Protein AF-A0A1I6L0V8-F1 (afdb_monomer_lite)

Secondary structure (DSSP, 8-state):
--PPPTTS-GGGT-S--EEEEEEEEBTTS-EEEEEEES--S-HHHHHHHHHHHHHHHHH-TTSB-TTTTHHHHHHHHHHHHHTT-SS-EEEEE-S-SS--HHHHHHHHHHHHHHHHTT-EEEEE-GGG-EEETTEEEBTTTTB--SEEEE-STTSS-S--SSEEES-HHHHHHHTSHHHHHHHHHHHH-STT-S-B---EEEESSHHHHHHHHHHHHHTT--EEEEESS--SSTT-EEE-TT---HHHHHHHHHHHHHHHHTT--EEEEE---B-EEE-TTS-EEEEEEEEEEETTEEEEEEEEE-SSPPBTTB--GGGT---GGGT-EEEEEEEE-TTS-SEEEEE-----S-----S-EEEEEEEEEHHHHHHHHHHHHHHHHHHHHHHHHH-GGGTTTTS----

Radius of gyration: 21.81 Å; chains: 1; bounding box: 60×55×57 Å

Sequence (407 aa):
MFYPKENDNPIKRSSFRYASVDFLIEKDGTPVFMEVNDNTLAPYYVELKSKLAGAIERKKPKLENVNSEHLFKFLNIFRSVSQELPKKSIAILCKRKDQPLAIEKEIRYLIKLFQKQGYYSEMYIPSDCEIRNNRLYIPKEAYYPDIIFRRNFSFPSEKIEQVVINDLDVRLITGNKYNTHRVINKYLNMSGQSFRQPETYLAANSKELLHIIQMFHSRGQDCITKPNTSYGGEGFGVFLQNKDNSFEYKQQMQIIEKHFKNHEEYLVQEKVDAALFDSNDGKQYCFDLRIMVYNGVFAGIEGRRSSNPLSKGRQAANSLVTNINSGGMDLLVMQGTEEIVPYSSQTLLTQDEKSSISFDIDSNILILNTKLFNKLKYSAEAIVKAVDEAIYFEDYTAKSERNGCKV

Structure (mmCIF, N/CA/C/O backbone):
data_AF-A0A1I6L0V8-F1
#
_entry.id   AF-A0A1I6L0V8-F1
#
loop_
_atom_site.group_PDB
_atom_site.id
_atom_site.type_symbol
_atom_site.label_atom_id
_atom_site.label_alt_id
_atom_site.label_comp_id
_atom_site.label_asym_id
_atom_site.label_entity_id
_atom_site.label_seq_id
_atom_site.pdbx_PDB_ins_code
_atom_site.Cartn_x
_atom_site.Cartn_y
_atom_site.Cartn_z
_atom_site.occupancy
_atom_site.B_iso_or_equiv
_atom_site.auth_seq_id
_atom_site.auth_comp_id
_atom_site.auth_asym_id
_atom_site.auth_atom_id
_atom_site.pdbx_PDB_model_num
ATOM 1 N N . MET A 1 1 ? -11.925 -26.257 -19.080 1.00 36.12 1 MET A N 1
ATOM 2 C CA . MET A 1 1 ? -11.254 -26.261 -17.764 1.00 36.12 1 MET A CA 1
ATOM 3 C C . MET A 1 1 ? -9.803 -26.646 -18.025 1.00 36.12 1 MET A C 1
ATOM 5 O O . MET A 1 1 ? -9.531 -27.813 -18.265 1.00 36.12 1 MET A O 1
ATOM 9 N N . PHE A 1 2 ? -8.906 -25.668 -18.166 1.00 34.81 2 PHE A N 1
ATOM 10 C CA . PHE A 1 2 ? -7.483 -25.935 -18.396 1.00 34.81 2 PHE A CA 1
ATOM 11 C C . PHE A 1 2 ? -6.813 -26.073 -17.031 1.00 34.81 2 PHE A C 1
ATOM 13 O O . PHE A 1 2 ? -6.612 -25.077 -16.343 1.00 34.81 2 PHE A O 1
ATOM 20 N N . TYR A 1 3 ? -6.526 -27.304 -16.617 1.00 30.17 3 TYR A N 1
ATOM 21 C CA . TYR A 1 3 ? -5.664 -27.538 -15.463 1.00 30.17 3 TYR A CA 1
ATOM 22 C C . TYR A 1 3 ? -4.215 -27.248 -15.883 1.00 30.17 3 TYR A C 1
ATOM 24 O O . TYR A 1 3 ? -3.755 -27.819 -16.878 1.00 30.17 3 TYR A O 1
ATOM 32 N N . PRO A 1 4 ? -3.485 -26.358 -15.189 1.00 36.34 4 PRO A N 1
ATOM 33 C CA . PRO A 1 4 ? -2.068 -26.158 -15.453 1.00 36.34 4 PRO A CA 1
ATOM 34 C C . PRO A 1 4 ? -1.299 -27.437 -15.102 1.00 36.34 4 PRO A C 1
ATOM 36 O O . PRO A 1 4 ? -1.612 -28.095 -14.112 1.00 36.34 4 PRO A O 1
ATOM 39 N N . LYS A 1 5 ? -0.274 -27.774 -15.893 1.00 35.09 5 LYS A N 1
ATOM 40 C CA . LYS A 1 5 ? 0.624 -28.907 -15.619 1.00 35.09 5 LYS A CA 1
ATOM 41 C C . LYS A 1 5 ? 1.298 -28.735 -14.246 1.00 35.09 5 LYS A C 1
ATOM 43 O O . LYS A 1 5 ? 1.793 -27.653 -13.936 1.00 35.09 5 LYS A O 1
ATOM 48 N N . GLU A 1 6 ? 1.340 -29.809 -13.457 1.00 38.91 6 GLU A N 1
ATOM 49 C CA . GLU A 1 6 ? 1.785 -29.864 -12.048 1.00 38.91 6 GLU A CA 1
ATOM 50 C C . GLU A 1 6 ? 3.292 -29.618 -11.800 1.00 38.91 6 GLU A C 1
ATOM 52 O O . GLU A 1 6 ? 3.725 -29.641 -10.654 1.00 38.91 6 GLU A O 1
ATOM 57 N N . ASN A 1 7 ? 4.100 -29.330 -12.827 1.00 37.47 7 ASN A N 1
ATOM 58 C CA . ASN A 1 7 ? 5.565 -29.232 -12.699 1.00 37.47 7 ASN A CA 1
ATOM 59 C C . ASN A 1 7 ? 6.144 -27.807 -12.762 1.00 37.47 7 ASN A C 1
ATOM 61 O O . ASN A 1 7 ? 7.362 -27.646 -12.854 1.00 37.47 7 ASN A O 1
ATOM 65 N N . ASP A 1 8 ? 5.318 -26.764 -12.689 1.00 43.06 8 ASP A N 1
ATOM 66 C CA . ASP A 1 8 ? 5.826 -25.390 -12.677 1.00 43.06 8 ASP A CA 1
ATOM 67 C C . ASP A 1 8 ? 6.158 -24.934 -11.255 1.00 43.06 8 ASP A C 1
ATOM 69 O O . ASP A 1 8 ? 5.289 -24.815 -10.392 1.00 43.06 8 ASP A O 1
ATOM 73 N N . ASN A 1 9 ? 7.438 -24.641 -11.031 1.00 42.22 9 ASN A N 1
ATOM 74 C CA . ASN A 1 9 ? 7.966 -24.111 -9.780 1.00 42.22 9 ASN A CA 1
ATOM 75 C C . ASN A 1 9 ? 7.169 -22.846 -9.364 1.00 42.22 9 ASN A C 1
ATOM 77 O O . ASN A 1 9 ? 7.214 -21.849 -10.090 1.00 42.22 9 ASN A O 1
ATOM 81 N N . PRO A 1 10 ? 6.444 -22.835 -8.227 1.00 42.00 10 PRO A N 1
ATOM 82 C CA . PRO A 1 10 ? 5.526 -21.747 -7.860 1.00 42.00 10 PRO A CA 1
ATOM 83 C C . PRO A 1 10 ? 6.222 -20.380 -7.728 1.00 42.00 10 PRO A C 1
ATOM 85 O O . PRO A 1 10 ? 5.607 -19.342 -7.962 1.00 42.00 10 PRO A O 1
ATOM 88 N N . ILE A 1 11 ? 7.534 -20.370 -7.467 1.00 44.72 11 ILE A N 1
ATOM 89 C CA . ILE A 1 11 ? 8.379 -19.164 -7.420 1.00 44.72 11 ILE A CA 1
ATOM 90 C C . ILE A 1 11 ? 8.491 -18.473 -8.798 1.00 44.72 11 ILE A C 1
ATOM 92 O O . ILE A 1 11 ? 8.699 -17.256 -8.865 1.00 44.72 11 ILE A O 1
ATOM 96 N N . LYS A 1 12 ? 8.312 -19.211 -9.905 1.00 50.22 12 LYS A N 1
ATOM 97 C CA . LYS A 1 12 ? 8.298 -18.660 -11.274 1.00 50.22 12 LYS A CA 1
ATOM 98 C C . LYS A 1 12 ? 6.959 -18.021 -11.671 1.00 50.22 12 LYS A C 1
ATOM 100 O O . LYS A 1 12 ? 6.930 -17.354 -12.697 1.00 50.22 12 LYS A O 1
ATOM 105 N N . ARG A 1 13 ? 5.884 -18.159 -10.878 1.00 58.44 13 ARG A N 1
ATOM 106 C CA . ARG A 1 13 ? 4.536 -17.664 -11.240 1.00 58.44 13 ARG A CA 1
ATOM 107 C C . ARG A 1 13 ? 4.074 -16.372 -10.557 1.00 58.44 13 ARG A C 1
ATOM 109 O O . ARG A 1 13 ? 3.088 -15.814 -11.014 1.00 58.44 13 ARG A O 1
ATOM 116 N N . SER A 1 14 ? 4.730 -15.892 -9.497 1.00 68.31 14 SER A N 1
ATOM 117 C CA . SER A 1 14 ? 4.296 -14.636 -8.857 1.00 68.31 14 SER A CA 1
ATOM 118 C C . SER A 1 14 ? 4.899 -13.426 -9.570 1.00 68.31 14 SER A C 1
ATOM 120 O O . SER A 1 14 ? 6.119 -13.212 -9.529 1.00 68.31 14 SER A O 1
ATOM 122 N N . SER A 1 15 ? 4.038 -12.650 -10.229 1.00 81.62 15 SER A N 1
ATOM 123 C CA . SER A 1 15 ? 4.386 -11.348 -10.809 1.00 81.62 15 SER A CA 1
ATOM 124 C C . SER A 1 15 ? 4.357 -10.261 -9.732 1.00 81.62 15 SER A C 1
ATOM 126 O O . SER A 1 15 ? 5.188 -9.349 -9.730 1.00 81.62 15 SER A O 1
ATOM 128 N N . PHE A 1 16 ? 3.471 -10.404 -8.744 1.00 87.94 16 PHE A N 1
ATOM 129 C CA . PHE A 1 16 ? 3.282 -9.491 -7.630 1.00 87.94 16 PHE A CA 1
ATOM 130 C C . PHE A 1 16 ? 4.146 -9.861 -6.413 1.00 87.94 16 PHE A C 1
ATOM 132 O O . PHE A 1 16 ? 3.681 -10.241 -5.336 1.00 87.94 16 PHE A O 1
ATOM 139 N N . ARG A 1 17 ? 5.460 -9.717 -6.584 1.00 91.38 17 ARG A N 1
ATOM 140 C CA . ARG A 1 17 ? 6.475 -10.154 -5.610 1.00 91.38 17 ARG A CA 1
ATOM 141 C C . ARG A 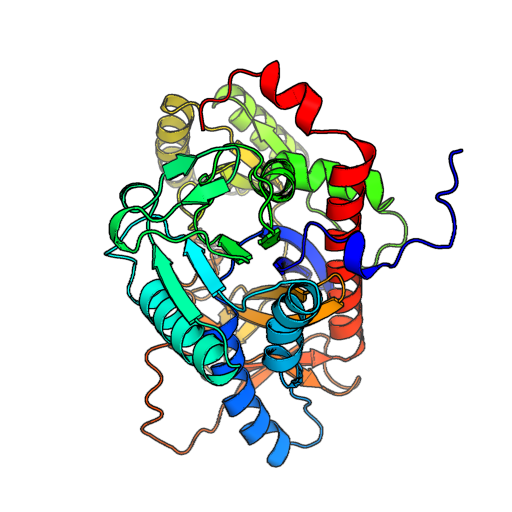1 17 ? 6.572 -9.277 -4.365 1.00 91.38 17 ARG A C 1
ATOM 143 O O . ARG A 1 17 ? 7.044 -9.754 -3.334 1.00 91.38 17 ARG A O 1
ATOM 150 N N . TYR A 1 18 ? 6.173 -8.012 -4.455 1.00 92.88 18 TYR A N 1
ATOM 151 C CA . TYR A 1 18 ? 6.297 -7.026 -3.382 1.00 92.88 18 TYR A CA 1
ATOM 152 C C . TYR A 1 18 ? 4.996 -6.232 -3.216 1.00 92.88 18 TYR A C 1
ATOM 154 O O . TYR A 1 18 ? 4.806 -5.199 -3.850 1.00 92.88 18 TYR A O 1
ATOM 162 N N . ALA A 1 19 ? 4.080 -6.712 -2.383 1.00 94.94 19 ALA A N 1
ATOM 163 C CA . ALA A 1 19 ? 2.764 -6.108 -2.219 1.00 94.94 19 ALA A CA 1
ATOM 164 C C . ALA A 1 19 ? 2.563 -5.525 -0.822 1.00 94.94 19 ALA A C 1
ATOM 166 O O . ALA A 1 19 ? 3.126 -6.007 0.167 1.00 94.94 19 ALA A O 1
ATOM 167 N N . SER A 1 20 ? 1.677 -4.537 -0.731 1.00 96.06 20 SER A N 1
ATOM 168 C CA . SER A 1 20 ? 1.031 -4.194 0.532 1.00 96.06 20 SER A CA 1
ATOM 169 C C . SER A 1 20 ? -0.469 -4.003 0.363 1.00 96.06 20 SER A C 1
ATOM 171 O O . SER A 1 20 ? -0.891 -3.357 -0.592 1.00 96.06 20 SER A O 1
ATOM 173 N N . VAL A 1 21 ? -1.251 -4.532 1.297 1.00 97.44 21 VAL A N 1
ATOM 174 C CA . VAL A 1 21 ? -2.717 -4.503 1.295 1.00 97.44 21 VAL A CA 1
ATOM 175 C C . VAL A 1 21 ? -3.201 -3.682 2.484 1.00 97.44 21 VAL A C 1
ATOM 177 O O . VAL A 1 21 ? -2.842 -3.986 3.619 1.00 97.44 21 VAL A O 1
ATOM 180 N N . ASP A 1 22 ? -4.028 -2.674 2.233 1.00 96.88 22 ASP A N 1
ATOM 181 C CA . ASP A 1 22 ? -4.556 -1.788 3.267 1.00 96.88 22 ASP A CA 1
ATOM 182 C C . ASP A 1 22 ? -5.963 -2.231 3.679 1.00 96.88 22 ASP A C 1
ATOM 184 O O . ASP A 1 22 ? -6.841 -2.460 2.839 1.00 96.88 22 ASP A O 1
ATOM 188 N N . PHE A 1 23 ? -6.175 -2.312 4.989 1.00 97.56 23 PHE A N 1
ATOM 189 C CA . PHE A 1 23 ? -7.434 -2.679 5.618 1.00 97.56 23 PHE A CA 1
ATOM 190 C C . PHE A 1 23 ? -7.886 -1.623 6.620 1.00 97.56 23 PHE A C 1
ATOM 192 O O . PHE A 1 23 ? -7.091 -1.112 7.411 1.00 97.56 23 PHE A O 1
ATOM 199 N N . LEU A 1 24 ? -9.195 -1.390 6.651 1.00 96.06 24 LEU A N 1
ATOM 200 C CA . LEU A 1 24 ? -9.883 -0.928 7.853 1.00 96.06 24 LEU A CA 1
ATOM 201 C C . LEU A 1 24 ? -10.421 -2.141 8.613 1.00 96.06 24 LEU A C 1
ATOM 203 O O . LEU A 1 24 ? -10.598 -3.217 8.044 1.00 96.06 24 LEU A O 1
ATOM 207 N N . ILE A 1 25 ? -10.698 -1.962 9.899 1.00 94.81 25 ILE A N 1
ATOM 208 C CA . ILE A 1 25 ? -11.371 -2.964 10.729 1.00 94.81 25 ILE A CA 1
ATOM 209 C C . ILE A 1 25 ? -12.731 -2.397 11.107 1.00 94.81 25 ILE A C 1
ATOM 211 O O . ILE A 1 25 ? -12.792 -1.256 11.541 1.00 94.81 25 ILE A O 1
ATOM 215 N N . GLU A 1 26 ? -13.816 -3.145 10.946 1.00 93.06 26 GLU A N 1
ATOM 216 C CA . GLU A 1 26 ? -15.132 -2.758 11.464 1.00 93.06 26 GLU A CA 1
ATOM 217 C C . GLU A 1 26 ? -15.233 -2.972 12.976 1.00 93.06 26 GLU A C 1
ATOM 219 O O . GLU A 1 26 ? -14.429 -3.677 13.587 1.00 93.06 26 GLU A O 1
ATOM 224 N N . LYS A 1 27 ? -16.250 -2.377 13.607 1.00 89.19 27 LYS A N 1
ATOM 225 C CA . LYS A 1 27 ? -16.477 -2.506 15.060 1.00 89.19 27 LYS A CA 1
ATOM 226 C C . LYS A 1 27 ? -16.668 -3.953 15.530 1.00 89.19 27 LYS A C 1
ATOM 228 O O . LYS A 1 27 ? -16.384 -4.256 16.684 1.00 89.19 27 LYS A O 1
ATOM 233 N N . ASP A 1 28 ? -17.143 -4.834 14.657 1.00 88.88 28 ASP A N 1
ATOM 234 C CA . ASP A 1 28 ? -17.308 -6.269 14.917 1.00 88.88 28 ASP A CA 1
ATOM 235 C C . ASP A 1 28 ? -16.012 -7.084 14.692 1.00 88.88 28 ASP A C 1
ATOM 237 O O . ASP A 1 28 ? -15.984 -8.299 14.905 1.00 88.88 28 ASP A O 1
ATOM 241 N N . GLY A 1 29 ? -14.924 -6.427 14.276 1.00 89.25 29 GLY A N 1
ATOM 242 C CA . GLY A 1 29 ? -13.649 -7.056 13.954 1.00 89.25 29 GLY A CA 1
ATOM 243 C C . GLY A 1 29 ? -13.572 -7.637 12.540 1.00 89.25 29 GLY A C 1
ATOM 244 O O . GLY A 1 29 ? -12.669 -8.435 12.274 1.00 89.25 29 GLY A O 1
ATOM 245 N N . THR A 1 30 ? -14.493 -7.289 11.639 1.00 93.06 30 THR A N 1
ATOM 246 C CA . THR A 1 30 ? -14.431 -7.676 10.224 1.00 93.06 30 THR A CA 1
ATOM 247 C C . THR A 1 30 ? -13.408 -6.808 9.473 1.00 93.06 30 THR A C 1
ATOM 249 O O . THR A 1 30 ? -13.526 -5.583 9.469 1.00 93.06 30 THR A O 1
ATOM 252 N N . PRO A 1 31 ? -12.381 -7.399 8.830 1.00 96.06 31 PRO A N 1
ATOM 253 C CA . PRO A 1 31 ? -11.490 -6.668 7.935 1.00 96.06 31 PRO A CA 1
ATOM 254 C C . PRO A 1 31 ? -12.220 -6.174 6.682 1.00 96.06 31 PRO A C 1
ATOM 256 O O . PRO A 1 31 ? -12.944 -6.931 6.028 1.00 96.06 31 PRO A O 1
ATOM 259 N N . VAL A 1 32 ? -11.963 -4.926 6.301 1.00 96.56 32 VAL A N 1
ATOM 260 C CA . VAL A 1 32 ? -12.490 -4.301 5.086 1.00 96.56 32 VAL A CA 1
ATOM 261 C C . VAL A 1 32 ? -11.334 -3.885 4.192 1.00 96.56 32 VAL A C 1
ATOM 263 O O . VAL A 1 32 ? -10.513 -3.055 4.575 1.00 96.56 32 VAL A O 1
ATOM 266 N N . PHE A 1 33 ? -11.261 -4.483 3.006 1.00 96.62 33 PHE A N 1
ATOM 267 C CA . PHE A 1 33 ? -10.222 -4.198 2.018 1.00 96.62 33 PHE A CA 1
ATOM 268 C C . PHE A 1 33 ? -10.393 -2.797 1.416 1.00 96.62 33 PHE A C 1
ATOM 270 O O . PHE A 1 33 ? -11.465 -2.475 0.897 1.00 96.62 33 PHE A O 1
ATOM 277 N N . MET A 1 34 ? -9.323 -1.995 1.428 1.00 94.88 34 MET A N 1
ATOM 278 C CA . MET A 1 34 ? -9.343 -0.607 0.947 1.00 94.88 34 MET A CA 1
ATOM 279 C C . MET A 1 34 ? -8.544 -0.384 -0.334 1.00 94.88 34 MET A C 1
ATOM 281 O O . MET A 1 34 ? -9.010 0.326 -1.232 1.00 94.88 34 MET A O 1
ATOM 285 N N . GLU A 1 35 ? -7.328 -0.925 -0.392 1.00 94.31 35 GLU A N 1
ATOM 286 C CA . GLU A 1 35 ? -6.431 -0.824 -1.543 1.00 94.31 35 GLU A CA 1
ATOM 287 C C . GLU A 1 35 ? -5.310 -1.867 -1.480 1.00 94.31 35 GLU A C 1
ATOM 289 O O . GLU A 1 35 ? -4.977 -2.391 -0.417 1.00 94.31 35 GLU A O 1
ATOM 294 N N . VAL A 1 36 ? -4.708 -2.154 -2.633 1.00 94.81 36 VAL A N 1
ATOM 295 C CA . VAL A 1 36 ? -3.449 -2.894 -2.734 1.00 94.81 36 VAL A CA 1
ATOM 296 C C . VAL A 1 36 ? -2.447 -2.040 -3.501 1.00 94.81 36 VAL A C 1
ATOM 298 O O . VAL A 1 36 ? -2.804 -1.381 -4.476 1.00 94.81 36 VAL A O 1
ATOM 301 N N . ASN A 1 37 ? -1.198 -2.037 -3.053 1.00 92.81 37 ASN A N 1
ATOM 302 C CA . ASN A 1 37 ? -0.140 -1.198 -3.594 1.00 92.81 37 ASN A CA 1
ATOM 303 C C . ASN A 1 37 ? 1.039 -2.054 -4.066 1.00 92.81 37 ASN A C 1
ATOM 305 O O . ASN A 1 37 ? 1.488 -2.955 -3.353 1.00 92.81 37 ASN A O 1
ATOM 309 N N . ASP A 1 38 ? 1.570 -1.724 -5.247 1.00 90.56 38 ASP A N 1
ATOM 310 C CA . ASP A 1 38 ? 2.751 -2.348 -5.857 1.00 90.56 38 ASP A CA 1
ATOM 311 C C . ASP A 1 38 ? 4.080 -1.696 -5.456 1.00 90.56 38 ASP A C 1
ATOM 313 O O . ASP A 1 38 ? 5.155 -2.082 -5.913 1.00 90.56 38 ASP A O 1
ATOM 317 N N . ASN A 1 39 ? 4.011 -0.697 -4.581 1.00 85.81 39 ASN A N 1
ATOM 318 C CA . ASN A 1 39 ? 5.151 0.023 -4.050 1.00 85.81 39 ASN A CA 1
ATOM 319 C C . ASN A 1 39 ? 4.783 0.570 -2.670 1.00 85.81 39 ASN A C 1
ATOM 321 O O . ASN A 1 39 ? 3.765 1.239 -2.504 1.00 85.81 39 ASN A O 1
ATOM 325 N N . THR A 1 40 ? 5.627 0.313 -1.681 1.00 86.06 40 THR A N 1
ATOM 326 C CA . THR A 1 40 ? 5.446 0.788 -0.310 1.00 86.06 40 THR A CA 1
ATOM 327 C C . THR A 1 40 ? 6.800 1.109 0.316 1.00 86.06 40 THR A C 1
ATOM 329 O O . THR A 1 40 ? 7.837 0.603 -0.121 1.00 86.06 40 THR A O 1
ATOM 332 N N . LEU A 1 41 ? 6.797 1.972 1.330 1.00 83.44 41 LEU A N 1
ATOM 333 C CA . LEU A 1 41 ? 7.960 2.338 2.140 1.00 83.44 41 LEU A CA 1
ATOM 334 C C . LEU A 1 41 ? 8.071 1.393 3.348 1.00 83.44 41 LEU A C 1
ATOM 336 O O . LEU A 1 41 ? 8.016 1.838 4.486 1.00 83.44 41 LEU A O 1
ATOM 340 N N . ALA A 1 42 ? 8.167 0.084 3.110 1.00 83.50 42 ALA A N 1
ATOM 341 C CA . ALA A 1 42 ? 8.128 -0.910 4.184 1.00 83.50 42 ALA A CA 1
ATOM 342 C C . ALA A 1 42 ? 9.515 -1.349 4.701 1.00 83.50 42 ALA A C 1
ATOM 344 O O . ALA A 1 42 ? 9.705 -1.310 5.915 1.00 83.50 42 ALA A O 1
ATOM 345 N N . PRO A 1 43 ? 10.494 -1.755 3.861 1.00 89.50 43 PRO A N 1
ATOM 346 C CA . PRO A 1 43 ? 11.789 -2.298 4.285 1.00 89.50 43 PRO A CA 1
ATOM 347 C C . PRO A 1 43 ? 12.447 -1.589 5.467 1.00 89.50 43 PRO A C 1
ATOM 349 O O . PRO A 1 43 ? 12.661 -2.221 6.501 1.00 89.50 43 PRO A O 1
ATOM 352 N N . TYR A 1 44 ? 12.729 -0.293 5.345 1.00 90.12 44 TYR A N 1
ATOM 353 C CA . TYR A 1 44 ? 13.425 0.463 6.381 1.00 90.12 44 TYR A CA 1
ATOM 354 C C . TYR A 1 44 ? 12.563 0.662 7.634 1.00 90.12 44 TYR A C 1
ATOM 356 O O . TYR A 1 44 ? 12.991 0.365 8.751 1.00 90.12 44 TYR A O 1
ATOM 364 N N . TYR A 1 45 ? 11.336 1.152 7.456 1.00 86.81 45 TYR A N 1
ATOM 365 C CA . TYR A 1 45 ? 10.466 1.561 8.560 1.00 86.81 45 TYR A CA 1
ATOM 366 C C . TYR A 1 45 ? 9.958 0.372 9.373 1.00 86.81 45 TYR A C 1
ATOM 368 O O . TYR A 1 45 ? 9.936 0.414 10.604 1.00 86.81 45 TYR A O 1
ATOM 376 N N . VAL A 1 46 ? 9.611 -0.726 8.706 1.00 91.38 46 VAL A N 1
ATOM 377 C CA . VAL A 1 46 ? 9.134 -1.945 9.364 1.00 91.38 46 VAL A CA 1
ATOM 378 C C . VAL A 1 46 ? 10.273 -2.647 10.093 1.00 91.38 46 VAL A C 1
ATOM 380 O O . VAL A 1 46 ? 10.052 -3.166 11.183 1.00 91.38 46 VAL A O 1
ATOM 383 N N . GLU A 1 47 ? 11.509 -2.616 9.578 1.00 90.38 47 GLU A N 1
ATOM 384 C CA . GLU A 1 47 ? 12.658 -3.141 10.329 1.00 90.38 47 GLU A CA 1
ATOM 385 C C . GLU A 1 47 ? 12.905 -2.336 11.615 1.00 90.38 47 GLU A C 1
ATOM 387 O O . GLU A 1 47 ? 13.155 -2.916 12.675 1.00 90.38 47 GLU A O 1
ATOM 392 N N . LEU A 1 48 ? 12.806 -1.005 11.555 1.00 87.25 48 LEU A N 1
ATOM 393 C CA . LEU A 1 48 ? 12.944 -0.160 12.743 1.00 87.25 48 LEU A CA 1
ATOM 394 C C . LEU A 1 48 ? 11.836 -0.439 13.767 1.00 87.25 48 LEU A C 1
ATOM 396 O O . LEU A 1 48 ? 12.139 -0.649 14.944 1.00 87.25 48 LEU A O 1
ATOM 400 N N . LYS A 1 49 ? 10.579 -0.552 13.321 1.00 89.12 49 LYS A N 1
ATOM 401 C CA . LYS A 1 49 ? 9.452 -0.951 14.179 1.00 89.12 49 LYS A CA 1
ATOM 402 C C . LYS A 1 49 ? 9.633 -2.357 14.760 1.00 89.12 49 LYS A C 1
ATOM 404 O O . LYS A 1 49 ? 9.374 -2.558 15.942 1.00 89.12 49 LYS A O 1
ATOM 409 N N . SER A 1 50 ? 10.155 -3.306 13.983 1.00 92.62 50 SER A N 1
ATOM 410 C CA . SER A 1 50 ? 10.447 -4.674 14.436 1.00 92.62 50 SER A CA 1
ATOM 411 C C . SER A 1 50 ? 11.501 -4.705 15.549 1.00 92.62 50 SER A C 1
ATOM 413 O O . SER A 1 50 ? 11.337 -5.417 16.539 1.00 92.62 50 SER A O 1
ATOM 415 N N . LYS A 1 51 ? 12.554 -3.879 15.468 1.00 89.94 51 LYS A N 1
ATOM 416 C CA . LYS A 1 51 ? 13.562 -3.769 16.543 1.00 89.94 51 LYS A CA 1
ATOM 417 C C . LYS A 1 51 ? 12.954 -3.276 17.857 1.00 89.94 51 LYS A C 1
ATOM 419 O O . LYS A 1 51 ? 13.278 -3.815 18.917 1.00 89.94 51 LYS A O 1
ATOM 424 N N . LEU A 1 52 ? 12.067 -2.282 17.784 1.00 87.62 52 LEU A N 1
ATOM 425 C CA . LEU A 1 52 ? 11.349 -1.754 18.948 1.00 87.62 52 LEU A CA 1
ATOM 426 C C . LEU A 1 52 ? 10.368 -2.785 19.520 1.00 87.62 52 LEU A C 1
ATOM 428 O O . LEU A 1 52 ? 10.381 -3.037 20.724 1.00 87.62 52 LEU A O 1
ATOM 432 N N . ALA A 1 53 ? 9.589 -3.443 18.659 1.00 89.19 53 ALA A N 1
ATOM 433 C CA . ALA A 1 53 ? 8.678 -4.519 19.045 1.00 89.19 53 ALA A CA 1
ATOM 434 C C . ALA A 1 53 ? 9.417 -5.673 19.740 1.00 89.19 53 ALA A C 1
ATOM 436 O O . ALA A 1 53 ? 8.979 -6.126 20.794 1.00 89.19 53 ALA A O 1
ATOM 437 N N . GLY A 1 54 ? 10.590 -6.078 19.244 1.00 90.19 54 GLY A N 1
ATOM 438 C CA . GLY A 1 54 ? 11.416 -7.104 19.890 1.00 90.19 54 GLY A CA 1
ATOM 439 C C . GLY A 1 54 ? 11.921 -6.705 21.285 1.00 90.19 54 GLY A C 1
ATOM 440 O O . GLY A 1 54 ? 12.108 -7.559 22.150 1.00 90.19 54 GLY A O 1
ATOM 441 N N . ALA A 1 55 ? 12.133 -5.411 21.551 1.00 87.62 55 ALA A N 1
ATOM 442 C CA . ALA A 1 55 ? 12.460 -4.939 22.899 1.00 87.62 55 ALA A CA 1
ATOM 443 C C . ALA A 1 55 ? 11.263 -5.024 23.859 1.00 87.62 55 ALA A C 1
ATOM 445 O O . ALA A 1 55 ? 11.455 -5.289 25.048 1.00 87.62 55 ALA A O 1
ATOM 446 N N . ILE A 1 56 ? 10.047 -4.829 23.347 1.00 86.06 56 ILE A N 1
ATOM 447 C CA . ILE A 1 56 ? 8.799 -4.954 24.109 1.00 86.06 56 ILE A CA 1
ATOM 448 C C . ILE A 1 56 ? 8.475 -6.422 24.380 1.00 86.06 56 ILE A C 1
ATOM 450 O O . ILE A 1 56 ? 8.210 -6.769 25.526 1.00 86.06 56 ILE A O 1
ATOM 454 N N . GLU A 1 57 ? 8.556 -7.279 23.365 1.00 88.94 57 GLU A N 1
ATOM 455 C CA . GLU A 1 57 ? 8.333 -8.730 23.445 1.00 88.94 57 GLU A CA 1
ATOM 456 C C . GLU A 1 57 ? 9.184 -9.374 24.551 1.00 88.94 57 GLU A C 1
ATOM 458 O O . GLU A 1 57 ? 8.657 -10.089 25.401 1.00 88.94 57 GLU A O 1
ATOM 463 N N . ARG A 1 58 ? 10.474 -9.013 24.655 1.00 88.50 58 ARG A N 1
ATOM 464 C CA . ARG A 1 58 ? 11.353 -9.475 25.752 1.00 88.50 58 ARG A CA 1
ATOM 465 C C . ARG A 1 58 ? 10.844 -9.112 27.151 1.00 88.50 58 ARG A C 1
ATOM 467 O O . ARG A 1 58 ? 11.100 -9.848 28.098 1.00 88.50 58 ARG A O 1
ATOM 474 N N . LYS A 1 59 ? 10.159 -7.973 27.298 1.00 86.94 59 LYS A N 1
ATOM 475 C CA . LYS A 1 59 ? 9.577 -7.510 28.572 1.00 86.94 59 LYS A CA 1
ATOM 476 C C . LYS A 1 59 ? 8.156 -8.041 28.793 1.00 86.94 59 LYS A C 1
ATOM 478 O O . LYS A 1 59 ? 7.698 -8.097 29.931 1.00 86.94 59 LYS A O 1
ATOM 483 N N . LYS A 1 60 ? 7.446 -8.388 27.719 1.00 86.38 60 LYS A N 1
ATOM 484 C CA . LYS A 1 60 ? 6.041 -8.809 27.704 1.00 86.38 60 LYS A CA 1
ATOM 485 C C . LYS A 1 60 ? 5.889 -10.049 26.807 1.00 86.38 60 LYS A C 1
ATOM 487 O O . LYS A 1 60 ? 5.360 -9.924 25.708 1.00 86.38 60 LYS A O 1
ATOM 492 N N . PRO A 1 61 ? 6.268 -11.253 27.273 1.00 83.75 61 PRO A N 1
ATOM 493 C CA . PRO A 1 61 ? 6.334 -12.460 26.436 1.00 83.75 61 PRO A CA 1
ATOM 494 C C . PRO A 1 61 ? 4.973 -12.975 25.936 1.00 83.75 61 PRO A C 1
ATOM 496 O O . PRO A 1 61 ? 4.924 -13.882 25.117 1.00 83.75 61 PRO A O 1
ATOM 499 N N . LYS A 1 62 ? 3.858 -12.413 26.422 1.00 88.31 62 LYS A N 1
ATOM 500 C CA . LYS A 1 62 ? 2.513 -12.667 25.876 1.00 88.31 62 LYS A CA 1
ATOM 501 C C . LYS A 1 62 ? 2.223 -11.878 24.590 1.00 88.31 62 LYS A C 1
ATOM 503 O O . LYS A 1 62 ? 1.141 -12.034 24.030 1.00 88.31 62 LYS A O 1
ATOM 508 N N . LEU A 1 63 ? 3.132 -10.989 24.187 1.00 90.69 63 LEU A N 1
ATOM 509 C CA . LEU A 1 63 ? 3.043 -10.201 22.966 1.00 90.69 63 LEU A CA 1
ATOM 510 C C . LEU A 1 63 ? 4.123 -10.658 21.992 1.00 90.69 63 LEU A C 1
ATOM 512 O O . LEU A 1 63 ? 5.296 -10.671 22.349 1.00 90.69 63 LEU A O 1
ATOM 516 N N . GLU A 1 64 ? 3.721 -10.965 20.767 1.00 94.56 64 GLU A N 1
ATOM 517 C CA . GLU A 1 64 ? 4.597 -11.439 19.703 1.00 94.56 64 GLU A CA 1
ATOM 518 C C . GLU A 1 64 ? 4.919 -10.316 18.709 1.00 94.56 64 GLU A C 1
ATOM 520 O O . GLU A 1 64 ? 4.044 -9.545 18.281 1.00 94.56 64 GLU A O 1
ATOM 525 N N . ASN A 1 65 ? 6.190 -10.233 18.313 1.00 95.31 65 ASN A N 1
ATOM 526 C CA . ASN A 1 65 ? 6.634 -9.372 17.226 1.00 95.31 65 ASN A CA 1
ATOM 527 C C . ASN A 1 65 ? 6.337 -10.006 15.856 1.00 95.31 65 ASN A C 1
ATOM 529 O O . ASN A 1 65 ? 7.165 -10.692 15.252 1.00 95.31 65 ASN A O 1
ATOM 533 N N . VAL A 1 66 ? 5.178 -9.648 15.311 1.00 96.50 66 VAL A N 1
ATOM 534 C CA . VAL A 1 66 ? 4.685 -10.047 13.980 1.00 96.50 66 VAL A CA 1
ATOM 535 C C . VAL A 1 66 ? 5.562 -9.602 12.798 1.00 96.50 66 VAL A C 1
ATOM 537 O O . VAL A 1 66 ? 5.362 -10.061 11.675 1.00 96.50 66 VAL A O 1
ATOM 540 N N . ASN A 1 67 ? 6.538 -8.716 13.024 1.00 97.06 67 ASN A N 1
ATOM 541 C CA . ASN A 1 67 ? 7.465 -8.204 12.009 1.00 97.06 67 ASN A CA 1
ATOM 542 C C . ASN A 1 67 ? 8.881 -8.798 12.124 1.00 97.06 67 ASN A C 1
ATOM 544 O O . ASN A 1 67 ? 9.815 -8.303 11.482 1.00 97.06 67 ASN A O 1
ATOM 548 N N . SER A 1 68 ? 9.084 -9.823 12.953 1.00 96.56 68 SER A N 1
ATOM 549 C CA . SER A 1 68 ? 10.398 -10.432 13.213 1.00 96.56 68 SER A CA 1
ATOM 550 C C . SER A 1 68 ? 11.066 -11.006 11.952 1.00 96.56 68 SER A C 1
ATOM 552 O O . SER A 1 68 ? 12.271 -10.849 11.762 1.00 96.56 68 SER A O 1
ATOM 554 N N . GLU A 1 69 ? 10.286 -11.586 11.036 1.00 96.75 69 GLU A N 1
ATOM 555 C CA . GLU A 1 69 ? 10.784 -12.200 9.793 1.00 96.75 69 GLU A CA 1
ATOM 556 C C . GLU A 1 69 ? 10.778 -11.267 8.569 1.00 96.75 69 GLU A C 1
ATOM 558 O O . GLU A 1 69 ? 11.159 -11.681 7.468 1.00 96.75 69 GLU A O 1
ATOM 563 N N . HIS A 1 70 ? 10.349 -10.011 8.726 1.00 97.06 70 HIS A N 1
ATOM 564 C CA . HIS A 1 70 ? 10.086 -9.108 7.601 1.00 97.06 70 HIS A CA 1
ATOM 565 C C . HIS A 1 70 ? 11.289 -8.945 6.662 1.00 97.06 70 HIS A C 1
ATOM 567 O O . HIS A 1 70 ? 11.177 -9.131 5.448 1.00 97.06 70 HIS A O 1
ATOM 573 N N . LEU A 1 71 ? 12.465 -8.647 7.225 1.00 96.25 71 LEU A N 1
ATOM 574 C CA . LEU A 1 71 ? 13.685 -8.425 6.447 1.00 96.25 71 LEU A CA 1
ATOM 575 C C . LEU A 1 71 ? 14.138 -9.691 5.710 1.00 96.25 71 LEU A C 1
ATOM 577 O O . LEU A 1 71 ? 14.577 -9.622 4.562 1.00 96.25 71 LEU A O 1
ATOM 581 N N . PHE A 1 72 ? 14.019 -10.851 6.361 1.00 96.88 72 PHE A N 1
ATOM 582 C CA . PHE A 1 72 ? 14.371 -12.131 5.756 1.00 96.88 72 PHE A CA 1
ATOM 583 C C . PHE A 1 72 ? 13.500 -12.410 4.527 1.00 96.88 72 PHE A C 1
ATOM 585 O O . PHE A 1 72 ? 14.030 -12.705 3.453 1.00 96.88 72 PHE A O 1
ATOM 592 N N . LYS A 1 73 ? 12.179 -12.238 4.659 1.00 96.81 73 LYS A N 1
ATOM 593 C CA . LYS A 1 73 ? 11.220 -12.430 3.563 1.00 96.81 73 LYS A CA 1
ATOM 594 C C . LYS A 1 73 ? 11.431 -11.428 2.430 1.00 96.81 73 LYS A C 1
ATOM 596 O O . LYS A 1 73 ? 11.422 -11.827 1.269 1.00 96.81 73 LYS A O 1
ATOM 601 N N . PHE A 1 74 ? 11.712 -10.163 2.753 1.00 96.19 74 PHE A N 1
ATOM 602 C CA . PHE A 1 74 ? 12.037 -9.138 1.758 1.00 96.19 74 PHE A CA 1
ATOM 603 C C . PHE A 1 74 ? 13.269 -9.518 0.925 1.00 96.19 74 PHE A C 1
ATOM 605 O O . PHE A 1 74 ? 13.221 -9.532 -0.304 1.00 96.19 74 PHE A O 1
ATOM 612 N N . LEU A 1 75 ? 14.372 -9.896 1.579 1.00 95.94 75 LEU A N 1
ATOM 613 C CA . LEU A 1 75 ? 15.593 -10.317 0.886 1.00 95.94 75 LEU A CA 1
ATOM 614 C C . LEU A 1 75 ? 15.395 -11.594 0.062 1.00 95.94 75 LEU A C 1
ATOM 616 O O . LEU A 1 75 ? 16.067 -11.780 -0.956 1.00 95.94 75 LEU A O 1
ATOM 620 N N . ASN A 1 76 ? 14.477 -12.470 0.479 1.00 95.12 76 ASN A N 1
ATOM 621 C CA . ASN A 1 76 ? 14.182 -13.701 -0.242 1.00 95.12 76 ASN A CA 1
ATOM 622 C C . ASN A 1 76 ? 13.593 -13.448 -1.639 1.00 95.12 76 ASN A C 1
ATOM 624 O O . ASN A 1 76 ? 13.847 -14.243 -2.541 1.00 95.12 76 ASN A O 1
ATOM 628 N N . ILE A 1 77 ? 12.901 -12.320 -1.859 1.00 93.44 77 ILE A N 1
ATOM 629 C CA . ILE A 1 77 ? 12.456 -11.897 -3.200 1.00 93.44 77 ILE A CA 1
ATOM 630 C C . ILE A 1 77 ? 13.655 -11.875 -4.158 1.00 93.44 77 ILE A C 1
ATOM 632 O O . ILE A 1 77 ? 13.663 -12.569 -5.173 1.00 93.44 77 ILE A O 1
ATOM 636 N N . PHE A 1 78 ? 14.709 -11.151 -3.785 1.00 94.19 78 PHE A N 1
ATOM 637 C CA . PHE A 1 78 ? 15.900 -10.945 -4.612 1.00 94.19 78 PHE A CA 1
ATOM 638 C C . PHE A 1 78 ? 16.767 -12.200 -4.718 1.00 94.19 78 PHE A C 1
ATOM 640 O O . PHE A 1 78 ? 17.312 -12.490 -5.780 1.00 94.19 78 PHE A O 1
ATOM 647 N N . ARG A 1 79 ? 16.874 -12.984 -3.637 1.00 92.94 79 ARG A N 1
ATOM 648 C CA . ARG A 1 79 ? 17.581 -14.276 -3.666 1.00 92.94 79 ARG A CA 1
ATOM 649 C C . ARG A 1 79 ? 16.913 -15.259 -4.621 1.00 92.94 79 ARG A C 1
ATOM 651 O O . ARG A 1 79 ? 17.615 -15.928 -5.366 1.00 92.94 79 ARG A O 1
ATOM 658 N N . SER A 1 80 ? 15.582 -15.318 -4.622 1.00 90.38 80 SER A N 1
ATOM 659 C CA . SER A 1 80 ? 14.833 -16.261 -5.457 1.00 90.38 80 SER A CA 1
ATOM 660 C C . SER A 1 80 ? 15.014 -16.016 -6.956 1.00 90.38 80 SER A C 1
ATOM 662 O O . SER A 1 80 ? 14.994 -16.966 -7.728 1.00 90.38 80 SER A O 1
ATOM 664 N N . VAL A 1 81 ? 15.239 -14.762 -7.363 1.00 89.19 81 VAL A N 1
ATOM 665 C CA . VAL A 1 81 ? 15.451 -14.406 -8.773 1.00 89.19 81 VAL A CA 1
ATOM 666 C C . VAL A 1 81 ? 16.926 -14.370 -9.173 1.00 89.19 81 VAL A C 1
ATOM 668 O O . VAL A 1 81 ? 17.235 -14.535 -10.344 1.00 89.19 81 VAL A O 1
ATOM 671 N N . SER A 1 82 ? 17.853 -14.179 -8.227 1.00 89.12 82 SER A N 1
ATOM 672 C CA . SER A 1 82 ? 19.289 -14.060 -8.527 1.00 89.12 82 SER A CA 1
ATOM 673 C C . SER A 1 82 ? 20.036 -15.384 -8.643 1.00 89.12 82 SER A C 1
ATOM 675 O O . SER A 1 82 ? 21.154 -15.388 -9.149 1.00 89.12 82 SER A O 1
ATOM 677 N N . GLN A 1 83 ? 19.449 -16.502 -8.203 1.00 82.69 83 GLN A N 1
ATOM 678 C CA . GLN A 1 83 ? 20.075 -17.830 -8.300 1.00 82.69 83 GLN A CA 1
ATOM 679 C C . GLN A 1 83 ? 20.422 -18.229 -9.740 1.00 82.69 83 GLN A C 1
ATOM 681 O O . GLN A 1 83 ? 21.397 -18.943 -9.952 1.00 82.69 83 GLN A O 1
ATOM 686 N N . GLU A 1 84 ? 19.646 -17.752 -10.714 1.00 77.31 84 GLU A N 1
ATOM 687 C CA . GLU A 1 84 ? 19.818 -18.063 -12.137 1.00 77.31 84 GLU A CA 1
ATOM 688 C C . GLU A 1 84 ? 20.612 -16.972 -12.890 1.00 77.31 84 GLU A C 1
ATOM 690 O O . GLU A 1 84 ? 20.817 -17.086 -14.097 1.00 77.31 84 GLU A O 1
ATOM 695 N N . LEU A 1 85 ? 21.064 -15.908 -12.207 1.00 84.62 85 LEU A N 1
ATOM 696 C CA . LEU A 1 85 ? 21.662 -14.736 -12.853 1.00 84.62 85 LEU A CA 1
ATOM 697 C C . LEU A 1 85 ? 23.202 -14.760 -12.835 1.00 84.62 85 LEU A C 1
ATOM 699 O O . LEU A 1 85 ? 23.812 -15.101 -11.819 1.00 84.62 85 LEU A O 1
ATOM 703 N N . PRO A 1 86 ? 23.856 -14.353 -13.942 1.00 77.81 86 PRO A N 1
ATOM 704 C CA . PRO A 1 86 ? 25.313 -14.408 -14.081 1.00 77.81 86 PRO A CA 1
ATOM 705 C C . PRO A 1 86 ? 26.032 -13.368 -13.213 1.00 77.81 86 PRO A C 1
ATOM 707 O O . PRO A 1 86 ? 27.181 -13.564 -12.815 1.00 77.81 86 PRO A O 1
ATOM 710 N N . LYS A 1 87 ? 25.365 -12.248 -12.928 1.00 81.25 87 LYS A N 1
ATOM 711 C CA . LYS A 1 87 ? 25.836 -11.178 -12.054 1.00 81.25 87 LYS A CA 1
ATOM 712 C C . LYS A 1 87 ? 24.744 -10.859 -11.029 1.00 81.25 87 LYS A C 1
ATOM 714 O O . LYS A 1 87 ? 23.573 -11.197 -11.190 1.00 81.25 87 LYS A O 1
ATOM 719 N N . LYS A 1 88 ? 25.156 -10.246 -9.920 1.00 90.69 88 LYS A N 1
ATOM 720 C CA . LYS A 1 88 ? 24.267 -9.804 -8.841 1.00 90.69 88 LYS A CA 1
ATOM 721 C C . LYS A 1 88 ? 24.161 -8.285 -8.869 1.00 90.69 88 LYS A C 1
ATOM 723 O O . LYS A 1 88 ? 24.620 -7.634 -7.940 1.00 90.69 88 LYS A O 1
ATOM 728 N N . SER A 1 89 ? 23.621 -7.711 -9.942 1.00 95.94 89 SER A N 1
ATOM 729 C CA . SER A 1 89 ? 23.426 -6.260 -10.047 1.00 95.94 89 SER A CA 1
ATOM 730 C C . SER A 1 89 ? 21.948 -5.861 -9.987 1.00 95.94 89 SER A C 1
ATOM 732 O O . SER A 1 89 ? 21.097 -6.499 -10.607 1.00 95.94 89 SER A O 1
ATOM 734 N N . ILE A 1 90 ? 21.638 -4.818 -9.212 1.00 97.19 90 ILE A N 1
ATOM 735 C CA . ILE A 1 90 ? 20.283 -4.304 -8.989 1.00 97.19 90 ILE A CA 1
ATOM 736 C C . ILE A 1 90 ? 20.239 -2.810 -9.320 1.00 97.19 90 ILE A C 1
ATOM 738 O O . ILE A 1 90 ? 20.865 -2.004 -8.633 1.00 97.19 90 ILE A O 1
ATOM 742 N N . ALA A 1 91 ? 19.422 -2.424 -10.297 1.00 96.88 91 ALA A N 1
ATOM 743 C CA . ALA A 1 91 ? 19.064 -1.026 -10.519 1.00 96.88 91 ALA A CA 1
ATOM 744 C C . ALA A 1 91 ? 17.780 -0.678 -9.752 1.00 96.88 91 ALA A C 1
ATOM 746 O O . ALA A 1 91 ? 16.720 -1.249 -10.015 1.00 96.88 91 ALA A O 1
ATOM 747 N N . ILE A 1 92 ? 17.855 0.265 -8.809 1.00 96.25 92 ILE A N 1
ATOM 748 C CA . ILE A 1 92 ? 16.685 0.777 -8.081 1.00 96.25 92 ILE A CA 1
ATOM 749 C C . ILE A 1 92 ? 16.146 2.003 -8.825 1.00 96.25 92 ILE A C 1
ATOM 751 O O . ILE A 1 92 ? 16.709 3.095 -8.732 1.00 96.25 92 ILE A O 1
ATOM 755 N N . LEU A 1 93 ? 15.046 1.841 -9.560 1.00 94.81 93 LEU A N 1
ATOM 756 C CA . LEU A 1 93 ? 14.500 2.903 -10.411 1.00 94.81 93 LEU A CA 1
ATOM 757 C C . LEU A 1 93 ? 13.561 3.818 -9.635 1.00 94.81 93 LEU A C 1
ATOM 759 O O . LEU A 1 93 ? 12.505 3.387 -9.179 1.00 94.81 93 LEU A O 1
ATOM 763 N N . CYS A 1 94 ? 13.907 5.095 -9.540 1.00 93.12 94 CYS A N 1
ATOM 764 C CA . CYS A 1 94 ? 13.148 6.123 -8.837 1.00 93.12 94 CYS A CA 1
ATOM 765 C C . CYS A 1 94 ? 12.589 7.168 -9.810 1.00 93.12 94 CYS A C 1
ATOM 767 O O . CYS A 1 94 ? 13.027 7.279 -10.950 1.00 93.12 94 CYS A O 1
ATOM 769 N N . LYS A 1 95 ? 11.603 7.963 -9.375 1.00 89.94 95 LYS A N 1
ATOM 770 C CA . LYS A 1 95 ? 10.975 8.984 -10.241 1.00 89.94 95 LYS A CA 1
ATOM 771 C C . LYS A 1 95 ? 11.907 10.162 -10.568 1.00 89.94 95 LYS A C 1
ATOM 773 O O . LYS A 1 95 ? 11.861 10.702 -11.665 1.00 89.94 95 LYS A O 1
ATOM 778 N N . ARG A 1 96 ? 12.710 10.586 -9.591 1.00 91.56 96 ARG A N 1
ATOM 779 C CA . ARG A 1 96 ? 13.609 11.755 -9.626 1.00 91.56 96 ARG A CA 1
ATOM 780 C C . ARG A 1 96 ? 14.745 11.609 -8.605 1.00 91.56 96 ARG A C 1
ATOM 782 O O . ARG A 1 96 ? 14.635 10.758 -7.722 1.00 91.56 96 ARG A O 1
ATOM 789 N N . LYS A 1 97 ? 15.806 12.416 -8.725 1.00 88.00 97 LYS A N 1
ATOM 790 C CA . LYS A 1 97 ? 16.966 12.382 -7.811 1.00 88.00 97 LYS A CA 1
ATOM 791 C C . LYS A 1 97 ? 16.616 12.944 -6.431 1.00 88.00 97 LYS A C 1
ATOM 793 O O . LYS A 1 97 ? 16.834 12.271 -5.430 1.00 88.00 97 LYS A O 1
ATOM 798 N N . ASP A 1 98 ? 15.932 14.086 -6.400 1.00 88.62 98 ASP A N 1
ATOM 799 C CA . ASP A 1 98 ? 15.526 14.769 -5.163 1.00 88.62 98 ASP A CA 1
ATOM 800 C C . ASP A 1 98 ? 14.195 14.215 -4.632 1.00 88.62 98 ASP A C 1
ATOM 802 O O . ASP A 1 98 ? 13.120 14.826 -4.712 1.00 88.62 98 ASP A O 1
ATOM 806 N N . GLN A 1 99 ? 14.234 12.967 -4.173 1.00 86.69 99 GLN A N 1
ATOM 807 C CA . GLN A 1 99 ? 13.081 12.333 -3.541 1.00 86.69 99 GLN A CA 1
ATOM 808 C C . GLN A 1 99 ? 12.736 13.015 -2.208 1.00 86.69 99 GLN A C 1
ATOM 810 O O . GLN A 1 99 ? 13.618 13.561 -1.548 1.00 86.69 99 GLN A O 1
ATOM 815 N N . PRO A 1 100 ? 11.467 12.960 -1.763 1.00 84.88 100 PRO A N 1
ATOM 816 C CA . PRO A 1 100 ? 11.133 13.265 -0.377 1.00 84.88 100 PRO A CA 1
ATOM 817 C C . PRO A 1 100 ? 12.055 12.509 0.590 1.00 84.88 100 PRO A C 1
ATOM 819 O O . PRO A 1 100 ? 12.348 11.331 0.372 1.00 84.88 100 PRO A O 1
ATOM 822 N N . LEU A 1 101 ? 12.464 13.164 1.679 1.00 82.69 101 LEU A N 1
ATOM 823 C CA . LEU A 1 101 ? 13.483 12.659 2.610 1.00 82.69 101 LEU A CA 1
ATOM 824 C C . LEU A 1 101 ? 13.205 11.233 3.121 1.00 82.69 101 LEU A C 1
ATOM 826 O O . LEU A 1 101 ? 14.130 10.443 3.296 1.00 82.69 101 LEU A O 1
ATOM 830 N N . ALA A 1 102 ? 11.936 10.893 3.356 1.00 81.31 102 ALA A N 1
ATOM 831 C CA . ALA A 1 102 ? 11.520 9.554 3.770 1.00 81.31 102 ALA A CA 1
ATOM 832 C C . ALA A 1 102 ? 11.873 8.477 2.726 1.00 81.31 102 ALA A C 1
ATOM 834 O O . ALA A 1 102 ? 12.455 7.440 3.044 1.00 81.31 102 ALA A O 1
ATOM 835 N N . ILE A 1 103 ? 11.583 8.763 1.455 1.00 86.06 103 ILE A N 1
ATOM 836 C CA . ILE A 1 103 ? 11.884 7.880 0.324 1.00 86.06 103 ILE A CA 1
ATOM 837 C C . ILE A 1 103 ? 13.397 7.788 0.115 1.00 86.06 103 ILE A C 1
ATOM 839 O O . ILE A 1 103 ? 13.927 6.708 -0.130 1.00 86.06 103 ILE A O 1
ATOM 843 N N . GLU A 1 104 ? 14.113 8.901 0.254 1.00 87.62 104 GLU A N 1
ATOM 844 C CA . GLU A 1 104 ? 15.570 8.912 0.138 1.00 87.62 104 GLU A CA 1
ATOM 845 C C . GLU A 1 104 ? 16.246 8.035 1.207 1.00 87.62 104 GLU A C 1
ATOM 847 O O . GLU A 1 104 ? 17.157 7.263 0.894 1.00 87.62 104 GLU A O 1
ATOM 852 N N . LYS A 1 105 ? 15.786 8.107 2.464 1.00 86.94 105 LYS A N 1
ATOM 853 C CA . LYS A 1 105 ? 16.287 7.263 3.563 1.00 86.94 105 LYS A CA 1
ATOM 854 C C . LYS A 1 105 ? 16.086 5.780 3.276 1.00 86.94 105 LYS A C 1
ATOM 856 O O . LYS A 1 105 ? 17.033 5.008 3.415 1.00 86.94 105 LYS A O 1
ATOM 861 N N . GLU A 1 106 ? 14.893 5.413 2.820 1.00 90.75 106 GLU A N 1
ATOM 862 C CA . GLU A 1 106 ? 14.564 4.059 2.373 1.00 90.75 106 GLU A CA 1
ATOM 863 C C . GLU A 1 106 ? 15.503 3.597 1.243 1.00 90.75 106 GLU A C 1
ATOM 865 O O . GLU A 1 106 ? 16.104 2.531 1.344 1.00 90.75 106 GLU A O 1
ATOM 870 N N . ILE A 1 107 ? 15.701 4.399 0.191 1.00 92.75 107 ILE A N 1
ATOM 871 C CA . ILE A 1 107 ? 16.580 4.042 -0.937 1.00 92.75 107 ILE A CA 1
ATOM 872 C C . ILE A 1 107 ? 18.023 3.833 -0.467 1.00 92.75 107 ILE A C 1
ATOM 874 O O . ILE A 1 107 ? 18.646 2.824 -0.795 1.00 92.75 107 ILE A O 1
ATOM 878 N N . ARG A 1 108 ? 18.564 4.764 0.328 1.00 93.00 108 ARG A N 1
ATOM 879 C CA . ARG A 1 108 ? 19.928 4.658 0.871 1.00 93.00 108 ARG A CA 1
ATOM 880 C C . ARG A 1 108 ? 20.083 3.419 1.754 1.00 93.00 108 ARG A C 1
ATOM 882 O O . ARG A 1 108 ? 21.136 2.779 1.735 1.00 93.00 108 ARG A O 1
ATOM 889 N N . TYR A 1 109 ? 19.055 3.090 2.534 1.00 94.19 109 TYR A N 1
ATOM 890 C CA . TYR A 1 109 ? 19.007 1.866 3.322 1.00 94.19 109 TYR A CA 1
ATOM 891 C C . TYR A 1 109 ? 19.031 0.623 2.421 1.00 94.19 109 TYR A C 1
ATOM 893 O O . TYR A 1 109 ? 19.870 -0.251 2.632 1.00 94.19 109 TYR A O 1
ATOM 901 N N . LEU A 1 110 ? 18.191 0.577 1.383 1.00 95.62 110 LEU A N 1
ATOM 902 C CA . LEU A 1 110 ? 18.109 -0.535 0.434 1.00 95.62 110 LEU A CA 1
ATOM 903 C C . LEU A 1 110 ? 19.428 -0.778 -0.302 1.00 95.62 110 LEU A C 1
ATOM 905 O O . LEU A 1 110 ? 19.871 -1.921 -0.381 1.00 95.62 110 LEU A O 1
ATOM 909 N N . ILE A 1 111 ? 20.092 0.278 -0.783 1.00 96.81 111 ILE A N 1
ATOM 910 C CA . ILE A 1 111 ? 21.411 0.176 -1.427 1.00 96.81 111 ILE A CA 1
ATOM 911 C C . ILE A 1 111 ? 22.396 -0.533 -0.491 1.00 96.81 111 ILE A C 1
ATOM 913 O O . ILE A 1 111 ? 22.937 -1.586 -0.832 1.00 96.81 111 ILE A O 1
ATOM 917 N N . LYS A 1 112 ? 22.556 -0.020 0.736 1.00 96.81 112 LYS A N 1
ATOM 918 C CA . LYS A 1 112 ? 23.457 -0.609 1.740 1.00 96.81 112 LYS A CA 1
ATOM 919 C C . LYS A 1 112 ? 23.062 -2.037 2.101 1.00 96.81 112 LYS A C 1
ATOM 921 O O . LYS A 1 112 ? 23.930 -2.880 2.323 1.00 96.81 112 LYS A O 1
ATOM 926 N N . LEU A 1 113 ? 21.762 -2.308 2.196 1.00 96.44 113 LEU A N 1
ATOM 927 C CA . LEU A 1 113 ? 21.239 -3.630 2.505 1.00 96.44 113 LEU A CA 1
ATOM 928 C C . LEU A 1 113 ? 21.618 -4.635 1.410 1.00 96.44 113 LEU A C 1
ATOM 930 O O . LEU A 1 113 ? 22.156 -5.694 1.726 1.00 96.44 113 LEU A O 1
ATOM 934 N N . PHE A 1 114 ? 21.399 -4.302 0.138 1.00 97.38 114 PHE A N 1
ATOM 935 C CA . PHE A 1 114 ? 21.750 -5.170 -0.986 1.00 97.38 114 PHE A CA 1
ATOM 936 C C . PHE A 1 114 ? 23.264 -5.348 -1.139 1.00 97.38 114 PHE A C 1
ATOM 938 O O . PHE A 1 114 ? 23.720 -6.475 -1.323 1.00 97.38 114 PHE A O 1
ATOM 945 N N . GLN A 1 115 ? 24.056 -4.291 -0.948 1.00 96.56 115 GLN A N 1
ATOM 946 C CA . GLN A 1 115 ? 25.522 -4.381 -0.954 1.00 96.56 115 GLN A CA 1
ATOM 947 C C . GLN A 1 115 ? 26.042 -5.357 0.108 1.00 96.56 115 GLN A C 1
ATOM 949 O O . GLN A 1 115 ? 26.890 -6.199 -0.182 1.00 96.56 115 GLN A O 1
ATOM 954 N N . LYS A 1 116 ? 25.464 -5.347 1.318 1.00 96.50 116 LYS A N 1
ATOM 955 C CA . LYS A 1 116 ? 25.781 -6.335 2.368 1.00 96.50 116 LYS A CA 1
ATOM 956 C C . LYS A 1 116 ? 25.413 -7.773 1.995 1.00 96.50 116 LYS A C 1
ATOM 958 O O . LYS A 1 116 ? 25.961 -8.702 2.575 1.00 96.50 116 LYS A O 1
ATOM 963 N N . GLN A 1 117 ? 24.478 -7.965 1.067 1.00 95.81 117 GLN A N 1
ATOM 964 C CA . GLN A 1 117 ? 24.104 -9.278 0.535 1.00 95.81 117 GLN A CA 1
ATOM 965 C C . GLN A 1 117 ? 24.921 -9.665 -0.715 1.00 95.81 117 GLN A C 1
ATOM 967 O O . GLN A 1 117 ? 24.631 -10.685 -1.342 1.00 95.81 117 GLN A O 1
ATOM 972 N N . GLY A 1 118 ? 25.940 -8.874 -1.073 1.00 95.25 118 GLY A N 1
ATOM 973 C CA . GLY A 1 118 ? 26.834 -9.137 -2.200 1.00 95.25 118 GLY A CA 1
ATOM 974 C C . GLY A 1 118 ? 26.277 -8.719 -3.560 1.00 95.25 118 GLY A C 1
ATOM 975 O O . GLY A 1 118 ? 26.754 -9.219 -4.576 1.00 95.25 118 GLY A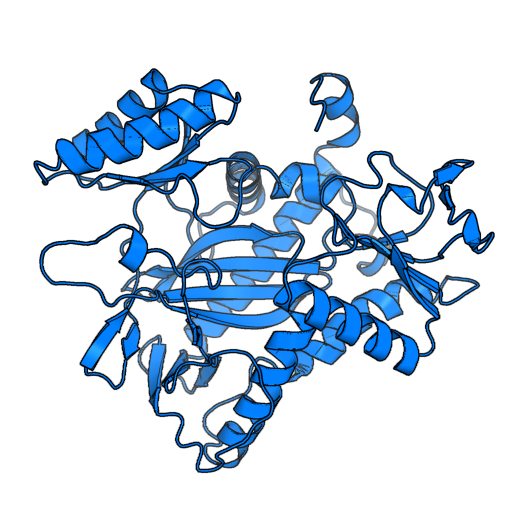 O 1
ATOM 976 N N . TYR A 1 119 ? 25.268 -7.845 -3.594 1.00 96.56 119 TYR A N 1
ATOM 977 C CA . TYR A 1 119 ? 24.796 -7.244 -4.839 1.00 96.56 119 TYR A CA 1
ATOM 978 C C . TYR A 1 119 ? 25.527 -5.928 -5.112 1.00 96.56 119 TYR A C 1
ATOM 980 O O . TYR A 1 119 ? 25.728 -5.125 -4.204 1.00 96.56 119 TYR A O 1
ATOM 988 N N . TYR A 1 120 ? 25.847 -5.662 -6.374 1.00 96.56 120 TYR A N 1
ATOM 989 C CA . TYR A 1 120 ? 26.043 -4.292 -6.829 1.00 96.56 120 TYR A CA 1
ATOM 990 C C . TYR A 1 120 ? 24.670 -3.618 -6.909 1.00 96.56 120 TYR A C 1
ATOM 992 O O . TYR A 1 120 ? 23.759 -4.166 -7.527 1.00 96.56 120 TYR A O 1
ATOM 1000 N N . SER A 1 121 ? 24.480 -2.477 -6.255 1.00 97.12 121 SER A N 1
ATOM 1001 C CA . SER A 1 121 ? 23.192 -1.784 -6.265 1.00 97.12 121 SER A CA 1
ATOM 1002 C C . SER A 1 121 ? 23.357 -0.275 -6.215 1.00 97.12 121 SER A C 1
ATOM 1004 O O . SER A 1 121 ? 24.133 0.246 -5.412 1.00 97.12 121 SER A O 1
ATOM 1006 N N . GLU A 1 122 ? 22.581 0.410 -7.051 1.00 97.06 122 GLU A N 1
ATOM 1007 C CA . GLU A 1 122 ? 22.553 1.867 -7.162 1.00 97.06 122 GLU A CA 1
ATOM 1008 C C . GLU A 1 122 ? 21.148 2.372 -7.515 1.00 97.06 122 GLU A C 1
ATOM 1010 O O . GLU A 1 122 ? 20.264 1.608 -7.923 1.00 97.06 122 GLU A O 1
ATOM 1015 N N . MET A 1 123 ? 20.927 3.671 -7.300 1.00 96.00 123 MET A N 1
ATOM 1016 C CA . MET A 1 123 ? 19.678 4.345 -7.647 1.00 96.00 123 MET A CA 1
ATOM 1017 C C . MET A 1 123 ? 19.816 5.068 -8.979 1.00 96.00 123 MET A C 1
ATOM 1019 O O . MET A 1 123 ? 20.755 5.832 -9.181 1.00 96.00 123 MET A O 1
ATOM 1023 N N . TYR A 1 124 ? 18.815 4.886 -9.834 1.00 96.19 124 TYR A N 1
ATOM 1024 C CA . TYR A 1 124 ? 18.722 5.553 -11.126 1.00 96.19 124 TYR A CA 1
ATOM 1025 C C . TYR A 1 124 ? 17.360 6.202 -11.301 1.00 96.19 124 TYR A C 1
ATOM 1027 O O . TYR A 1 124 ? 16.370 5.815 -10.676 1.00 96.19 124 TYR A O 1
ATOM 1035 N N . ILE A 1 125 ? 17.299 7.183 -12.193 1.00 95.88 125 ILE A N 1
ATOM 1036 C CA . ILE A 1 125 ? 16.047 7.769 -12.677 1.00 95.88 125 ILE A CA 1
ATOM 1037 C C . ILE A 1 125 ? 15.926 7.529 -14.187 1.00 95.88 125 ILE A C 1
ATOM 1039 O O . ILE A 1 125 ? 16.931 7.191 -14.815 1.00 95.88 125 ILE A O 1
ATOM 1043 N N . PRO A 1 126 ? 14.741 7.710 -14.804 1.00 95.31 126 PRO A N 1
ATOM 1044 C CA . PRO A 1 126 ? 14.555 7.404 -16.223 1.00 95.31 126 PRO A CA 1
ATOM 1045 C C . PRO A 1 126 ? 15.576 8.082 -17.141 1.00 95.31 126 PRO A C 1
ATOM 1047 O O . PRO A 1 126 ? 16.069 7.454 -18.063 1.00 95.31 126 PRO A O 1
ATOM 1050 N N . SER A 1 127 ? 15.970 9.326 -16.848 1.00 95.75 127 SER A N 1
ATOM 1051 C CA . SER A 1 127 ? 16.958 10.062 -17.650 1.00 95.75 127 SER A CA 1
ATOM 1052 C C . SER A 1 127 ? 18.398 9.547 -17.530 1.00 95.75 127 SER A C 1
ATOM 1054 O O . SER A 1 127 ? 19.260 10.000 -18.274 1.00 95.75 127 SER A O 1
ATOM 1056 N N . ASP A 1 128 ? 18.697 8.675 -16.563 1.00 96.75 128 ASP A N 1
ATOM 1057 C CA . ASP A 1 128 ? 19.995 7.996 -16.465 1.00 96.75 128 ASP A CA 1
ATOM 1058 C C . ASP A 1 128 ? 19.998 6.655 -17.233 1.00 96.75 128 ASP A C 1
ATOM 1060 O O . ASP A 1 128 ? 21.023 5.975 -17.257 1.00 96.75 128 ASP A O 1
ATOM 1064 N N . CYS A 1 129 ? 18.872 6.269 -17.845 1.00 97.12 129 CYS A N 1
ATOM 1065 C CA . CYS A 1 129 ? 18.659 4.959 -18.451 1.00 97.12 129 CYS A CA 1
ATOM 1066 C C . CYS A 1 129 ? 18.256 5.060 -19.930 1.00 97.12 129 CYS A C 1
ATOM 1068 O O . CYS A 1 129 ? 17.647 6.034 -20.363 1.00 97.12 129 CYS A O 1
ATOM 1070 N N . GLU A 1 130 ? 18.508 3.995 -20.684 1.00 96.62 130 GLU A N 1
ATOM 1071 C CA . GLU A 1 130 ? 17.993 3.785 -22.039 1.00 96.62 130 GLU A CA 1
ATOM 1072 C C . GLU A 1 130 ? 17.482 2.349 -22.178 1.00 96.62 130 GLU A C 1
ATOM 1074 O O . GLU A 1 130 ? 17.973 1.455 -21.489 1.00 96.62 130 GLU A O 1
ATOM 1079 N N . ILE A 1 131 ? 16.537 2.100 -23.086 1.00 95.94 131 ILE A N 1
ATOM 1080 C CA . ILE A 1 131 ? 16.195 0.733 -23.494 1.00 95.94 131 ILE A CA 1
ATOM 1081 C C . ILE A 1 131 ? 16.941 0.414 -24.790 1.00 95.94 131 ILE A C 1
ATOM 1083 O O . ILE A 1 131 ? 16.777 1.093 -25.801 1.00 95.94 131 ILE A O 1
ATOM 1087 N N . ARG A 1 132 ? 17.801 -0.607 -24.753 1.00 95.69 132 ARG A N 1
ATOM 1088 C CA . ARG A 1 132 ? 18.579 -1.100 -25.898 1.00 95.69 132 ARG A CA 1
ATOM 1089 C C . ARG A 1 132 ? 18.382 -2.600 -26.021 1.00 95.69 132 ARG A C 1
ATOM 1091 O O . ARG A 1 132 ? 18.627 -3.320 -25.059 1.00 95.69 132 ARG A O 1
ATOM 1098 N N . ASN A 1 133 ? 17.966 -3.071 -27.198 1.00 94.19 133 ASN A N 1
ATOM 1099 C CA . ASN A 1 133 ? 17.712 -4.495 -27.460 1.00 94.19 133 ASN A CA 1
ATOM 1100 C C . ASN A 1 133 ? 16.810 -5.131 -26.384 1.00 94.19 133 ASN A C 1
ATOM 1102 O O . ASN A 1 133 ? 17.176 -6.138 -25.791 1.00 94.19 133 ASN A O 1
ATOM 1106 N N . ASN A 1 134 ? 15.673 -4.493 -26.081 1.00 94.00 134 ASN A N 1
ATOM 1107 C CA . ASN A 1 134 ? 14.715 -4.926 -25.051 1.00 94.00 134 ASN A CA 1
ATOM 1108 C C . ASN A 1 134 ? 15.308 -5.057 -23.638 1.00 94.00 134 ASN A C 1
ATOM 1110 O O . ASN A 1 134 ? 14.825 -5.843 -22.823 1.00 94.00 134 ASN A O 1
ATOM 1114 N N . ARG A 1 135 ? 16.365 -4.301 -23.328 1.00 95.81 135 ARG A N 1
ATOM 1115 C CA . ARG A 1 135 ? 17.019 -4.305 -22.019 1.00 95.81 135 ARG A CA 1
ATOM 1116 C C . ARG A 1 135 ? 17.283 -2.887 -21.531 1.00 95.81 135 ARG A C 1
ATOM 1118 O O . ARG A 1 135 ? 17.709 -2.031 -22.300 1.00 95.81 135 ARG A O 1
ATOM 1125 N N . LEU A 1 136 ? 17.077 -2.654 -20.240 1.00 96.31 136 LEU A N 1
ATOM 1126 C CA . LEU A 1 136 ? 17.521 -1.454 -19.548 1.00 96.31 136 LEU A CA 1
ATOM 1127 C C . LEU A 1 136 ? 19.050 -1.399 -19.547 1.00 96.31 136 LEU A C 1
ATOM 1129 O O . LEU A 1 136 ? 19.712 -2.308 -19.043 1.00 96.31 136 LEU A O 1
ATOM 1133 N N . TYR A 1 137 ? 19.583 -0.310 -20.075 1.00 97.69 137 TYR A N 1
ATOM 1134 C CA . TYR A 1 137 ? 20.994 0.021 -20.159 1.00 97.69 137 TYR A CA 1
ATOM 1135 C C . TYR A 1 137 ? 21.267 1.318 -19.395 1.00 97.69 137 TYR A C 1
ATOM 1137 O O . TYR A 1 137 ? 20.482 2.262 -19.486 1.00 97.69 137 TYR A O 1
ATOM 1145 N N . ILE A 1 138 ? 22.388 1.377 -18.672 1.00 97.62 138 ILE A N 1
ATOM 1146 C CA . ILE A 1 138 ? 22.851 2.576 -17.961 1.00 97.62 138 ILE A CA 1
ATOM 1147 C C . ILE A 1 138 ? 24.061 3.153 -18.716 1.00 97.62 138 ILE A C 1
ATOM 1149 O O . ILE A 1 138 ? 25.177 2.649 -18.551 1.00 97.62 138 ILE A O 1
ATOM 1153 N N . PRO A 1 139 ? 23.895 4.204 -19.548 1.00 97.44 139 PRO A N 1
ATOM 1154 C CA . PRO A 1 139 ? 24.953 4.666 -20.448 1.00 97.44 139 PRO A CA 1
ATOM 1155 C C . PRO A 1 139 ? 26.225 5.133 -19.755 1.00 97.44 139 PRO A C 1
ATOM 1157 O O . PRO A 1 139 ? 27.316 4.850 -20.242 1.00 97.44 139 PRO A O 1
ATOM 1160 N N . LYS A 1 140 ? 26.094 5.821 -18.616 1.00 95.50 140 LYS A N 1
ATOM 1161 C CA . LYS A 1 140 ? 27.237 6.396 -17.887 1.00 95.50 140 LYS A CA 1
ATOM 1162 C C . LYS A 1 140 ? 28.195 5.345 -17.338 1.00 95.50 140 LYS A C 1
ATOM 1164 O O . LYS A 1 140 ? 29.383 5.611 -17.219 1.00 95.50 140 LYS A O 1
ATOM 1169 N N . GLU A 1 141 ? 27.673 4.172 -17.018 1.00 94.56 141 GLU A N 1
ATOM 1170 C CA . GLU A 1 141 ? 28.431 3.064 -16.439 1.00 94.56 141 GLU A CA 1
ATOM 1171 C C . GLU A 1 141 ? 28.655 1.925 -17.441 1.00 94.56 141 GLU A C 1
ATOM 1173 O O . GLU A 1 141 ? 29.328 0.943 -17.139 1.00 94.56 141 GLU A O 1
ATOM 1178 N N . ALA A 1 142 ? 28.088 2.058 -18.641 1.00 95.19 142 ALA A N 1
ATOM 1179 C CA . ALA A 1 142 ? 28.159 1.087 -19.718 1.00 95.19 142 ALA A CA 1
ATOM 1180 C C . ALA A 1 142 ? 27.781 -0.350 -19.307 1.00 95.19 142 ALA A C 1
ATOM 1182 O O . ALA A 1 142 ? 28.437 -1.314 -19.709 1.00 95.19 142 ALA A O 1
ATOM 1183 N N . TYR A 1 143 ? 26.701 -0.513 -18.533 1.00 94.94 143 TYR A N 1
ATOM 1184 C CA . TYR A 1 143 ? 26.250 -1.832 -18.076 1.00 94.94 143 TYR A CA 1
ATOM 1185 C C . TYR A 1 143 ? 24.734 -2.045 -18.181 1.00 94.94 143 TYR A C 1
ATOM 1187 O O . TYR A 1 143 ? 23.944 -1.107 -18.300 1.00 94.94 143 TYR A O 1
ATOM 1195 N N . TYR A 1 144 ? 24.349 -3.323 -18.131 1.00 96.06 144 TYR A N 1
ATOM 1196 C CA . TYR A 1 144 ? 22.968 -3.794 -18.060 1.00 96.06 144 TYR A CA 1
ATOM 1197 C C . TYR A 1 144 ? 22.751 -4.436 -16.682 1.00 96.06 144 TYR A C 1
ATOM 1199 O O . TYR A 1 144 ? 23.404 -5.450 -16.416 1.00 96.06 144 TYR A O 1
ATOM 1207 N N . PRO A 1 145 ? 21.884 -3.892 -15.807 1.00 96.19 145 PRO A N 1
ATOM 1208 C CA . PRO A 1 145 ? 21.573 -4.525 -14.527 1.00 96.19 145 PRO A CA 1
ATOM 1209 C C . PRO A 1 145 ? 20.917 -5.896 -14.728 1.00 96.19 145 PRO A C 1
ATOM 1211 O O . PRO A 1 145 ? 20.241 -6.114 -15.726 1.00 96.19 145 PRO A O 1
ATOM 1214 N N . ASP A 1 146 ? 21.067 -6.831 -13.796 1.00 94.75 146 ASP A N 1
ATOM 1215 C CA . ASP A 1 146 ? 20.406 -8.143 -13.908 1.00 94.75 146 ASP A CA 1
ATOM 1216 C C . ASP A 1 146 ? 18.970 -8.088 -13.375 1.00 94.75 146 ASP A C 1
ATOM 1218 O O . ASP A 1 146 ? 18.062 -8.719 -13.918 1.00 94.75 146 ASP A O 1
ATOM 1222 N N . ILE A 1 147 ? 18.774 -7.303 -12.313 1.00 95.75 147 ILE A N 1
ATOM 1223 C CA . ILE A 1 147 ? 17.496 -7.111 -11.634 1.00 95.75 147 ILE A CA 1
ATOM 1224 C C . ILE A 1 147 ? 17.158 -5.625 -11.625 1.00 95.75 147 ILE A C 1
ATOM 1226 O O . ILE A 1 147 ? 17.991 -4.768 -11.325 1.00 95.75 147 ILE A O 1
ATOM 1230 N N . ILE A 1 148 ? 15.896 -5.320 -11.878 1.00 95.19 148 ILE A N 1
ATOM 1231 C CA . ILE A 1 148 ? 15.347 -3.978 -11.763 1.00 95.19 148 ILE A CA 1
ATOM 1232 C C . ILE A 1 148 ? 14.370 -3.965 -10.598 1.00 95.19 148 ILE A C 1
ATOM 1234 O O . ILE A 1 148 ? 13.343 -4.643 -10.625 1.00 95.19 148 ILE A O 1
ATOM 1238 N N . PHE A 1 149 ? 14.670 -3.173 -9.571 1.00 94.75 149 PHE A N 1
ATOM 1239 C CA . PHE A 1 149 ? 13.719 -2.902 -8.504 1.00 94.75 149 PHE A CA 1
ATOM 1240 C C . PHE A 1 149 ? 12.990 -1.593 -8.785 1.00 94.75 149 PHE A C 1
ATOM 1242 O O . PHE A 1 149 ? 13.543 -0.499 -8.643 1.00 94.75 149 PHE A O 1
ATOM 1249 N N . ARG A 1 150 ? 11.729 -1.701 -9.197 1.00 90.56 150 ARG A N 1
ATOM 1250 C CA . ARG A 1 150 ? 10.954 -0.552 -9.637 1.00 90.56 150 ARG A CA 1
ATOM 1251 C C . ARG A 1 150 ? 10.311 0.182 -8.454 1.00 90.56 150 ARG A C 1
ATOM 1253 O O . ARG A 1 150 ? 9.377 -0.305 -7.832 1.00 90.56 150 ARG A O 1
ATOM 1260 N N . ARG A 1 151 ? 10.777 1.403 -8.178 1.00 87.75 151 ARG A N 1
ATOM 1261 C CA . ARG A 1 151 ? 10.127 2.378 -7.274 1.00 87.75 151 ARG A CA 1
ATOM 1262 C C . ARG A 1 151 ? 9.456 3.528 -8.044 1.00 87.75 151 ARG A C 1
ATOM 1264 O O . ARG A 1 151 ? 8.863 4.411 -7.427 1.00 87.75 151 ARG A O 1
ATOM 1271 N N . ASN A 1 152 ? 9.550 3.521 -9.376 1.00 78.12 152 ASN A N 1
ATOM 1272 C CA . ASN A 1 152 ? 8.891 4.436 -10.305 1.00 78.12 152 ASN A CA 1
ATOM 1273 C C . ASN A 1 152 ? 7.732 3.727 -11.020 1.00 78.12 152 ASN A C 1
ATOM 1275 O O . ASN A 1 152 ? 7.941 2.713 -11.666 1.00 78.12 152 ASN A O 1
ATOM 1279 N N . PHE A 1 153 ? 6.525 4.274 -10.956 1.00 75.81 153 PHE A N 1
ATOM 1280 C CA . PHE A 1 153 ? 5.320 3.608 -11.453 1.00 75.81 153 PHE A CA 1
ATOM 1281 C C . PHE A 1 153 ? 5.189 3.503 -12.976 1.00 75.81 153 PHE A C 1
ATOM 1283 O O . PHE A 1 153 ? 4.350 2.739 -13.440 1.00 75.81 153 PHE A O 1
ATOM 1290 N N . SER A 1 154 ? 5.973 4.258 -13.746 1.00 81.75 154 SER A N 1
ATOM 1291 C CA . SER A 1 154 ? 5.793 4.375 -15.200 1.00 81.75 154 SER A CA 1
ATOM 1292 C C . SER A 1 154 ? 7.042 4.056 -16.025 1.00 81.75 154 SER A C 1
ATOM 1294 O O . SER A 1 154 ? 7.026 4.228 -17.239 1.00 81.75 154 SER A O 1
ATOM 1296 N N . PHE A 1 155 ? 8.129 3.590 -15.400 1.00 87.81 155 PHE A N 1
ATOM 1297 C CA . PHE A 1 155 ? 9.374 3.288 -16.111 1.00 87.81 155 PHE A CA 1
ATOM 1298 C C . PHE A 1 155 ? 10.062 2.008 -15.589 1.00 87.81 155 PHE A C 1
ATOM 1300 O O . PHE A 1 155 ? 10.185 1.862 -14.367 1.00 87.81 155 PHE A O 1
ATOM 1307 N N . PRO A 1 156 ? 10.569 1.120 -16.472 1.00 87.12 156 PRO A N 1
ATOM 1308 C CA . PRO A 1 156 ? 10.401 1.142 -17.933 1.00 87.12 156 PRO A CA 1
ATOM 1309 C C . PRO A 1 156 ? 8.926 0.984 -18.325 1.00 87.12 156 PRO A C 1
ATOM 1311 O O . PRO A 1 156 ? 8.175 0.347 -17.591 1.00 87.12 156 PRO A O 1
ATOM 1314 N N . SER A 1 157 ? 8.510 1.621 -19.424 1.00 85.75 157 SER A N 1
ATOM 1315 C CA . SER A 1 157 ? 7.123 1.598 -19.928 1.00 85.75 157 SER A CA 1
ATOM 1316 C C . SER A 1 157 ? 6.853 0.446 -20.899 1.00 85.75 157 SER A C 1
ATOM 1318 O O . SER A 1 157 ? 5.707 0.198 -21.257 1.00 85.75 157 SER A O 1
ATOM 1320 N N . GLU A 1 158 ? 7.902 -0.250 -21.323 1.00 84.69 158 GLU A N 1
ATOM 1321 C CA . GLU A 1 158 ? 7.848 -1.394 -22.226 1.00 84.69 158 GLU A CA 1
ATOM 1322 C C . GLU A 1 158 ? 8.343 -2.667 -21.536 1.00 84.69 158 GLU A C 1
ATOM 1324 O O . GLU A 1 158 ? 9.059 -2.621 -20.528 1.00 84.69 158 GLU A O 1
ATOM 1329 N N . LYS A 1 159 ? 7.941 -3.819 -22.079 1.00 85.50 159 LYS A N 1
ATOM 1330 C CA . LYS A 1 159 ? 8.389 -5.123 -21.594 1.00 85.50 159 LYS A CA 1
ATOM 1331 C C . LYS A 1 159 ? 9.845 -5.339 -21.994 1.00 85.50 159 LYS A C 1
ATOM 1333 O O . LYS A 1 159 ? 10.205 -5.198 -23.158 1.00 85.50 159 LYS A O 1
ATOM 1338 N N . ILE A 1 160 ? 10.662 -5.717 -21.023 1.00 91.44 160 ILE A N 1
ATOM 1339 C CA . ILE A 1 160 ? 12.093 -5.960 -21.196 1.00 91.44 160 ILE A CA 1
ATOM 1340 C C . ILE A 1 160 ? 12.455 -7.379 -20.751 1.00 91.44 160 ILE A C 1
ATOM 1342 O O . ILE A 1 160 ? 11.692 -8.027 -20.037 1.00 91.44 160 ILE A O 1
ATOM 1346 N N . GLU A 1 161 ? 13.627 -7.856 -21.161 1.00 91.00 161 GLU A N 1
ATOM 1347 C CA . GLU A 1 161 ? 14.094 -9.217 -20.862 1.00 91.00 161 GLU A CA 1
ATOM 1348 C C . GLU A 1 161 ? 14.594 -9.390 -19.421 1.00 91.00 161 GLU A C 1
ATOM 1350 O O . GLU A 1 161 ? 14.569 -10.497 -18.885 1.00 91.00 161 GLU A O 1
ATOM 1355 N N . GLN A 1 162 ? 15.082 -8.317 -18.788 1.00 91.88 162 GLN A N 1
ATOM 1356 C CA . GLN A 1 162 ? 15.580 -8.378 -17.410 1.00 91.88 162 GLN A CA 1
ATOM 1357 C C . GLN A 1 162 ? 14.447 -8.612 -16.413 1.00 91.88 162 GLN A C 1
ATOM 1359 O O . GLN A 1 162 ? 13.309 -8.187 -16.615 1.00 91.88 162 GLN A O 1
ATOM 1364 N N . VAL A 1 163 ? 14.789 -9.218 -15.276 1.00 91.81 163 VAL A N 1
ATOM 1365 C CA . VAL A 1 163 ? 13.838 -9.414 -14.182 1.00 91.81 163 VAL A CA 1
ATOM 1366 C C . VAL A 1 163 ? 13.461 -8.060 -13.586 1.00 91.81 163 VAL A C 1
ATOM 1368 O O . VAL A 1 163 ? 14.313 -7.350 -13.051 1.00 91.81 163 VAL A O 1
ATOM 1371 N N . VAL A 1 164 ? 12.170 -7.731 -13.615 1.00 92.38 164 VAL A N 1
ATOM 1372 C CA . VAL A 1 164 ? 11.608 -6.555 -12.942 1.00 92.38 164 VAL A CA 1
ATOM 1373 C C . VAL A 1 164 ? 10.821 -7.015 -11.719 1.00 92.38 164 VAL A C 1
ATOM 1375 O O . VAL A 1 164 ? 9.888 -7.806 -11.831 1.00 92.38 164 VAL A O 1
ATOM 1378 N N . ILE A 1 165 ? 11.190 -6.532 -10.533 1.00 92.56 165 ILE A N 1
ATOM 1379 C CA . ILE A 1 165 ? 10.397 -6.753 -9.320 1.00 92.56 165 ILE A CA 1
ATOM 1380 C C . ILE A 1 165 ? 9.167 -5.848 -9.385 1.00 92.56 165 ILE A C 1
ATOM 1382 O O . ILE A 1 165 ? 9.321 -4.625 -9.361 1.00 92.56 165 ILE A O 1
ATOM 1386 N N . ASN A 1 166 ? 7.986 -6.476 -9.441 1.00 85.69 166 ASN A N 1
ATOM 1387 C CA . ASN A 1 166 ? 6.694 -5.876 -9.783 1.00 85.69 166 ASN A CA 1
ATOM 1388 C C . ASN A 1 166 ? 6.746 -5.167 -11.140 1.00 85.69 166 ASN A C 1
ATOM 1390 O O . ASN A 1 166 ? 7.014 -3.968 -11.232 1.00 85.69 166 ASN A O 1
ATOM 1394 N N . ASP A 1 167 ? 6.503 -5.927 -12.201 1.00 85.62 167 ASP A N 1
ATOM 1395 C CA . ASP A 1 167 ? 6.458 -5.413 -13.566 1.00 85.62 167 ASP A CA 1
ATOM 1396 C C . ASP A 1 167 ? 5.218 -4.534 -13.835 1.00 85.62 167 ASP A C 1
ATOM 1398 O O . ASP A 1 167 ? 4.440 -4.176 -12.944 1.00 85.62 167 ASP A O 1
ATOM 1402 N N . LEU A 1 168 ? 5.072 -4.062 -15.076 1.00 86.00 168 LEU A N 1
ATOM 1403 C CA . LEU A 1 168 ? 3.949 -3.205 -15.469 1.00 86.00 168 LEU A CA 1
ATOM 1404 C C . LEU A 1 168 ? 2.604 -3.919 -15.380 1.00 86.00 168 LEU A C 1
ATOM 1406 O O . LEU A 1 168 ? 1.608 -3.246 -15.134 1.00 86.00 168 LEU A O 1
ATOM 1410 N N . ASP A 1 169 ? 2.565 -5.242 -15.505 1.00 87.69 169 ASP A N 1
ATOM 1411 C CA . ASP A 1 169 ? 1.312 -5.989 -15.496 1.00 87.69 169 ASP A CA 1
ATOM 1412 C C . ASP A 1 169 ? 0.646 -5.900 -14.117 1.00 87.69 169 ASP A C 1
ATOM 1414 O O . ASP A 1 169 ? -0.552 -5.624 -14.014 1.00 87.69 169 ASP A O 1
ATOM 1418 N N . VAL A 1 170 ? 1.444 -5.964 -13.043 1.00 89.25 170 VAL A N 1
ATOM 1419 C CA . VAL A 1 170 ? 0.972 -5.664 -11.678 1.00 89.25 170 VAL A CA 1
ATOM 1420 C C . VAL A 1 170 ? 0.376 -4.258 -11.599 1.00 89.25 170 VAL A C 1
ATOM 1422 O O . VAL A 1 170 ? -0.678 -4.040 -10.991 1.00 89.25 170 VAL A O 1
ATOM 1425 N N . ARG A 1 171 ? 1.021 -3.279 -12.236 1.00 87.12 171 ARG A N 1
ATOM 1426 C CA . ARG A 1 171 ? 0.602 -1.876 -12.188 1.00 87.12 171 ARG A CA 1
ATOM 1427 C C . ARG A 1 171 ? -0.672 -1.608 -12.981 1.00 87.12 171 ARG A C 1
ATOM 1429 O O . ARG A 1 171 ? -1.466 -0.774 -12.554 1.00 87.12 171 ARG A O 1
ATOM 1436 N N . LEU A 1 172 ? -0.900 -2.309 -14.090 1.00 87.81 172 LEU A N 1
ATOM 1437 C CA . LEU A 1 172 ? -2.133 -2.191 -14.879 1.00 87.81 172 LEU A CA 1
ATOM 1438 C C . LEU A 1 172 ? -3.378 -2.531 -14.047 1.00 87.81 172 LEU A C 1
ATOM 1440 O O . LEU A 1 172 ? -4.447 -1.954 -14.256 1.00 87.81 172 LEU A O 1
ATOM 1444 N N . ILE A 1 173 ? -3.234 -3.421 -13.064 1.00 90.50 173 ILE A N 1
ATOM 1445 C CA . ILE A 1 173 ? -4.308 -3.753 -12.128 1.00 90.50 173 ILE A CA 1
ATOM 1446 C C . ILE A 1 173 ? -4.305 -2.796 -10.934 1.00 90.50 173 ILE A C 1
ATOM 1448 O O . ILE A 1 173 ? -5.293 -2.102 -10.691 1.00 90.50 173 ILE A O 1
ATOM 1452 N N . THR A 1 174 ? -3.187 -2.729 -10.214 1.00 91.31 174 THR A N 1
ATOM 1453 C CA . THR A 1 174 ? -3.082 -2.053 -8.906 1.00 91.31 174 THR A CA 1
ATOM 1454 C C . THR A 1 174 ? -3.002 -0.525 -8.990 1.00 91.31 174 THR A C 1
ATOM 1456 O O . THR A 1 174 ? -3.309 0.179 -8.030 1.00 91.31 174 THR A O 1
ATOM 1459 N N . GLY A 1 175 ? -2.640 0.024 -10.152 1.00 89.06 175 GLY A N 1
ATOM 1460 C CA . GLY A 1 175 ? -2.626 1.464 -10.417 1.00 89.06 175 GLY A CA 1
ATOM 1461 C C . GLY A 1 175 ? -4.018 2.082 -10.580 1.00 89.06 175 GLY A C 1
ATOM 1462 O O . GLY A 1 175 ? -4.149 3.302 -10.499 1.00 89.06 175 GLY A O 1
ATOM 1463 N N . ASN A 1 176 ? -5.053 1.260 -10.785 1.00 91.44 176 ASN A N 1
ATOM 1464 C CA . ASN A 1 176 ? -6.447 1.678 -10.900 1.00 91.44 176 ASN A CA 1
ATOM 1465 C C . ASN A 1 176 ? -7.254 1.035 -9.764 1.00 91.44 176 ASN A C 1
ATOM 1467 O O . ASN A 1 176 ? -7.521 -0.172 -9.770 1.00 91.44 176 ASN A O 1
ATOM 1471 N N . LYS A 1 177 ? -7.645 1.844 -8.773 1.00 92.94 177 LYS A N 1
ATOM 1472 C CA . LYS A 1 177 ? -8.324 1.347 -7.568 1.00 92.94 177 LYS A CA 1
ATOM 1473 C C . LYS A 1 177 ? -9.645 0.655 -7.911 1.00 92.94 177 LYS A C 1
ATOM 1475 O O . LYS A 1 177 ? -9.940 -0.398 -7.352 1.00 92.94 177 LYS A O 1
ATOM 1480 N N . TYR A 1 178 ? -10.419 1.191 -8.859 1.00 94.06 178 TYR A N 1
ATOM 1481 C CA . TYR A 1 178 ? -11.662 0.554 -9.301 1.00 94.06 178 TYR A CA 1
ATOM 1482 C C . TYR A 1 178 ? -11.420 -0.824 -9.926 1.00 94.06 178 TYR A C 1
ATOM 1484 O O . TYR A 1 178 ? -12.092 -1.797 -9.578 1.00 94.06 178 TYR A O 1
ATOM 1492 N N . ASN A 1 179 ? -10.437 -0.918 -10.826 1.00 92.44 179 ASN A N 1
ATOM 1493 C CA . ASN A 1 179 ? -10.084 -2.174 -11.481 1.00 92.44 179 ASN A CA 1
ATOM 1494 C C . ASN A 1 179 ? -9.630 -3.224 -10.462 1.00 92.44 179 ASN A C 1
ATOM 1496 O O . ASN A 1 179 ? -10.066 -4.370 -10.521 1.00 92.44 179 ASN A O 1
ATOM 1500 N N . THR A 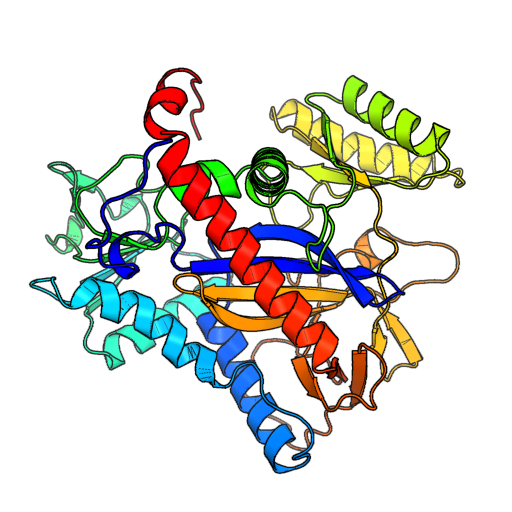1 180 ? -8.834 -2.811 -9.475 1.00 93.44 180 THR A N 1
ATOM 1501 C CA . THR A 1 180 ? -8.427 -3.672 -8.361 1.00 93.44 180 THR A CA 1
ATOM 1502 C C . THR A 1 180 ? -9.643 -4.264 -7.644 1.00 93.44 180 THR A C 1
ATOM 1504 O O . THR A 1 180 ? -9.755 -5.483 -7.551 1.00 93.44 180 THR A O 1
ATOM 1507 N N . HIS A 1 181 ? -10.595 -3.438 -7.194 1.00 93.12 181 HIS A N 1
ATOM 1508 C CA . HIS A 1 181 ? -11.811 -3.925 -6.525 1.00 93.12 181 HIS A CA 1
ATOM 1509 C C . HIS A 1 181 ? -12.593 -4.929 -7.391 1.00 93.12 181 HIS A C 1
ATOM 1511 O O . HIS A 1 181 ? -13.069 -5.956 -6.898 1.00 93.12 181 HIS A O 1
ATOM 1517 N N . ARG A 1 182 ? -12.690 -4.679 -8.704 1.00 92.12 182 ARG A N 1
ATOM 1518 C CA . ARG A 1 182 ? -13.337 -5.601 -9.650 1.00 92.12 182 ARG A CA 1
ATOM 1519 C C . ARG A 1 182 ? -12.612 -6.940 -9.757 1.00 92.12 182 ARG A C 1
ATOM 1521 O O . ARG A 1 182 ? -13.279 -7.973 -9.715 1.00 92.12 182 ARG A O 1
ATOM 1528 N N . VAL A 1 183 ? -11.284 -6.927 -9.868 1.00 91.69 183 VAL A N 1
ATOM 1529 C CA . VAL A 1 183 ? -10.459 -8.142 -9.903 1.00 91.69 183 VAL A CA 1
ATOM 1530 C C . VAL A 1 183 ? -10.659 -8.952 -8.624 1.00 91.69 183 VAL A C 1
ATOM 1532 O O . VAL A 1 183 ? -11.021 -10.123 -8.696 1.00 91.69 183 VAL A O 1
ATOM 1535 N N . ILE A 1 184 ? -10.542 -8.327 -7.452 1.00 91.56 184 ILE A N 1
ATOM 1536 C CA . ILE A 1 184 ? -10.719 -9.030 -6.174 1.00 91.56 184 ILE A CA 1
ATOM 1537 C C . ILE A 1 184 ? -12.123 -9.645 -6.068 1.00 91.56 184 ILE A C 1
ATOM 1539 O O . ILE A 1 184 ? -12.251 -10.816 -5.717 1.00 91.56 184 ILE A O 1
ATOM 1543 N N . ASN A 1 185 ? -13.175 -8.907 -6.444 1.00 89.00 185 ASN A N 1
ATOM 1544 C CA . ASN A 1 185 ? -14.545 -9.437 -6.438 1.00 89.00 185 ASN A CA 1
ATOM 1545 C C . ASN A 1 185 ? -14.722 -10.636 -7.379 1.00 89.00 185 ASN A C 1
ATOM 1547 O O . ASN A 1 185 ? -15.414 -11.593 -7.034 1.00 89.00 185 ASN A O 1
ATOM 1551 N N . LYS A 1 186 ? -14.098 -10.591 -8.561 1.00 86.50 186 LYS A N 1
ATOM 1552 C CA . LYS A 1 186 ? -14.184 -11.656 -9.564 1.00 86.50 186 LYS A CA 1
ATOM 1553 C C . LYS A 1 186 ? -13.488 -12.940 -9.106 1.00 86.50 186 LYS A C 1
ATOM 1555 O O . LYS A 1 186 ? -14.038 -14.019 -9.307 1.00 86.50 186 LYS A O 1
ATOM 1560 N N . TYR A 1 187 ? -12.294 -12.830 -8.525 1.00 82.75 187 TYR A N 1
ATOM 1561 C CA . TYR A 1 187 ? -11.429 -13.985 -8.258 1.00 82.75 187 TYR A CA 1
ATOM 1562 C C . TYR A 1 187 ? -11.611 -14.598 -6.866 1.00 82.75 187 TYR A C 1
ATOM 1564 O O . TYR A 1 187 ? -11.296 -15.771 -6.685 1.00 82.75 187 TYR A O 1
ATOM 1572 N N . LEU A 1 188 ? -12.150 -13.863 -5.887 1.00 79.00 188 LEU A N 1
ATOM 1573 C CA . LEU A 1 188 ? -12.236 -14.365 -4.510 1.00 79.00 188 LEU A CA 1
ATOM 1574 C C . LEU A 1 188 ? -13.603 -14.867 -4.060 1.00 79.00 188 LEU A C 1
ATOM 1576 O O . LEU A 1 188 ? -13.683 -15.273 -2.906 1.00 79.00 188 LEU A O 1
ATOM 1580 N N . ASN A 1 189 ? -14.625 -14.894 -4.930 1.00 71.56 189 ASN A N 1
ATOM 1581 C CA . ASN A 1 189 ? -16.019 -15.237 -4.597 1.00 71.56 189 ASN A CA 1
ATOM 1582 C C . ASN A 1 189 ? -16.356 -14.886 -3.138 1.00 71.56 189 ASN A C 1
ATOM 1584 O O . ASN A 1 189 ? -16.285 -15.738 -2.255 1.00 71.56 189 ASN A O 1
ATOM 1588 N N . MET A 1 190 ? -16.667 -13.614 -2.893 1.00 65.75 190 MET A N 1
ATOM 1589 C CA . MET A 1 190 ? -16.688 -12.998 -1.558 1.00 65.75 190 MET A CA 1
ATOM 1590 C C . MET A 1 190 ? -17.505 -13.757 -0.486 1.00 65.75 190 MET A C 1
ATOM 1592 O O . MET A 1 190 ? -17.306 -13.522 0.705 1.00 65.75 190 MET A O 1
ATOM 1596 N N . SER A 1 191 ? -18.396 -14.685 -0.860 1.00 59.38 191 SER A N 1
ATOM 1597 C CA . SER A 1 191 ? -19.049 -15.606 0.075 1.00 59.38 191 SER A CA 1
ATOM 1598 C C . SER A 1 191 ? -18.034 -16.512 0.791 1.00 59.38 191 SER A C 1
ATOM 1600 O O . SER A 1 191 ? -17.428 -17.387 0.175 1.00 59.38 191 SER A O 1
ATOM 1602 N N . GLY A 1 192 ? -17.888 -16.346 2.107 1.00 67.75 192 GLY A N 1
ATOM 1603 C CA . GLY A 1 192 ? -17.025 -17.192 2.942 1.00 67.75 192 GLY A CA 1
ATOM 1604 C C . GLY A 1 192 ? -15.587 -16.691 3.109 1.00 67.75 192 GLY A C 1
ATOM 1605 O O . GLY A 1 192 ? -14.807 -17.337 3.806 1.00 67.75 192 GLY A O 1
ATOM 1606 N N . GLN A 1 193 ? -15.238 -15.538 2.531 1.00 80.31 193 GLN A N 1
ATOM 1607 C CA . GLN A 1 193 ? -13.964 -14.879 2.812 1.00 80.31 193 GLN A CA 1
ATOM 1608 C C . GLN A 1 193 ? -13.966 -14.249 4.208 1.00 80.31 193 GLN A C 1
ATOM 1610 O O . GLN A 1 193 ? -14.999 -13.842 4.737 1.00 80.31 193 GLN A O 1
ATOM 1615 N N . SER A 1 194 ? -12.783 -14.131 4.809 1.00 88.62 194 SER A N 1
ATOM 1616 C CA . SER A 1 194 ? -12.606 -13.513 6.128 1.00 88.62 194 SER A CA 1
ATOM 1617 C C . SER A 1 194 ? -12.592 -11.982 6.112 1.00 88.62 194 SER A C 1
ATOM 1619 O O . SER A 1 194 ? -12.285 -11.391 7.145 1.00 88.62 194 SER A O 1
ATOM 1621 N N . PHE A 1 195 ? -12.893 -11.355 4.973 1.00 94.44 195 PHE A N 1
ATOM 1622 C CA . PHE A 1 195 ? -12.935 -9.908 4.776 1.00 94.44 195 PHE A CA 1
ATOM 1623 C C . PHE A 1 195 ? -14.069 -9.531 3.814 1.00 94.44 195 PHE A C 1
ATOM 1625 O O . PHE A 1 195 ? -14.540 -10.369 3.042 1.00 94.44 195 PHE A O 1
ATOM 1632 N N . ARG A 1 196 ? -14.467 -8.255 3.817 1.00 94.56 196 ARG A N 1
ATOM 1633 C CA . ARG A 1 196 ? -15.384 -7.688 2.816 1.00 94.56 196 ARG A CA 1
ATOM 1634 C C . ARG A 1 196 ? -14.746 -6.536 2.042 1.00 94.56 196 ARG A C 1
ATOM 1636 O O . ARG A 1 196 ? -13.691 -6.026 2.414 1.00 94.56 196 ARG A O 1
ATOM 1643 N N . GLN A 1 197 ? -15.407 -6.110 0.972 1.00 94.31 197 GLN A N 1
ATOM 1644 C CA . GLN A 1 197 ? -15.094 -4.863 0.273 1.00 94.31 197 GLN A CA 1
ATOM 1645 C C . GLN A 1 197 ? -16.204 -3.841 0.540 1.00 94.31 197 GLN A C 1
ATOM 1647 O O . GLN A 1 197 ? -17.359 -4.251 0.693 1.00 94.31 197 GLN A O 1
ATOM 1652 N N . PRO A 1 198 ? -15.888 -2.537 0.587 1.00 94.94 198 PRO A N 1
ATOM 1653 C CA . PRO A 1 198 ? -16.915 -1.508 0.606 1.00 94.94 198 PRO A CA 1
ATOM 1654 C C . PRO A 1 198 ? -17.633 -1.469 -0.745 1.00 94.94 198 PRO A C 1
ATOM 1656 O O . PRO A 1 198 ? -17.008 -1.653 -1.800 1.00 94.94 198 PRO A O 1
ATOM 1659 N N . GLU A 1 199 ? -18.935 -1.187 -0.732 1.00 95.31 199 GLU A N 1
ATOM 1660 C CA . GLU A 1 199 ? -19.675 -0.925 -1.968 1.00 95.31 199 GLU A CA 1
ATOM 1661 C C . GLU A 1 199 ? -18.996 0.228 -2.726 1.00 95.31 199 GLU A C 1
ATOM 1663 O O . GLU A 1 199 ? -18.762 1.294 -2.161 1.00 95.31 199 GLU A O 1
ATOM 1668 N N . THR A 1 200 ? -18.599 -0.005 -3.981 1.00 95.69 200 THR A N 1
ATOM 1669 C CA . THR A 1 200 ? -17.694 0.886 -4.722 1.00 95.69 200 THR A CA 1
ATOM 1670 C C . THR A 1 200 ? -18.190 1.123 -6.141 1.00 95.69 200 THR A C 1
ATOM 1672 O O . THR A 1 200 ? -18.426 0.178 -6.894 1.00 95.69 200 THR A O 1
ATOM 1675 N N . TYR A 1 201 ? -18.247 2.391 -6.535 1.00 97.12 201 TYR A N 1
ATOM 1676 C CA . TYR A 1 201 ? -18.655 2.844 -7.860 1.00 97.12 201 TYR A CA 1
ATOM 1677 C C . TYR A 1 201 ? -17.615 3.785 -8.466 1.00 97.12 201 TYR A C 1
ATOM 1679 O O . TYR A 1 201 ? -16.898 4.476 -7.743 1.00 97.12 201 TYR A O 1
ATOM 1687 N N . LEU A 1 202 ? -17.556 3.821 -9.797 1.00 97.06 202 LEU A N 1
ATOM 1688 C CA . LEU A 1 202 ? -16.713 4.737 -10.562 1.00 97.06 202 LEU A CA 1
ATOM 1689 C C . LEU A 1 202 ? -17.571 5.877 -11.123 1.00 97.06 202 LEU A C 1
ATOM 1691 O O . LEU A 1 202 ? -18.654 5.630 -11.648 1.00 97.06 202 LEU A O 1
ATOM 1695 N N . ALA A 1 203 ? -17.069 7.102 -11.026 1.00 97.38 203 ALA A N 1
ATOM 1696 C CA . ALA A 1 203 ? -17.640 8.302 -11.616 1.00 97.38 203 ALA A CA 1
ATOM 1697 C C . ALA A 1 203 ? -16.615 8.936 -12.563 1.00 97.38 203 ALA A C 1
ATOM 1699 O O . ALA A 1 203 ? -15.520 9.308 -12.133 1.00 97.38 203 ALA A O 1
ATOM 1700 N N . ALA A 1 204 ? -16.974 9.100 -13.835 1.00 95.00 204 ALA A N 1
ATOM 1701 C CA . ALA A 1 204 ? -16.107 9.714 -14.841 1.00 95.00 204 ALA A CA 1
ATOM 1702 C C . ALA A 1 204 ? -16.227 11.248 -14.877 1.00 95.00 204 ALA A C 1
ATOM 1704 O O . ALA A 1 204 ? -15.412 11.931 -15.494 1.00 95.00 204 ALA A O 1
ATOM 1705 N N . ASN A 1 205 ? -17.261 11.808 -14.245 1.00 95.19 205 ASN A N 1
ATOM 1706 C CA . ASN A 1 205 ? -17.521 13.246 -14.208 1.00 95.19 205 ASN A CA 1
ATOM 1707 C C . ASN A 1 205 ? -18.337 13.652 -12.969 1.00 95.19 205 ASN A C 1
ATOM 1709 O O . ASN A 1 205 ? -18.928 12.816 -12.281 1.00 95.19 205 ASN A O 1
ATOM 1713 N N . SER A 1 206 ? -18.422 14.963 -12.712 1.00 94.50 206 SER A N 1
ATOM 1714 C CA . SER A 1 206 ? -19.131 15.513 -11.547 1.00 94.50 206 SER A CA 1
ATOM 1715 C C . SER A 1 206 ? -20.609 15.130 -11.495 1.00 94.50 206 SER A C 1
ATOM 1717 O O . SER A 1 206 ? -21.146 14.940 -10.410 1.00 94.50 206 SER A O 1
ATOM 1719 N N . LYS A 1 207 ? -21.289 15.007 -12.643 1.00 94.56 207 LYS A N 1
ATOM 1720 C CA . LYS A 1 207 ? -22.720 14.672 -12.679 1.00 94.56 207 LYS A CA 1
ATOM 1721 C C . LYS A 1 207 ? -22.958 13.240 -12.199 1.00 94.56 207 LYS A C 1
ATOM 1723 O O . LYS A 1 207 ? -23.841 13.016 -11.375 1.00 94.56 207 LYS A O 1
ATOM 1728 N N . GLU A 1 208 ? -22.164 12.292 -12.691 1.00 97.12 208 GLU A N 1
ATOM 1729 C CA . GLU A 1 208 ? -22.194 10.899 -12.235 1.00 97.12 208 GLU A CA 1
ATOM 1730 C C . GLU A 1 208 ? -21.838 10.784 -10.755 1.00 97.12 208 GLU A C 1
ATOM 1732 O O . GLU A 1 208 ? -22.542 10.107 -10.011 1.00 97.12 208 GLU A O 1
ATOM 1737 N N . LEU A 1 209 ? -20.803 11.502 -10.311 1.00 96.31 209 LEU A N 1
ATOM 1738 C CA . LEU A 1 209 ? -20.398 11.525 -8.907 1.00 96.31 209 LEU A CA 1
ATOM 1739 C C . LEU A 1 209 ? -21.561 11.949 -7.999 1.00 96.31 209 LEU A C 1
ATOM 1741 O O . LEU A 1 209 ? -21.893 11.243 -7.049 1.00 96.31 209 LEU A O 1
ATOM 1745 N N . LEU A 1 210 ? -22.206 13.077 -8.315 1.00 94.56 210 LEU A N 1
ATOM 1746 C CA . LEU A 1 210 ? -23.348 13.592 -7.556 1.00 94.56 210 LEU A CA 1
ATOM 1747 C C . LEU A 1 210 ? -24.512 12.598 -7.541 1.00 94.56 210 LEU A C 1
ATOM 1749 O O . LEU A 1 210 ? -25.128 12.398 -6.496 1.00 94.56 210 LEU A O 1
ATOM 1753 N N . HIS A 1 211 ? -24.790 11.955 -8.675 1.00 96.12 211 HIS A N 1
ATOM 1754 C CA . HIS A 1 211 ? -25.835 10.941 -8.767 1.00 96.12 211 HIS A CA 1
ATOM 1755 C C . HIS A 1 211 ? -25.555 9.738 -7.853 1.00 96.12 211 HIS A C 1
ATOM 1757 O O . HIS A 1 211 ? -26.442 9.292 -7.128 1.00 96.12 211 HIS A O 1
ATOM 1763 N N . ILE A 1 212 ? -24.316 9.241 -7.835 1.00 97.88 212 ILE A N 1
ATOM 1764 C CA . ILE A 1 212 ? -23.924 8.110 -6.987 1.00 97.88 212 ILE A CA 1
ATOM 1765 C C . ILE A 1 212 ? -23.956 8.500 -5.499 1.00 97.88 212 ILE A C 1
ATOM 1767 O O . ILE A 1 212 ? -24.441 7.726 -4.677 1.00 97.88 212 ILE A O 1
ATOM 1771 N N . ILE A 1 213 ? -23.508 9.709 -5.140 1.00 95.56 213 ILE A N 1
ATOM 1772 C CA . ILE A 1 213 ? -23.617 10.226 -3.763 1.00 95.56 213 ILE A CA 1
ATOM 1773 C C . ILE A 1 213 ? -25.089 10.270 -3.324 1.00 95.56 213 ILE A C 1
ATOM 1775 O O . ILE A 1 213 ? -25.434 9.772 -2.253 1.00 95.56 213 ILE A O 1
ATOM 1779 N N . GLN A 1 214 ? -25.976 10.806 -4.170 1.00 94.88 214 GLN A N 1
ATOM 1780 C CA . GLN A 1 214 ? -27.418 10.843 -3.903 1.00 94.88 214 GLN A CA 1
ATOM 1781 C C . GLN A 1 214 ? -28.011 9.442 -3.740 1.00 94.88 214 GLN A C 1
ATOM 1783 O O . GLN A 1 214 ? -28.875 9.239 -2.889 1.00 94.88 214 GLN A O 1
ATOM 1788 N N . MET A 1 215 ? -27.537 8.466 -4.516 1.00 96.69 215 MET A N 1
ATOM 1789 C CA . MET A 1 215 ? -27.943 7.071 -4.373 1.00 96.69 215 MET A CA 1
ATOM 1790 C C . MET A 1 215 ? -27.572 6.513 -2.987 1.00 96.69 215 MET A C 1
ATOM 1792 O O . MET A 1 215 ? -28.455 5.955 -2.337 1.00 96.69 215 MET A O 1
ATOM 1796 N N . PHE A 1 216 ? -26.342 6.701 -2.491 1.00 96.50 216 PHE A N 1
ATOM 1797 C CA . PHE A 1 216 ? -25.978 6.303 -1.117 1.00 96.50 216 PHE A CA 1
ATOM 1798 C C . PHE A 1 216 ? -26.858 7.004 -0.071 1.00 96.50 216 PHE A C 1
ATOM 1800 O O . PHE A 1 216 ? -27.450 6.351 0.791 1.00 96.50 216 PHE A O 1
ATOM 1807 N N . HIS A 1 217 ? -27.038 8.322 -0.197 1.00 94.44 217 HIS A N 1
ATOM 1808 C CA . HIS A 1 217 ? -27.866 9.101 0.731 1.00 94.44 217 HIS A CA 1
ATOM 1809 C C . HIS A 1 217 ? -29.334 8.656 0.732 1.00 94.44 217 HIS A C 1
ATOM 1811 O O . HIS A 1 217 ? -29.956 8.606 1.794 1.00 94.44 217 HIS A O 1
ATOM 1817 N N . SER A 1 218 ? -29.881 8.264 -0.425 1.00 94.75 218 SER A N 1
ATOM 1818 C CA . SER A 1 218 ? -31.251 7.740 -0.542 1.00 94.75 218 SER A CA 1
ATOM 1819 C C . SER A 1 218 ? -31.456 6.405 0.183 1.00 94.75 218 SER A C 1
ATOM 1821 O O . SER A 1 218 ? -32.577 6.087 0.575 1.00 94.75 218 SER A O 1
ATOM 1823 N N . ARG A 1 219 ? -30.375 5.644 0.403 1.00 95.75 219 ARG A N 1
ATOM 1824 C CA . ARG A 1 219 ? -30.369 4.369 1.138 1.00 95.75 219 ARG A CA 1
ATOM 1825 C C . ARG A 1 219 ? -30.048 4.527 2.624 1.00 95.75 219 ARG A C 1
ATOM 1827 O O . ARG A 1 219 ? -29.949 3.525 3.325 1.00 95.75 219 ARG A O 1
ATOM 1834 N N . GLY A 1 220 ? -29.864 5.751 3.119 1.00 93.69 220 GLY A N 1
ATOM 1835 C CA . GLY A 1 220 ? -29.477 5.959 4.515 1.00 93.69 220 GLY A CA 1
ATOM 1836 C C . GLY A 1 220 ? -27.984 5.801 4.796 1.00 93.69 220 GLY A C 1
ATOM 1837 O O . GLY A 1 220 ? -27.612 5.601 5.947 1.00 93.69 220 GLY A O 1
ATOM 1838 N N . GLN A 1 221 ? -27.134 5.827 3.768 1.00 94.31 221 GLN A N 1
ATOM 1839 C CA . GLN A 1 221 ? -25.712 5.508 3.890 1.00 94.31 221 GLN A CA 1
ATOM 1840 C C . GLN A 1 221 ? -24.839 6.744 3.666 1.00 94.31 221 GLN A C 1
ATOM 1842 O O . GLN A 1 221 ? -25.112 7.560 2.786 1.00 94.31 221 GLN A O 1
ATOM 1847 N N . ASP A 1 222 ? -23.755 6.849 4.432 1.00 93.50 222 ASP A N 1
ATOM 1848 C CA . ASP A 1 222 ? -22.680 7.801 4.165 1.00 93.50 222 ASP A CA 1
ATOM 1849 C C . ASP A 1 222 ? -21.728 7.241 3.098 1.00 93.50 222 ASP A C 1
ATOM 1851 O O . ASP A 1 222 ? -21.512 6.028 3.003 1.00 93.50 222 ASP A O 1
ATOM 1855 N N . CYS A 1 223 ? -21.077 8.124 2.343 1.00 94.69 223 CYS A N 1
ATOM 1856 C CA . CYS A 1 223 ? -20.060 7.721 1.377 1.00 94.69 223 CYS A CA 1
ATOM 1857 C C . CYS A 1 223 ? -18.819 8.612 1.429 1.00 94.69 223 CYS A C 1
ATOM 1859 O O . CYS A 1 223 ? -18.846 9.757 1.888 1.00 94.69 223 CYS A O 1
ATOM 1861 N N . ILE A 1 224 ? -17.714 8.075 0.931 1.00 93.94 224 ILE A N 1
ATOM 1862 C CA . ILE A 1 224 ? -16.465 8.793 0.705 1.00 93.94 224 ILE A CA 1
ATOM 1863 C C . ILE A 1 224 ? -16.167 8.849 -0.788 1.00 93.94 224 ILE A C 1
ATOM 1865 O O . ILE A 1 224 ? -16.623 8.002 -1.559 1.00 93.94 224 ILE A O 1
ATOM 1869 N N . THR A 1 225 ? -15.361 9.821 -1.195 1.00 94.19 225 THR A N 1
ATOM 1870 C CA . THR A 1 225 ? -14.823 9.877 -2.553 1.00 94.19 225 THR A CA 1
ATOM 1871 C C . THR A 1 225 ? -13.312 9.900 -2.527 1.00 94.19 225 THR A C 1
ATOM 1873 O O . THR A 1 225 ? -12.713 10.512 -1.645 1.00 94.19 225 THR A O 1
ATOM 1876 N N . LYS A 1 226 ? -12.684 9.262 -3.512 1.00 92.88 226 LYS A N 1
ATOM 1877 C CA . LYS A 1 226 ? -11.232 9.312 -3.696 1.00 92.88 226 LYS A CA 1
ATOM 1878 C C . LYS A 1 226 ? -10.876 9.271 -5.181 1.00 92.88 226 LYS A C 1
ATOM 1880 O O . LYS A 1 226 ? -11.582 8.595 -5.932 1.00 92.88 226 LYS A O 1
ATOM 1885 N N . PRO A 1 227 ? -9.790 9.922 -5.620 1.00 93.31 227 PRO A N 1
ATOM 1886 C CA . PRO A 1 227 ? -9.367 9.809 -7.007 1.00 93.31 227 PRO A CA 1
ATOM 1887 C C . PRO A 1 227 ? -8.940 8.372 -7.350 1.00 93.31 227 PRO A C 1
ATOM 1889 O O . PRO A 1 227 ? -8.325 7.669 -6.532 1.00 93.31 227 PRO A O 1
ATOM 1892 N N . ASN A 1 228 ? -9.260 7.923 -8.564 1.00 92.75 228 ASN A N 1
ATOM 1893 C CA . ASN A 1 228 ? -9.041 6.538 -8.981 1.00 92.75 228 ASN A CA 1
ATOM 1894 C C . ASN A 1 228 ? -7.539 6.203 -9.076 1.00 92.75 228 ASN A C 1
ATOM 1896 O O . ASN A 1 228 ? -7.101 5.156 -8.593 1.00 92.75 228 ASN A O 1
ATOM 1900 N N . THR A 1 229 ? -6.731 7.129 -9.597 1.00 87.81 229 THR A N 1
ATOM 1901 C CA . THR A 1 229 ? -5.305 6.914 -9.910 1.00 87.81 229 THR A CA 1
ATOM 1902 C C . THR A 1 229 ? -4.325 7.689 -9.025 1.00 87.81 229 THR A C 1
ATOM 1904 O O . THR A 1 229 ? -3.152 7.321 -8.969 1.00 87.81 229 THR A O 1
ATOM 1907 N N . SER A 1 230 ? -4.768 8.728 -8.308 1.00 84.19 230 SER A N 1
ATOM 1908 C CA . SER A 1 230 ? -3.888 9.515 -7.424 1.00 84.19 230 SER A CA 1
ATOM 1909 C C . SER A 1 230 ? -3.627 8.874 -6.055 1.00 84.19 230 SER A C 1
ATOM 1911 O O . SER A 1 230 ? -4.355 7.993 -5.595 1.00 84.19 230 SER A O 1
ATOM 1913 N N . TYR A 1 231 ? -2.576 9.349 -5.383 1.00 75.62 231 TYR A N 1
ATOM 1914 C CA . TYR A 1 231 ? -2.119 8.900 -4.061 1.00 75.62 231 TYR A CA 1
ATOM 1915 C C . TYR A 1 231 ? -1.942 10.099 -3.125 1.00 75.62 231 TYR A C 1
ATOM 1917 O O . TYR A 1 231 ? -1.829 11.230 -3.584 1.00 75.62 231 TYR A O 1
ATOM 1925 N N . GLY A 1 232 ? -1.848 9.862 -1.814 1.00 71.62 232 GLY A N 1
ATOM 1926 C CA . GLY A 1 232 ? -1.485 10.917 -0.854 1.00 71.62 232 GLY A CA 1
ATOM 1927 C C . GLY A 1 232 ? -2.650 11.585 -0.118 1.00 71.62 232 GLY A C 1
ATOM 1928 O O . GLY A 1 232 ? -2.403 12.454 0.707 1.00 71.62 232 GLY A O 1
ATOM 1929 N N . GLY A 1 233 ? -3.896 11.175 -0.371 1.00 75.12 233 GLY A N 1
ATOM 1930 C CA . GLY A 1 233 ? -5.086 11.705 0.312 1.00 75.12 233 GLY A CA 1
ATOM 1931 C C . GLY A 1 233 ? -5.658 13.000 -0.282 1.00 75.12 233 GLY A C 1
ATOM 1932 O O . GLY A 1 233 ? -6.724 13.438 0.144 1.00 75.12 233 GLY A O 1
ATOM 1933 N N . GLU A 1 234 ? -5.005 13.596 -1.283 1.00 80.19 234 GLU A N 1
ATOM 1934 C CA . GLU A 1 234 ? -5.576 14.705 -2.055 1.00 80.19 234 GLU A CA 1
ATOM 1935 C C . GLU A 1 234 ? -6.839 14.249 -2.809 1.00 80.19 234 GLU A C 1
ATOM 1937 O O . GLU A 1 234 ? -6.917 13.113 -3.280 1.00 80.19 234 GLU A O 1
ATOM 1942 N N . GLY A 1 235 ? -7.854 15.114 -2.877 1.00 82.81 235 GLY A N 1
ATOM 1943 C CA . GLY A 1 235 ? -9.148 14.790 -3.490 1.00 82.81 235 GLY A CA 1
ATOM 1944 C C . GLY A 1 235 ? -10.043 13.866 -2.652 1.00 82.81 235 GLY A C 1
ATOM 1945 O O . GLY A 1 235 ? -11.102 13.453 -3.119 1.00 82.81 235 GLY A O 1
ATOM 1946 N N . PHE A 1 236 ? -9.658 13.532 -1.415 1.00 86.94 236 PHE A N 1
ATOM 1947 C CA . PHE A 1 236 ? -10.511 12.758 -0.516 1.00 86.94 236 PHE A CA 1
ATOM 1948 C C . PHE A 1 236 ? -11.708 13.588 -0.024 1.00 86.94 236 PHE A C 1
ATOM 1950 O O . PHE A 1 236 ? -11.539 14.678 0.528 1.00 86.94 236 PHE A O 1
ATOM 1957 N N . GLY A 1 237 ? -12.918 13.063 -0.209 1.00 88.69 237 GLY A N 1
ATOM 1958 C CA . GLY A 1 237 ? -14.177 13.698 0.190 1.00 88.69 237 GLY A CA 1
ATOM 1959 C C . GLY A 1 237 ? -14.993 12.807 1.119 1.00 88.69 237 GLY A C 1
ATOM 1960 O O . GLY A 1 237 ? -14.914 11.583 1.041 1.00 88.69 237 GLY A O 1
ATOM 1961 N N . VAL A 1 238 ? -15.782 13.422 2.001 1.00 88.81 238 VAL A N 1
ATOM 1962 C CA . VAL A 1 238 ? -16.646 12.721 2.964 1.00 88.81 238 VAL A CA 1
ATOM 1963 C C . VAL A 1 238 ? -18.032 13.336 2.896 1.00 88.81 238 VAL A C 1
ATOM 1965 O O . VAL A 1 238 ? -18.206 14.519 3.193 1.00 88.81 238 VAL A O 1
ATOM 1968 N N . PHE A 1 239 ? -19.017 12.517 2.544 1.00 90.12 239 PHE A N 1
ATOM 1969 C CA . PHE A 1 239 ? -20.379 12.938 2.258 1.00 90.12 239 PHE A CA 1
ATOM 1970 C C . PHE A 1 239 ? -21.350 12.247 3.210 1.00 90.12 239 PHE A C 1
ATOM 1972 O O . PHE A 1 239 ? -21.714 11.086 3.023 1.00 90.12 239 PHE A O 1
ATOM 1979 N N . LEU A 1 240 ? -21.773 12.989 4.232 1.00 88.81 240 LEU A N 1
ATOM 1980 C CA . LEU A 1 240 ? -22.639 12.492 5.298 1.00 88.81 240 LEU A CA 1
ATOM 1981 C C . LEU A 1 240 ? -24.111 12.766 4.972 1.00 88.81 240 LEU A C 1
ATOM 1983 O O . LEU A 1 240 ? -24.442 13.890 4.598 1.00 88.81 240 LEU A O 1
ATOM 1987 N N . GLN A 1 241 ? -24.986 11.774 5.155 1.00 84.31 241 GLN A N 1
ATOM 1988 C CA . GLN A 1 241 ? -26.403 11.865 4.774 1.00 84.31 241 GLN A CA 1
ATOM 1989 C C . GLN A 1 241 ? -27.147 12.993 5.518 1.00 84.31 241 GLN A C 1
ATOM 1991 O O . GLN A 1 241 ? -27.907 13.750 4.922 1.00 84.31 241 GLN A O 1
ATOM 1996 N N . ASN A 1 242 ? -26.929 13.114 6.832 1.00 73.94 242 ASN A N 1
ATOM 1997 C CA . ASN A 1 242 ? -27.771 13.919 7.730 1.00 73.94 242 ASN A CA 1
ATOM 1998 C C . ASN A 1 242 ? -27.124 15.240 8.176 1.00 73.94 242 ASN A C 1
ATOM 2000 O O . ASN A 1 242 ? -27.409 15.735 9.268 1.00 73.94 242 ASN A O 1
ATOM 2004 N N . LYS A 1 243 ? -26.222 15.812 7.370 1.00 70.75 243 LYS A N 1
ATOM 2005 C CA . LYS A 1 243 ? -25.609 17.111 7.677 1.00 70.75 243 LYS A CA 1
ATOM 2006 C C . LYS A 1 243 ? -25.886 18.136 6.597 1.00 70.75 243 LYS A C 1
ATOM 2008 O O . LYS A 1 243 ? -25.521 17.937 5.442 1.00 70.75 243 LYS A O 1
ATOM 2013 N N . ASP A 1 244 ? -26.416 19.281 7.019 1.00 66.12 244 ASP A N 1
ATOM 2014 C CA . ASP A 1 244 ? -26.451 20.499 6.211 1.00 66.12 244 ASP A CA 1
ATOM 2015 C C . ASP A 1 244 ? -25.036 21.093 6.119 1.00 66.12 244 ASP A C 1
ATOM 2017 O O . ASP A 1 244 ? -24.657 22.059 6.778 1.00 66.12 244 ASP A O 1
ATOM 2021 N N . ASN A 1 245 ? -24.196 20.408 5.349 1.00 62.84 245 ASN A N 1
ATOM 2022 C CA . ASN A 1 245 ? -22.783 20.705 5.171 1.00 62.84 245 ASN A CA 1
ATOM 2023 C C . ASN A 1 245 ? -22.547 21.427 3.837 1.00 62.84 245 ASN A C 1
ATOM 2025 O O . ASN A 1 245 ? -21.515 21.234 3.199 1.00 62.84 245 ASN A O 1
ATOM 2029 N N . SER A 1 246 ? -23.491 22.270 3.397 1.00 70.38 246 SER A N 1
ATOM 2030 C CA . SER A 1 246 ? -23.466 22.891 2.063 1.00 70.38 246 SER A CA 1
ATOM 2031 C C . SER A 1 246 ? -22.152 23.618 1.737 1.00 70.38 246 SER A C 1
ATOM 2033 O O . SER A 1 246 ? -21.735 23.640 0.581 1.00 70.38 246 SER A O 1
ATOM 2035 N N . PHE A 1 247 ? -21.456 24.166 2.738 1.00 76.31 247 PHE A N 1
ATOM 2036 C CA . PHE A 1 247 ? -20.150 24.802 2.557 1.00 76.31 247 PHE A CA 1
ATOM 2037 C C . PHE A 1 247 ? -18.993 23.804 2.379 1.00 76.31 247 PHE A C 1
ATOM 2039 O O . PHE A 1 247 ? -18.255 23.911 1.401 1.00 76.31 247 PHE A O 1
ATOM 2046 N N . GLU A 1 248 ? -18.840 22.823 3.277 1.00 77.56 248 GLU A N 1
ATOM 2047 C CA . GLU A 1 248 ? -17.805 21.776 3.164 1.00 77.56 248 GLU A CA 1
ATOM 2048 C C . GLU A 1 248 ? -18.002 20.954 1.884 1.00 77.56 248 GLU A C 1
ATOM 2050 O O . GLU A 1 248 ? -17.046 20.688 1.158 1.00 77.56 248 GLU A O 1
ATOM 2055 N N . TYR A 1 249 ? -19.259 20.649 1.557 1.00 83.62 249 TYR A N 1
ATOM 2056 C CA . TYR A 1 249 ? -19.654 19.988 0.319 1.00 83.62 249 TYR A CA 1
ATOM 2057 C C . TYR A 1 249 ? -19.194 20.781 -0.908 1.00 83.62 249 TYR A C 1
ATOM 2059 O O . TYR A 1 249 ? -18.552 20.232 -1.799 1.00 83.62 249 TYR A O 1
ATOM 2067 N N . LYS A 1 250 ? -19.464 22.096 -0.948 1.00 85.06 250 LYS A N 1
ATOM 2068 C CA . LYS A 1 250 ? -19.021 22.970 -2.046 1.00 85.06 250 LYS A CA 1
ATOM 2069 C C . LYS A 1 250 ? -17.499 22.994 -2.182 1.00 85.06 250 LYS A C 1
ATOM 2071 O O . LYS A 1 250 ? -17.009 22.937 -3.305 1.00 85.06 250 LYS A O 1
ATOM 2076 N N . GLN A 1 251 ? -16.754 23.055 -1.077 1.00 85.62 251 GLN A N 1
ATOM 2077 C CA . GLN A 1 251 ? -15.288 23.025 -1.131 1.00 85.62 251 GLN A CA 1
ATOM 2078 C C . GLN A 1 251 ? -14.758 21.700 -1.686 1.00 85.62 251 GLN A C 1
ATOM 2080 O O . GLN A 1 251 ? -13.898 21.708 -2.566 1.00 85.62 251 GLN A O 1
ATOM 2085 N N . GLN A 1 252 ? -15.292 20.571 -1.213 1.00 86.88 252 GLN A N 1
ATOM 2086 C CA . GLN A 1 252 ? -14.908 19.252 -1.717 1.00 86.88 252 GLN A CA 1
ATOM 2087 C C . GLN A 1 252 ? -15.222 19.130 -3.211 1.00 86.88 252 GLN A C 1
ATOM 2089 O O . GLN A 1 252 ? -14.349 18.751 -3.988 1.00 86.88 252 GLN A O 1
ATOM 2094 N N . MET A 1 253 ? -16.414 19.551 -3.642 1.00 89.31 253 MET A N 1
ATOM 2095 C CA . MET A 1 253 ? -16.789 19.531 -5.057 1.00 89.31 253 MET A CA 1
ATOM 2096 C C . MET A 1 253 ? -15.883 20.408 -5.926 1.00 89.31 253 MET A C 1
ATOM 2098 O O . MET A 1 253 ? -15.514 19.985 -7.015 1.00 89.31 253 MET A O 1
ATOM 2102 N N . GLN A 1 254 ? -15.450 21.580 -5.450 1.00 89.88 254 GLN A N 1
ATOM 2103 C CA . GLN A 1 254 ? -14.502 22.426 -6.189 1.00 89.88 254 GLN A CA 1
ATOM 2104 C C . GLN A 1 254 ? -13.138 21.758 -6.389 1.00 89.88 254 GLN A C 1
ATOM 2106 O O . GLN A 1 254 ? -12.517 21.937 -7.438 1.00 89.88 254 GLN A O 1
ATOM 2111 N N . ILE A 1 255 ? -12.648 21.017 -5.391 1.00 89.06 255 ILE A N 1
ATOM 2112 C CA . ILE A 1 255 ? -11.411 20.237 -5.522 1.00 89.06 255 ILE A CA 1
ATOM 2113 C C . ILE A 1 255 ? -11.633 19.142 -6.565 1.00 89.06 255 ILE A C 1
ATOM 2115 O O . ILE A 1 255 ? -10.896 19.075 -7.546 1.00 89.06 255 ILE A O 1
ATOM 2119 N N . ILE A 1 256 ? -12.696 18.356 -6.413 1.00 89.88 256 ILE A N 1
ATOM 2120 C CA . ILE A 1 256 ? -13.024 17.240 -7.305 1.00 89.88 256 ILE A CA 1
ATOM 2121 C C . ILE A 1 256 ? -13.198 17.707 -8.762 1.00 89.88 256 ILE A C 1
ATOM 2123 O O . ILE A 1 256 ? -12.659 17.095 -9.683 1.00 89.88 256 ILE A O 1
ATOM 2127 N N . GLU A 1 257 ? -13.858 18.842 -8.994 1.00 91.75 257 GLU A N 1
ATOM 2128 C CA . GLU A 1 257 ? -14.011 19.437 -10.327 1.00 91.75 257 GLU A CA 1
ATOM 2129 C C . GLU A 1 257 ? -12.673 19.788 -10.991 1.00 91.75 257 GLU A C 1
ATOM 2131 O O . GLU A 1 257 ? -12.551 19.678 -12.212 1.00 91.75 257 GLU A O 1
ATOM 2136 N N . LYS A 1 258 ? -11.654 20.200 -10.223 1.00 91.19 258 LYS A N 1
ATOM 2137 C CA . LYS A 1 258 ? -10.307 20.434 -10.773 1.00 91.19 258 LYS A CA 1
ATOM 2138 C C . LYS A 1 258 ? -9.672 19.134 -11.254 1.00 91.19 258 LYS A C 1
ATOM 2140 O O . LYS A 1 258 ? -9.041 19.134 -12.304 1.00 91.19 258 LYS A O 1
ATOM 2145 N N . HIS A 1 259 ? -9.867 18.040 -10.526 1.00 91.00 259 HIS A N 1
ATOM 2146 C CA . HIS A 1 259 ? -9.365 16.733 -10.938 1.00 91.00 259 HIS A CA 1
ATOM 2147 C C . HIS A 1 259 ? -10.096 16.204 -12.181 1.00 91.00 259 HIS A C 1
ATOM 2149 O O . HIS A 1 259 ? -9.440 15.761 -13.122 1.00 91.00 259 HIS A O 1
ATOM 2155 N N . PHE A 1 260 ? -11.424 16.351 -12.266 1.00 92.81 260 PHE A N 1
ATOM 2156 C CA . PHE A 1 260 ? -12.165 15.983 -13.480 1.00 92.81 260 PHE A CA 1
ATOM 2157 C C . PHE A 1 260 ? -11.715 16.773 -14.716 1.00 92.81 260 PHE A C 1
ATOM 2159 O O . PHE A 1 260 ? -11.639 16.216 -15.809 1.00 92.81 260 PHE A O 1
ATOM 2166 N N . LYS A 1 261 ? -11.355 18.056 -14.561 1.00 91.19 261 LYS A N 1
ATOM 2167 C CA . LYS A 1 261 ? -10.768 18.857 -15.654 1.00 91.19 261 LYS A CA 1
ATOM 2168 C C . LYS A 1 261 ? -9.428 18.308 -16.150 1.00 91.19 261 LYS A C 1
ATOM 2170 O O . LYS A 1 261 ? -9.079 18.550 -17.298 1.00 91.19 261 LYS A O 1
ATOM 2175 N N . ASN A 1 262 ? -8.721 17.548 -15.317 1.00 89.50 262 ASN A N 1
ATOM 2176 C CA . ASN A 1 262 ? -7.492 16.843 -15.673 1.00 89.50 262 ASN A CA 1
ATOM 2177 C C . ASN A 1 262 ? -7.754 15.395 -16.131 1.00 89.50 262 ASN A C 1
ATOM 2179 O O . ASN A 1 262 ? -6.827 14.590 -16.148 1.00 89.50 262 ASN A O 1
ATOM 2183 N N . HIS A 1 263 ? -9.000 15.063 -16.494 1.00 91.38 263 HIS A N 1
ATOM 2184 C CA . HIS A 1 263 ? -9.431 13.731 -16.930 1.00 91.38 263 HIS A CA 1
ATOM 2185 C C . HIS A 1 263 ? -9.239 12.621 -15.886 1.00 91.38 263 HIS A C 1
ATOM 2187 O O . HIS A 1 263 ? -9.142 11.448 -16.240 1.00 91.38 263 HIS A O 1
ATOM 2193 N N . GLU A 1 264 ? -9.196 12.971 -14.599 1.00 92.19 264 GLU A N 1
ATOM 2194 C CA . GLU A 1 264 ? -9.134 11.978 -13.532 1.00 92.19 264 GLU A CA 1
ATOM 2195 C C . GLU A 1 264 ? -10.536 11.507 -13.133 1.00 92.19 264 GLU A C 1
ATOM 2197 O O . GLU A 1 264 ? -11.438 12.310 -12.904 1.00 92.19 264 GLU A O 1
ATOM 2202 N N . GLU A 1 265 ? -10.705 10.193 -13.015 1.00 95.06 265 GLU A N 1
ATOM 2203 C CA . GLU A 1 265 ? -11.937 9.568 -12.537 1.00 95.06 265 GLU A CA 1
ATOM 2204 C C . GLU A 1 265 ? -11.960 9.479 -11.007 1.00 95.06 265 GLU A C 1
ATOM 2206 O O . GLU A 1 265 ? -10.919 9.429 -10.343 1.00 95.06 265 GLU A O 1
ATOM 2211 N N . TYR A 1 266 ? -13.158 9.373 -10.439 1.00 96.19 266 TYR A N 1
ATOM 2212 C CA . TYR A 1 266 ? -13.358 9.257 -8.999 1.00 96.19 266 TYR A CA 1
ATOM 2213 C C . TYR A 1 266 ? -14.029 7.953 -8.617 1.00 96.19 266 TYR A C 1
ATOM 2215 O O . TYR A 1 266 ? -14.966 7.493 -9.260 1.00 96.19 266 TYR A O 1
ATOM 2223 N N . LEU A 1 267 ? -13.587 7.399 -7.499 1.00 96.06 267 LEU A N 1
ATOM 2224 C CA . LEU A 1 267 ? -14.323 6.381 -6.779 1.00 96.06 267 LEU A CA 1
ATOM 2225 C C . LEU A 1 267 ? -15.286 7.034 -5.798 1.00 96.06 267 LEU A C 1
ATOM 2227 O O . LEU A 1 267 ? -14.889 7.937 -5.063 1.00 96.06 267 LEU A O 1
ATOM 2231 N N . VAL A 1 268 ? -16.507 6.512 -5.739 1.00 96.62 268 VAL A N 1
ATOM 2232 C CA . VAL A 1 268 ? -17.443 6.728 -4.634 1.00 96.62 268 VAL A CA 1
ATOM 2233 C C . VAL A 1 268 ? -17.580 5.405 -3.896 1.00 96.62 268 VAL A C 1
ATOM 2235 O O . VAL A 1 268 ? -17.909 4.390 -4.512 1.00 96.62 268 VAL A O 1
ATOM 2238 N N . GLN A 1 269 ? -17.281 5.399 -2.602 1.00 96.31 269 GLN A N 1
ATOM 2239 C CA . GLN A 1 269 ? -17.299 4.191 -1.780 1.00 96.31 269 GLN A CA 1
ATOM 2240 C C . GLN A 1 269 ? -18.183 4.373 -0.555 1.00 96.31 269 GLN A C 1
ATOM 2242 O O . GLN A 1 269 ? -18.237 5.464 0.012 1.00 96.31 269 GLN A O 1
ATOM 2247 N N . GLU A 1 270 ? -18.823 3.291 -0.121 1.00 96.00 270 GLU A N 1
ATOM 2248 C CA . GLU A 1 270 ? -19.429 3.179 1.205 1.00 96.00 270 GLU A CA 1
ATOM 2249 C C . GLU A 1 270 ? -18.445 3.686 2.271 1.00 96.00 270 GLU A C 1
ATOM 2251 O O . GLU A 1 270 ? -17.277 3.278 2.306 1.00 96.00 270 GLU A O 1
ATOM 2256 N N . LYS A 1 271 ? -18.901 4.582 3.153 1.00 94.25 271 LYS A N 1
ATOM 2257 C CA . LYS A 1 271 ? -18.097 4.981 4.308 1.00 94.25 271 LYS A CA 1
ATOM 2258 C C . LYS A 1 271 ? -18.134 3.856 5.342 1.00 94.25 271 LYS A C 1
ATOM 2260 O O . LYS A 1 271 ? -19.123 3.694 6.049 1.00 94.25 271 LYS A O 1
ATOM 2265 N N . VAL A 1 272 ? -17.023 3.141 5.471 1.00 92.88 272 VAL A N 1
ATOM 2266 C CA . VAL A 1 272 ? -16.852 2.081 6.471 1.00 92.88 272 VAL A CA 1
ATOM 2267 C C . VAL A 1 272 ? -16.900 2.670 7.882 1.00 92.88 272 VAL A C 1
ATOM 2269 O O . VAL A 1 272 ? -16.138 3.583 8.215 1.00 92.88 272 VAL A O 1
ATOM 2272 N N . ASP A 1 273 ? -17.757 2.115 8.736 1.00 90.56 273 ASP A N 1
ATOM 2273 C CA . ASP A 1 273 ? -17.799 2.447 10.160 1.00 90.56 273 ASP A CA 1
ATOM 2274 C C . ASP A 1 273 ? -16.701 1.691 10.916 1.00 90.56 273 ASP A C 1
ATOM 2276 O O . ASP A 1 273 ? -16.927 0.693 11.608 1.00 90.56 273 ASP A O 1
ATOM 2280 N N . ALA A 1 274 ? -15.479 2.193 10.750 1.00 91.25 274 ALA A N 1
ATOM 2281 C CA . ALA A 1 274 ? -14.287 1.583 11.304 1.00 91.25 274 ALA A CA 1
ATOM 2282 C C . ALA A 1 274 ? -14.273 1.590 12.844 1.00 91.25 274 ALA A C 1
ATOM 2284 O O . ALA A 1 274 ? -14.747 2.515 13.514 1.00 91.25 274 ALA A O 1
ATOM 2285 N N . ALA A 1 275 ? -13.672 0.541 13.392 1.00 91.06 275 ALA A N 1
ATOM 2286 C CA . ALA A 1 275 ? -13.150 0.464 14.738 1.00 91.06 275 ALA A CA 1
ATOM 2287 C C . ALA A 1 275 ? -12.214 1.647 15.024 1.00 91.06 275 ALA A C 1
ATOM 2289 O O . ALA A 1 275 ? -11.486 2.129 14.153 1.00 91.06 275 ALA A O 1
ATOM 2290 N N . LEU A 1 276 ? -12.247 2.116 16.268 1.00 90.50 276 LEU A N 1
ATOM 2291 C CA . LEU A 1 276 ? -11.476 3.272 16.707 1.00 90.50 276 LEU A CA 1
ATOM 2292 C C . LEU A 1 276 ? -10.329 2.840 17.604 1.00 90.50 276 LEU A C 1
ATOM 2294 O O . LEU A 1 276 ? -10.464 1.912 18.398 1.00 90.50 276 LEU A O 1
ATOM 2298 N N . PHE A 1 277 ? -9.217 3.545 17.473 1.00 86.44 277 PHE A N 1
ATOM 2299 C CA . PHE A 1 277 ? -8.037 3.396 18.296 1.00 86.44 277 PHE A CA 1
ATOM 2300 C C . PHE A 1 277 ? -8.143 4.298 19.523 1.00 86.44 277 PHE A C 1
ATOM 2302 O O . PHE A 1 277 ? -8.077 5.523 19.394 1.00 86.44 277 PHE A O 1
ATOM 2309 N N . ASP A 1 278 ? -8.299 3.703 20.702 1.00 86.25 278 ASP A N 1
ATOM 2310 C CA . ASP A 1 278 ? -8.247 4.427 21.971 1.00 86.25 278 ASP A CA 1
ATOM 2311 C C . ASP A 1 278 ? -6.788 4.733 22.314 1.00 86.25 278 ASP A C 1
ATOM 2313 O O . ASP A 1 278 ? -5.999 3.830 22.567 1.00 86.25 278 ASP A O 1
ATOM 2317 N N . SER A 1 279 ? -6.398 6.000 22.303 1.00 84.25 279 SER A N 1
ATOM 2318 C CA . SER A 1 279 ? -5.039 6.424 22.646 1.00 84.25 279 SER A CA 1
ATOM 2319 C C . SER A 1 279 ? -4.924 6.750 24.140 1.00 84.25 279 SER A C 1
ATOM 2321 O O . SER A 1 279 ? -5.893 7.159 24.781 1.00 84.25 279 SER A O 1
ATOM 2323 N N . ASN A 1 280 ? -3.714 6.634 24.699 1.00 78.56 280 ASN A N 1
ATOM 2324 C CA . ASN A 1 280 ? -3.395 7.025 26.081 1.00 78.56 280 ASN A CA 1
ATOM 2325 C C . ASN A 1 280 ? -3.772 8.468 26.455 1.00 78.56 280 ASN A C 1
ATOM 2327 O O . ASN A 1 280 ? -3.907 8.768 27.637 1.00 78.56 280 ASN A O 1
ATOM 2331 N N . ASP A 1 281 ? -3.933 9.370 25.482 1.00 82.94 281 ASP A N 1
ATOM 2332 C CA . ASP A 1 281 ? -4.407 10.739 25.733 1.00 82.94 281 ASP A CA 1
ATOM 2333 C C . ASP A 1 281 ? -5.926 10.820 25.994 1.00 82.94 281 ASP A C 1
ATOM 2335 O O . ASP A 1 281 ? -6.481 11.913 26.117 1.00 82.94 281 ASP A O 1
ATOM 2339 N N . GLY A 1 282 ? -6.603 9.669 26.081 1.00 85.38 282 GLY A N 1
ATOM 2340 C CA . GLY A 1 282 ? -8.035 9.551 26.346 1.00 85.38 282 GLY A CA 1
ATOM 2341 C C . GLY A 1 282 ? -8.909 9.861 25.132 1.00 85.38 282 GLY A C 1
ATOM 2342 O O . GLY A 1 282 ? -10.121 10.028 25.281 1.00 85.38 282 GLY A O 1
ATOM 2343 N N . LYS A 1 283 ? -8.317 9.975 23.937 1.00 89.94 283 LYS A N 1
ATOM 2344 C CA . LYS A 1 283 ? -9.034 10.278 22.697 1.00 89.94 283 LYS A CA 1
ATOM 2345 C C . LYS A 1 283 ? -9.049 9.088 21.752 1.00 89.94 283 LYS A C 1
ATOM 2347 O O . LYS A 1 283 ? -8.215 8.191 21.825 1.00 89.94 283 LYS A O 1
ATOM 2352 N N . GLN A 1 284 ? -10.007 9.122 20.832 1.00 90.19 284 GLN A N 1
ATOM 2353 C CA . GLN A 1 284 ? -10.209 8.080 19.835 1.00 90.19 284 GLN A CA 1
ATOM 2354 C C . GLN A 1 284 ? -9.736 8.552 18.466 1.00 90.19 284 GLN A C 1
ATOM 2356 O O . GLN A 1 284 ? -10.056 9.667 18.048 1.00 90.19 284 GLN A O 1
ATOM 2361 N N . TYR A 1 285 ? -9.017 7.693 17.756 1.00 91.38 285 TYR A N 1
ATOM 2362 C CA . TYR A 1 285 ? -8.464 7.968 16.434 1.00 91.38 285 TYR A CA 1
ATOM 2363 C C . TYR A 1 285 ? -8.952 6.928 15.429 1.00 91.38 285 TYR A C 1
ATOM 2365 O O . TYR A 1 285 ? -9.175 5.771 15.782 1.00 91.38 285 TYR A O 1
ATOM 2373 N N . CYS A 1 286 ? -9.093 7.318 14.165 1.00 91.81 286 CYS A N 1
ATOM 2374 C CA . CYS A 1 286 ? -9.206 6.325 13.102 1.00 91.81 286 CYS A CA 1
ATOM 2375 C C . CYS A 1 286 ? -7.836 5.702 12.861 1.00 91.81 286 CYS A C 1
ATOM 2377 O O . CYS A 1 286 ? -6.813 6.384 12.951 1.00 91.81 286 CYS A O 1
ATOM 2379 N N . PHE A 1 287 ? -7.823 4.416 12.539 1.00 93.56 287 PHE A N 1
ATOM 2380 C CA . PHE A 1 287 ? -6.605 3.708 12.192 1.00 93.56 287 PHE A CA 1
ATOM 2381 C C . PHE A 1 287 ? -6.847 2.761 11.026 1.00 93.56 287 PHE A C 1
ATOM 2383 O O . PHE A 1 287 ? -7.978 2.354 10.758 1.00 93.56 287 PHE A O 1
ATOM 2390 N N . ASP A 1 288 ? -5.766 2.419 10.344 1.00 95.38 288 ASP A N 1
ATOM 2391 C CA . ASP A 1 288 ? -5.740 1.382 9.332 1.00 95.38 288 ASP A CA 1
ATOM 2392 C C . ASP A 1 288 ? -4.551 0.446 9.559 1.00 95.38 288 ASP A C 1
ATOM 2394 O O . ASP A 1 288 ? -3.656 0.696 10.377 1.00 95.38 288 ASP A O 1
ATOM 2398 N N . LEU A 1 289 ? -4.587 -0.676 8.850 1.00 96.25 289 LEU A N 1
ATOM 2399 C CA . LEU A 1 289 ? -3.549 -1.689 8.869 1.00 96.25 289 LEU A CA 1
ATOM 2400 C C . LEU A 1 289 ? -3.088 -1.952 7.445 1.00 96.25 289 LEU A C 1
ATOM 2402 O O . LEU A 1 289 ? -3.883 -2.309 6.581 1.00 96.25 289 LEU A O 1
ATOM 2406 N N . ARG A 1 290 ? -1.788 -1.827 7.219 1.00 97.00 290 ARG A N 1
ATOM 2407 C CA . ARG A 1 290 ? -1.115 -2.184 5.979 1.00 97.00 290 ARG A CA 1
ATOM 2408 C C . ARG A 1 290 ? -0.384 -3.504 6.170 1.00 97.00 290 ARG A C 1
ATOM 2410 O O . ARG A 1 290 ? 0.547 -3.597 6.962 1.00 97.00 290 ARG A O 1
ATOM 2417 N N . ILE A 1 291 ? -0.801 -4.528 5.439 1.00 97.81 291 ILE A N 1
ATOM 2418 C CA . ILE A 1 291 ? -0.225 -5.872 5.484 1.00 97.81 291 ILE A CA 1
ATOM 2419 C C . ILE A 1 291 ? 0.745 -6.036 4.321 1.00 97.81 291 ILE A C 1
ATOM 2421 O O . ILE A 1 291 ? 0.342 -5.909 3.168 1.00 97.81 291 ILE A O 1
ATOM 2425 N N . MET A 1 292 ? 2.009 -6.345 4.595 1.00 97.75 292 MET A N 1
ATOM 2426 C CA . MET A 1 292 ? 2.996 -6.640 3.559 1.00 97.75 292 MET A CA 1
ATOM 2427 C C . MET A 1 292 ? 2.940 -8.115 3.184 1.00 97.75 292 MET A C 1
ATOM 2429 O O . MET A 1 292 ? 2.974 -8.990 4.053 1.00 97.75 292 MET A O 1
ATOM 2433 N N . VAL A 1 293 ? 2.910 -8.385 1.883 1.00 97.25 293 VAL A N 1
ATOM 2434 C CA . VAL A 1 293 ? 2.877 -9.734 1.314 1.00 97.25 293 VAL A CA 1
ATOM 2435 C C . VAL A 1 293 ? 3.977 -9.825 0.263 1.00 97.25 293 VAL A C 1
ATOM 2437 O O . VAL A 1 293 ? 3.961 -9.104 -0.734 1.00 97.25 293 VAL A O 1
ATOM 2440 N N . TYR A 1 294 ? 4.959 -10.691 0.497 1.00 95.69 294 TYR A N 1
ATOM 2441 C CA . TYR A 1 294 ? 6.130 -10.866 -0.359 1.00 95.69 294 TYR A CA 1
ATOM 2442 C C . TYR A 1 294 ? 6.124 -12.264 -0.958 1.00 95.69 294 TYR A C 1
ATOM 2444 O O . TYR A 1 294 ? 6.007 -13.239 -0.222 1.00 95.69 294 TYR A O 1
ATOM 2452 N N . ASN A 1 295 ? 6.246 -12.372 -2.285 1.00 93.06 295 ASN A N 1
ATOM 2453 C CA . ASN A 1 295 ? 6.083 -13.633 -3.023 1.00 93.06 295 ASN A CA 1
ATOM 2454 C C . ASN A 1 295 ? 4.816 -14.414 -2.593 1.00 93.06 295 ASN A C 1
ATOM 2456 O O . ASN A 1 295 ? 4.870 -15.622 -2.365 1.00 93.06 295 ASN A O 1
ATOM 2460 N N . GLY A 1 296 ? 3.694 -13.709 -2.413 1.00 93.50 296 GLY A N 1
ATOM 2461 C CA . GLY A 1 296 ? 2.410 -14.308 -2.032 1.00 93.50 296 GLY A CA 1
ATOM 2462 C C . GLY A 1 296 ? 2.271 -14.744 -0.567 1.00 93.50 296 GLY A C 1
ATOM 2463 O O . GLY A 1 296 ? 1.233 -15.297 -0.218 1.00 93.50 296 GLY A O 1
ATOM 2464 N N . VAL A 1 297 ? 3.262 -14.495 0.299 1.00 96.12 297 VAL A N 1
ATOM 2465 C CA . VAL A 1 297 ? 3.186 -14.827 1.734 1.00 96.12 297 VAL A CA 1
ATOM 2466 C C . VAL A 1 297 ? 3.319 -13.593 2.616 1.00 96.12 297 VAL A C 1
ATOM 2468 O O . VAL A 1 297 ? 4.054 -12.657 2.300 1.00 96.12 297 VAL A O 1
ATOM 2471 N N . PHE A 1 298 ? 2.641 -13.593 3.759 1.00 97.56 298 PHE A N 1
ATOM 2472 C CA . PHE A 1 298 ? 2.732 -12.527 4.748 1.00 97.56 298 PHE A CA 1
ATOM 2473 C C . PHE A 1 298 ? 4.173 -12.290 5.195 1.00 97.56 298 PHE A C 1
ATOM 2475 O O . PHE A 1 298 ? 4.880 -13.212 5.624 1.00 97.56 298 PHE A O 1
ATOM 2482 N N . ALA A 1 299 ? 4.577 -11.026 5.149 1.00 97.25 299 ALA A N 1
ATOM 2483 C CA . ALA A 1 299 ? 5.905 -10.572 5.520 1.00 97.25 299 ALA A CA 1
ATOM 2484 C C . ALA A 1 299 ? 5.918 -9.616 6.709 1.00 97.25 299 ALA A C 1
ATOM 2486 O O . ALA A 1 299 ? 6.939 -9.516 7.384 1.00 97.25 299 ALA A O 1
ATOM 2487 N N . GLY A 1 300 ? 4.816 -8.927 6.976 1.00 97.25 300 GLY A N 1
ATOM 2488 C CA . GLY A 1 300 ? 4.708 -8.050 8.128 1.00 97.25 300 GLY A CA 1
ATOM 2489 C C . GLY A 1 300 ? 3.459 -7.182 8.078 1.00 97.25 300 GLY A C 1
ATOM 2490 O O . GLY A 1 300 ? 2.622 -7.309 7.186 1.00 97.25 300 GLY A O 1
ATOM 2491 N N . ILE A 1 301 ? 3.367 -6.271 9.034 1.00 96.88 301 ILE A N 1
ATOM 2492 C CA . ILE A 1 301 ? 2.241 -5.372 9.235 1.00 96.88 301 ILE A CA 1
ATOM 2493 C C . ILE A 1 301 ? 2.709 -4.011 9.751 1.00 96.88 301 ILE A C 1
ATOM 2495 O O . ILE A 1 301 ? 3.598 -3.894 10.597 1.00 96.88 301 ILE A O 1
ATOM 2499 N N . GLU A 1 302 ? 2.066 -2.975 9.245 1.00 94.38 302 GLU A N 1
ATOM 2500 C CA . GLU A 1 302 ? 2.185 -1.590 9.665 1.00 94.38 302 GLU A CA 1
ATOM 2501 C C . GLU A 1 302 ? 0.805 -1.098 10.102 1.00 94.38 302 GLU A C 1
ATOM 2503 O O . GLU A 1 302 ? -0.176 -1.299 9.396 1.00 94.38 302 GLU A O 1
ATOM 2508 N N . GLY A 1 303 ? 0.718 -0.474 11.275 1.00 93.31 303 GLY A N 1
ATOM 2509 C CA . GLY A 1 303 ? -0.486 0.228 11.707 1.00 93.31 303 GLY A CA 1
ATOM 2510 C C . GLY A 1 303 ? -0.268 1.724 11.581 1.00 93.31 303 GLY A C 1
ATOM 2511 O O . GLY A 1 303 ? 0.836 2.201 11.847 1.00 93.31 303 GLY A O 1
ATOM 2512 N N . ARG A 1 304 ? -1.300 2.467 11.189 1.00 92.62 304 ARG A N 1
ATOM 2513 C CA . ARG A 1 304 ? -1.243 3.932 11.120 1.00 92.62 304 ARG A CA 1
ATOM 2514 C C . ARG A 1 304 ? -2.518 4.507 11.690 1.00 92.62 304 ARG A C 1
ATOM 2516 O O . ARG A 1 304 ? -3.588 3.936 11.506 1.00 92.62 304 ARG A O 1
ATOM 2523 N N . ARG A 1 305 ? -2.420 5.657 12.344 1.00 92.12 305 ARG A N 1
ATOM 2524 C CA . ARG A 1 305 ? -3.586 6.380 12.857 1.00 92.12 305 ARG A CA 1
ATOM 2525 C C . ARG A 1 305 ? -3.637 7.816 12.366 1.00 92.12 305 ARG A C 1
ATOM 2527 O O . ARG A 1 305 ? -2.612 8.405 12.019 1.00 92.12 305 ARG A O 1
ATOM 2534 N N . SER A 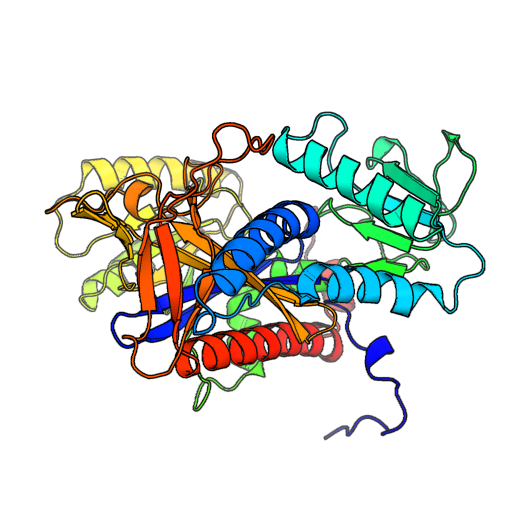1 306 ? -4.842 8.373 12.334 1.00 90.62 306 SER A N 1
ATOM 2535 C CA . SER A 1 306 ? -5.095 9.747 11.900 1.00 90.62 306 SER A CA 1
ATOM 2536 C C . SER A 1 306 ? -4.319 10.758 12.742 1.00 90.62 306 SER A C 1
ATOM 2538 O O . SER A 1 306 ? -4.034 10.530 13.915 1.00 90.62 306 SER A O 1
ATOM 2540 N N . SER A 1 307 ? -3.977 11.906 12.161 1.00 86.50 307 SER A N 1
ATOM 2541 C CA . SER A 1 307 ? -3.292 12.988 12.887 1.00 86.50 307 SER A CA 1
ATOM 2542 C C . SER A 1 307 ? -4.159 13.566 14.004 1.00 86.50 307 SER A C 1
ATOM 2544 O O . SER A 1 307 ? -3.687 13.847 15.106 1.00 86.50 307 SER A O 1
ATOM 2546 N N . ASN A 1 308 ? -5.451 13.712 13.713 1.00 87.31 308 ASN A N 1
ATOM 2547 C CA . ASN A 1 308 ? -6.429 14.317 14.595 1.00 87.31 308 ASN A CA 1
ATOM 2548 C C . ASN A 1 308 ? -7.359 13.258 15.195 1.00 87.31 308 ASN A C 1
ATOM 2550 O O . ASN A 1 308 ? -7.786 12.344 14.477 1.00 87.31 308 ASN A O 1
ATOM 2554 N N . PRO A 1 309 ? -7.727 13.406 16.478 1.00 88.12 309 PRO A N 1
ATOM 2555 C CA . PRO A 1 309 ? -8.746 12.570 17.090 1.00 88.12 309 PRO A CA 1
ATOM 2556 C C . PRO A 1 309 ? -10.105 12.818 16.428 1.00 88.12 309 PRO A C 1
ATOM 2558 O O . PRO A 1 309 ? -10.353 13.857 15.801 1.00 88.12 309 PRO A O 1
ATOM 2561 N N . LEU A 1 310 ? -11.020 11.875 16.602 1.00 85.12 310 LEU A N 1
ATOM 2562 C CA . LEU A 1 310 ? -12.418 12.066 16.255 1.00 85.12 310 LEU A CA 1
ATOM 2563 C C . LEU A 1 310 ? -13.061 13.039 17.245 1.00 85.12 310 LEU A C 1
ATOM 2565 O O . LEU A 1 310 ? -13.120 12.791 18.448 1.00 85.12 310 LEU A O 1
ATOM 2569 N N . SER A 1 311 ? -13.558 14.165 16.733 1.00 71.44 311 SER A N 1
ATOM 2570 C CA . SER A 1 311 ? -14.305 15.130 17.539 1.00 71.44 311 SER A CA 1
ATOM 2571 C C . SER A 1 311 ? -15.793 14.768 17.579 1.00 71.44 311 SER A C 1
ATOM 2573 O O . SER A 1 311 ? -16.367 14.323 16.578 1.00 71.44 311 SER A O 1
ATOM 2575 N N . LYS A 1 312 ? -16.452 14.974 18.728 1.00 58.22 312 LYS A N 1
ATOM 2576 C CA . LYS A 1 312 ? -17.909 14.805 18.837 1.00 58.22 312 LYS A CA 1
ATOM 2577 C C . LYS A 1 312 ? -18.599 15.788 17.881 1.00 58.22 312 LYS A C 1
ATOM 2579 O O . LYS A 1 312 ? -18.428 16.995 17.998 1.00 58.22 312 LYS A O 1
ATOM 2584 N N . GLY A 1 313 ? -19.379 15.273 16.931 1.00 53.28 313 GLY A N 1
ATOM 2585 C CA . GLY A 1 313 ? -20.240 16.076 16.053 1.00 53.28 313 GLY A CA 1
ATOM 2586 C C . GLY A 1 313 ? -19.631 16.516 14.714 1.00 53.28 313 GLY A C 1
ATOM 2587 O O . GLY A 1 313 ? -20.388 16.757 13.773 1.00 53.28 313 GLY A O 1
ATOM 2588 N N . ARG A 1 314 ? -18.301 16.525 14.534 1.00 54.09 314 ARG A N 1
ATOM 2589 C CA . ARG A 1 314 ? -17.652 16.736 13.222 1.00 54.09 314 ARG A CA 1
ATOM 2590 C C . ARG A 1 314 ? -16.572 15.686 12.962 1.00 54.09 314 ARG A C 1
ATOM 2592 O O . ARG A 1 314 ? -15.493 15.721 13.544 1.00 54.09 314 ARG A O 1
ATOM 2599 N N . GLN A 1 315 ? -16.856 14.775 12.032 1.00 61.22 315 GLN A N 1
ATOM 2600 C CA . GLN A 1 315 ? -15.816 14.010 11.351 1.00 61.22 315 GLN A CA 1
ATOM 2601 C C . GLN A 1 315 ? -15.216 14.925 10.287 1.00 61.22 315 GLN A C 1
ATOM 2603 O O . GLN A 1 315 ? -15.706 14.981 9.163 1.00 61.22 315 GLN A O 1
ATOM 2608 N N . ALA A 1 316 ? -14.213 15.716 10.665 1.00 65.50 316 ALA A N 1
ATOM 2609 C CA . ALA A 1 316 ? -13.396 16.382 9.662 1.00 65.50 316 ALA A CA 1
ATOM 2610 C C . ALA A 1 316 ? -12.723 15.293 8.813 1.00 65.50 316 ALA A C 1
ATOM 2612 O O . ALA A 1 316 ? -12.262 14.295 9.369 1.00 65.50 316 ALA A O 1
ATOM 2613 N N . ALA A 1 317 ? -12.637 15.480 7.493 1.00 67.88 317 ALA A N 1
ATOM 2614 C CA . ALA A 1 317 ? -11.976 14.522 6.599 1.00 67.88 317 ALA A CA 1
ATOM 2615 C C . ALA A 1 317 ? -10.566 14.145 7.103 1.00 67.88 317 ALA A C 1
ATOM 2617 O O . ALA A 1 317 ? -10.184 12.981 7.080 1.00 67.88 317 ALA A O 1
ATOM 2618 N N . ASN A 1 318 ? -9.851 15.107 7.694 1.00 73.44 318 ASN A N 1
ATOM 2619 C CA . ASN A 1 318 ? -8.519 14.914 8.273 1.00 73.44 318 ASN A CA 1
ATOM 2620 C C . ASN A 1 318 ? -8.478 13.944 9.470 1.00 73.44 318 ASN A C 1
ATOM 2622 O O . ASN A 1 318 ? -7.429 13.372 9.742 1.00 73.44 318 ASN A O 1
ATOM 2626 N N . SER A 1 319 ? -9.587 13.746 10.191 1.00 80.50 319 SER A N 1
ATOM 2627 C CA . SER A 1 319 ? -9.679 12.751 11.273 1.00 80.50 319 SER A CA 1
ATOM 2628 C C . SER A 1 319 ? -9.885 11.325 10.747 1.00 80.50 319 SER A C 1
ATOM 2630 O O . SER A 1 319 ? -9.756 10.385 11.521 1.00 80.50 319 SER A O 1
ATOM 2632 N N . LEU A 1 320 ? -10.207 11.156 9.458 1.00 82.38 320 LEU A N 1
ATOM 2633 C CA . LEU A 1 320 ? -10.384 9.853 8.801 1.00 82.38 320 LEU A CA 1
ATOM 2634 C C . LEU A 1 320 ? -9.160 9.444 7.963 1.00 82.38 320 LEU A C 1
ATOM 2636 O O . LEU A 1 320 ? -9.025 8.280 7.600 1.00 82.38 320 LEU A O 1
ATOM 2640 N N . VAL A 1 321 ? -8.265 10.388 7.656 1.00 81.19 321 VAL A N 1
ATOM 2641 C CA . VAL A 1 321 ? -7.057 10.143 6.860 1.00 81.19 321 VAL A CA 1
ATOM 2642 C C . VAL A 1 321 ? -5.898 9.742 7.774 1.00 81.19 321 VAL A C 1
ATOM 2644 O O . VAL A 1 321 ? -5.438 10.518 8.609 1.00 81.19 321 VAL A O 1
ATOM 2647 N N . THR A 1 322 ? -5.401 8.524 7.582 1.00 81.62 322 THR A N 1
ATOM 2648 C CA . THR A 1 322 ? -4.281 7.895 8.313 1.00 81.62 322 THR A CA 1
ATOM 2649 C C . THR A 1 322 ? -2.920 8.110 7.645 1.00 81.62 322 THR A C 1
ATOM 2651 O O . THR A 1 322 ? -1.892 7.691 8.172 1.00 81.62 322 THR A O 1
ATOM 2654 N N . ASN A 1 323 ? -2.887 8.752 6.474 1.00 81.25 323 ASN A N 1
ATOM 2655 C CA . ASN A 1 323 ? -1.667 8.917 5.692 1.00 81.25 323 ASN A CA 1
ATOM 2656 C C . ASN A 1 323 ? -0.618 9.749 6.449 1.00 81.25 323 ASN A C 1
ATOM 2658 O O . ASN A 1 323 ? -0.890 10.872 6.877 1.00 81.25 323 ASN A O 1
ATOM 2662 N N . ILE A 1 324 ? 0.606 9.225 6.541 1.00 74.50 324 ILE A N 1
ATOM 2663 C CA . ILE A 1 324 ? 1.748 9.882 7.193 1.00 74.50 324 ILE A CA 1
ATOM 2664 C C . ILE A 1 324 ? 2.050 11.240 6.543 1.00 74.50 324 ILE A C 1
ATOM 2666 O O . ILE A 1 324 ? 2.316 12.218 7.238 1.00 74.50 324 ILE A O 1
ATOM 2670 N N . ASN A 1 325 ? 1.913 11.354 5.217 1.00 71.38 325 ASN A N 1
ATOM 2671 C CA . ASN A 1 325 ? 2.122 12.624 4.510 1.00 71.38 325 ASN A CA 1
ATOM 2672 C C . ASN A 1 325 ? 1.085 13.701 4.886 1.00 71.38 325 ASN A C 1
ATOM 2674 O O . ASN A 1 325 ? 1.318 14.883 4.652 1.00 71.38 325 ASN A O 1
ATOM 2678 N N . SER A 1 326 ? -0.045 13.302 5.475 1.00 71.69 326 SER A N 1
ATOM 2679 C CA . SER A 1 326 ? -1.100 14.184 5.991 1.00 71.69 326 SER A CA 1
ATOM 2680 C C . SER A 1 326 ? -1.010 14.373 7.517 1.00 71.69 326 SER A C 1
ATOM 2682 O O . SER A 1 326 ? -1.966 14.831 8.147 1.00 71.69 326 SER A O 1
ATOM 2684 N N . GLY A 1 327 ? 0.126 14.005 8.120 1.00 76.69 327 GLY A N 1
ATOM 2685 C CA . GLY A 1 327 ? 0.389 14.094 9.558 1.00 76.69 327 GLY A CA 1
ATOM 2686 C C . GLY A 1 327 ? -0.063 12.877 10.370 1.00 76.69 327 GLY A C 1
ATOM 2687 O O . GLY A 1 327 ? -0.073 12.949 11.599 1.00 76.69 327 GLY A O 1
ATOM 2688 N N . GLY A 1 328 ? -0.499 11.790 9.720 1.00 84.44 328 GLY A N 1
ATOM 2689 C CA . GLY A 1 328 ? -0.769 10.522 10.401 1.00 84.44 328 GLY A CA 1
ATOM 2690 C C . GLY A 1 328 ? 0.473 9.994 11.125 1.00 84.44 328 GLY A C 1
ATOM 2691 O O . GLY A 1 328 ? 1.597 10.367 10.788 1.00 84.44 328 GLY A O 1
ATOM 2692 N N . MET A 1 329 ? 0.273 9.135 12.123 1.00 86.06 329 MET A N 1
ATOM 2693 C CA . MET A 1 329 ? 1.371 8.577 12.921 1.00 86.06 329 MET A CA 1
ATOM 2694 C C . MET A 1 329 ? 1.413 7.057 12.844 1.00 86.06 329 MET A C 1
ATOM 2696 O O . MET A 1 329 ? 0.375 6.394 12.772 1.00 86.06 329 MET A O 1
ATOM 2700 N N . ASP A 1 330 ? 2.631 6.525 12.872 1.00 88.06 330 ASP A N 1
ATOM 2701 C CA . ASP A 1 330 ? 2.896 5.094 12.877 1.00 88.06 330 ASP A CA 1
ATOM 2702 C C . ASP A 1 330 ? 2.544 4.467 14.228 1.00 88.06 330 ASP A C 1
ATOM 2704 O O . ASP A 1 330 ? 2.874 4.997 15.288 1.00 88.06 330 ASP A O 1
ATOM 2708 N N . LEU A 1 331 ? 1.933 3.288 14.181 1.00 90.06 331 LEU A N 1
ATOM 2709 C CA . LEU A 1 331 ? 1.673 2.436 15.333 1.00 90.06 331 LEU A CA 1
ATOM 2710 C C . LEU A 1 331 ? 2.628 1.243 15.312 1.00 90.06 331 LEU A C 1
ATOM 2712 O O . LEU A 1 331 ? 2.844 0.608 14.271 1.00 90.06 331 LEU A O 1
ATOM 2716 N N . LEU A 1 332 ? 3.155 0.877 16.483 1.00 91.38 332 LEU A N 1
ATOM 2717 C CA . LEU A 1 332 ? 3.704 -0.465 16.648 1.00 91.38 332 LEU A CA 1
ATOM 2718 C C . LEU A 1 332 ? 2.552 -1.456 16.677 1.00 91.38 332 LEU A C 1
ATOM 2720 O O . LEU A 1 332 ? 1.612 -1.276 17.444 1.00 91.38 332 LEU A O 1
ATOM 2724 N N . VAL A 1 333 ? 2.648 -2.506 15.870 1.00 93.94 333 VAL A N 1
ATOM 2725 C CA . VAL A 1 333 ? 1.658 -3.580 15.847 1.00 93.94 333 VAL A CA 1
ATOM 2726 C C . VAL A 1 333 ? 2.284 -4.841 16.419 1.00 93.94 333 VAL A C 1
ATOM 2728 O O . VAL A 1 333 ? 3.376 -5.232 16.009 1.00 93.94 333 VAL A O 1
ATOM 2731 N N . MET A 1 334 ? 1.602 -5.460 17.376 1.00 94.88 334 MET A N 1
ATOM 2732 C CA . MET A 1 334 ? 1.999 -6.727 17.988 1.00 94.88 334 MET A CA 1
ATOM 2733 C C . MET A 1 334 ? 0.809 -7.681 18.015 1.00 94.88 334 MET A C 1
ATOM 2735 O O . MET A 1 334 ? -0.344 -7.251 17.994 1.00 94.88 334 MET A O 1
ATOM 2739 N N . GLN A 1 335 ? 1.080 -8.978 18.083 1.00 94.62 335 GLN A N 1
ATOM 2740 C CA . GLN A 1 335 ? 0.040 -9.981 18.282 1.00 94.62 335 GLN A CA 1
ATOM 2741 C C . GLN A 1 335 ? -0.055 -10.339 19.764 1.00 94.62 335 GLN A C 1
ATOM 2743 O O . GLN A 1 335 ? 0.961 -10.503 20.431 1.00 94.62 335 GLN A O 1
ATOM 2748 N N . GLY A 1 336 ? -1.275 -10.444 20.281 1.00 88.81 336 GLY A N 1
ATOM 2749 C CA . GLY A 1 336 ? -1.552 -10.887 21.643 1.00 88.81 336 GLY A CA 1
ATOM 2750 C C . GLY A 1 336 ? -2.374 -12.176 21.701 1.00 88.81 336 GLY A C 1
ATOM 2751 O O . GLY A 1 336 ? -2.831 -12.717 20.684 1.00 88.81 336 GLY A O 1
ATOM 2752 N N . THR A 1 337 ? -2.577 -12.662 22.925 1.00 79.25 337 THR A N 1
ATOM 2753 C CA . THR A 1 337 ? -3.401 -13.843 23.216 1.00 79.25 337 THR A CA 1
ATOM 2754 C C . THR A 1 337 ? -4.889 -13.590 22.937 1.00 79.25 337 THR A C 1
ATOM 2756 O O . THR A 1 337 ? -5.330 -12.453 22.775 1.00 79.25 337 THR A O 1
ATOM 2759 N N . GLU A 1 338 ? -5.686 -14.660 22.866 1.00 67.19 338 GLU A N 1
ATOM 2760 C CA . GLU A 1 338 ? -7.122 -14.588 22.536 1.00 67.19 338 GLU A CA 1
ATOM 2761 C C . GLU A 1 338 ? -7.985 -13.858 23.580 1.00 67.19 338 GLU A C 1
ATOM 2763 O O . GLU A 1 338 ? -9.087 -13.426 23.258 1.00 67.19 338 GLU A O 1
ATOM 2768 N N . GLU A 1 339 ? -7.484 -13.684 24.806 1.00 59.38 339 GLU A N 1
ATOM 2769 C CA . GLU A 1 339 ? -8.184 -13.005 25.913 1.00 59.38 339 GLU A CA 1
ATOM 2770 C C . GLU A 1 339 ? -8.308 -11.483 25.725 1.00 59.38 339 GLU A C 1
ATOM 2772 O O . GLU A 1 339 ? -9.001 -10.810 26.487 1.00 59.38 339 GLU A O 1
ATOM 2777 N N . ILE A 1 340 ? -7.636 -10.923 24.720 1.00 58.75 340 ILE A N 1
ATOM 2778 C CA . ILE A 1 340 ? -7.716 -9.504 24.387 1.00 58.75 340 ILE A CA 1
ATOM 2779 C C . ILE A 1 340 ? -8.918 -9.303 23.452 1.00 58.75 340 ILE A C 1
ATOM 2781 O O . ILE A 1 340 ? -9.135 -10.085 22.516 1.00 58.75 340 ILE A O 1
ATOM 2785 N N . VAL A 1 341 ? -9.685 -8.226 23.677 1.00 57.09 341 VAL A N 1
ATOM 2786 C CA . VAL A 1 341 ? -10.607 -7.665 22.667 1.00 57.09 341 VAL A CA 1
ATOM 2787 C C . VAL A 1 341 ? -9.922 -7.644 21.288 1.00 57.09 341 VAL A C 1
ATOM 2789 O O . VAL A 1 341 ? -8.692 -7.592 21.243 1.00 57.09 341 VAL A O 1
ATOM 2792 N N . PRO A 1 342 ? -10.660 -7.711 20.157 1.00 55.28 342 PRO A N 1
ATOM 2793 C CA . PRO A 1 342 ? -10.072 -7.931 18.828 1.00 55.28 342 PRO A CA 1
ATOM 2794 C C . PRO A 1 342 ? -8.809 -7.112 18.552 1.00 55.28 342 PRO A C 1
ATOM 2796 O O . PRO A 1 342 ? -7.864 -7.621 17.944 1.00 55.28 342 PRO A O 1
ATOM 2799 N N . TYR A 1 343 ? -8.777 -5.890 19.087 1.00 59.72 343 TYR A N 1
ATOM 2800 C CA . TYR A 1 343 ? -7.568 -5.114 19.259 1.00 59.72 343 TYR A CA 1
ATOM 2801 C C . TYR A 1 343 ? -7.575 -4.292 20.565 1.00 59.72 343 TYR A C 1
ATOM 2803 O O . TYR A 1 343 ? -8.636 -3.992 21.109 1.00 59.72 343 TYR A O 1
ATOM 2811 N N . SER A 1 344 ? -6.398 -3.884 21.051 1.00 57.47 344 SER A N 1
ATOM 2812 C CA . SER A 1 344 ? -6.246 -2.953 22.189 1.00 57.47 344 SER A CA 1
ATOM 2813 C C . SER A 1 344 ? -5.017 -2.060 22.027 1.00 57.47 344 SER A C 1
ATOM 2815 O O . SER A 1 344 ? -4.096 -2.433 21.300 1.00 57.47 344 SER A O 1
ATOM 2817 N N . SER A 1 345 ? -4.966 -0.927 22.727 1.00 63.47 345 SER A N 1
ATOM 2818 C CA . SER A 1 345 ? -3.772 -0.085 22.818 1.00 63.47 345 SER A CA 1
ATOM 2819 C C . SER A 1 345 ? -3.018 -0.299 24.137 1.00 63.47 345 SER A C 1
ATOM 2821 O O . SER A 1 345 ? -3.613 -0.589 25.176 1.00 63.47 345 SER A O 1
ATOM 2823 N N . GLN A 1 346 ? -1.689 -0.167 24.119 1.00 57.59 346 GLN A N 1
ATOM 2824 C CA . GLN A 1 346 ? -0.874 -0.104 25.340 1.00 57.59 346 GLN A CA 1
ATOM 2825 C C . GLN A 1 346 ? 0.221 0.952 25.239 1.00 57.59 346 GLN A C 1
ATOM 2827 O O . GLN A 1 346 ? 0.879 1.050 24.209 1.00 57.59 346 GLN A O 1
ATOM 2832 N N . THR A 1 347 ? 0.496 1.674 26.328 1.00 57.53 347 THR A N 1
ATOM 2833 C CA . THR A 1 347 ? 1.600 2.641 26.378 1.00 57.53 347 THR A CA 1
ATOM 2834 C C . THR A 1 347 ? 2.965 1.999 26.141 1.00 57.53 347 THR A C 1
ATOM 2836 O O . THR A 1 347 ? 3.364 1.027 26.793 1.00 57.53 347 THR A O 1
ATOM 2839 N N . LEU A 1 348 ? 3.709 2.613 25.234 1.00 56.06 348 LEU A N 1
ATOM 2840 C CA . LEU A 1 348 ? 5.113 2.413 24.966 1.00 56.06 348 LEU A CA 1
ATOM 2841 C C . LEU A 1 348 ? 5.920 3.116 26.066 1.00 56.06 348 LEU A C 1
ATOM 2843 O O . LEU A 1 348 ? 6.218 4.304 25.992 1.00 56.06 348 LEU A O 1
ATOM 2847 N N . LEU A 1 349 ? 6.270 2.380 27.118 1.00 47.16 349 LEU A N 1
ATOM 2848 C CA . LEU A 1 349 ? 7.228 2.855 28.116 1.00 47.16 349 LEU A CA 1
ATOM 2849 C C . LEU A 1 349 ? 8.649 2.669 27.568 1.00 47.16 349 LEU A C 1
ATOM 2851 O O . LEU A 1 349 ? 9.328 1.689 27.888 1.00 47.16 349 LEU A O 1
ATOM 2855 N N . THR A 1 350 ? 9.108 3.574 26.707 1.00 45.03 350 THR A N 1
ATOM 2856 C CA . THR A 1 350 ? 10.534 3.654 26.361 1.00 45.03 350 THR A CA 1
ATOM 2857 C C . THR A 1 350 ? 11.216 4.642 27.292 1.00 45.03 350 THR A C 1
ATOM 2859 O O . THR A 1 350 ? 11.025 5.844 27.165 1.00 45.03 350 THR A O 1
ATOM 2862 N N . GLN A 1 351 ? 12.016 4.126 28.226 1.00 35.38 351 GLN A N 1
ATOM 2863 C CA . GLN A 1 351 ? 12.894 4.928 29.088 1.00 35.38 351 GLN A CA 1
ATOM 2864 C C . GLN A 1 351 ? 14.147 5.463 28.370 1.00 35.38 351 GLN A C 1
ATOM 2866 O O . GLN A 1 351 ? 14.945 6.139 29.004 1.00 35.38 351 GLN A O 1
ATOM 2871 N N . ASP A 1 352 ? 14.324 5.208 27.071 1.00 36.84 352 ASP A N 1
ATOM 2872 C CA . ASP A 1 352 ? 15.500 5.674 26.332 1.00 36.84 352 ASP A CA 1
ATOM 2873 C C . ASP A 1 352 ? 15.154 6.853 25.418 1.00 36.84 352 ASP A C 1
ATOM 2875 O O . ASP A 1 352 ? 14.739 6.706 24.265 1.00 36.84 352 ASP A O 1
ATOM 2879 N N . GLU A 1 353 ? 15.362 8.050 25.963 1.00 35.78 353 GLU A N 1
ATOM 2880 C CA . GLU A 1 353 ? 15.594 9.268 25.196 1.00 35.78 353 GLU A CA 1
ATOM 2881 C C . GLU A 1 353 ? 16.819 9.053 24.291 1.00 35.78 353 GLU A C 1
ATOM 2883 O O . GLU A 1 353 ? 17.902 8.729 24.773 1.00 35.78 353 GLU A O 1
ATOM 2888 N N . LYS A 1 354 ? 16.661 9.292 22.982 1.00 36.81 354 LYS A N 1
ATOM 2889 C CA . LYS A 1 354 ? 17.654 9.111 21.895 1.00 36.81 354 LYS A CA 1
ATOM 2890 C C . LYS A 1 354 ? 17.679 7.723 21.245 1.00 36.81 354 LYS A C 1
ATOM 2892 O O . LYS A 1 354 ? 18.733 7.102 21.121 1.00 36.81 354 LYS A O 1
ATOM 2897 N N . SER A 1 355 ? 16.564 7.303 20.650 1.00 37.41 355 SER A N 1
ATOM 2898 C CA . SER A 1 355 ? 16.688 6.511 19.421 1.00 37.41 355 SER A CA 1
ATOM 2899 C C . SER A 1 355 ? 16.793 7.479 18.238 1.00 37.41 355 SER A C 1
ATOM 2901 O O . SER A 1 355 ? 15.997 8.401 18.097 1.00 37.41 355 SER A O 1
ATOM 2903 N N . SER A 1 356 ? 17.828 7.319 17.415 1.00 36.31 356 SER A N 1
ATOM 2904 C CA . SER A 1 356 ? 18.176 8.122 16.229 1.00 36.31 356 SER A CA 1
ATOM 2905 C C . SER A 1 356 ? 17.197 7.939 15.057 1.00 36.31 356 SER A C 1
ATOM 2907 O O . SER A 1 356 ? 17.566 7.984 13.881 1.00 36.31 356 SER A O 1
ATOM 2909 N N . ILE A 1 357 ? 15.935 7.694 15.387 1.00 38.81 357 ILE A N 1
ATOM 2910 C CA . ILE A 1 357 ? 14.859 7.387 14.472 1.00 38.81 357 ILE A CA 1
ATOM 2911 C C . ILE A 1 357 ? 14.152 8.700 14.152 1.00 38.81 357 ILE A C 1
ATOM 2913 O O . ILE A 1 357 ? 13.500 9.305 14.990 1.00 38.81 357 ILE A O 1
ATOM 2917 N N . SER A 1 358 ? 14.308 9.172 12.922 1.00 49.47 358 SER A N 1
ATOM 2918 C CA . SER A 1 358 ? 13.718 10.428 12.454 1.00 49.47 358 SER A CA 1
ATOM 2919 C C . SER A 1 358 ? 12.243 10.289 12.038 1.00 49.47 358 SER A C 1
ATOM 2921 O O . SER A 1 358 ? 11.850 10.919 11.054 1.00 49.47 358 SER A O 1
ATOM 2923 N N . PHE A 1 359 ? 11.491 9.361 12.628 1.00 60.28 359 PHE A N 1
ATOM 2924 C CA . PHE A 1 359 ? 10.080 9.150 12.301 1.00 60.28 359 PHE A CA 1
ATOM 2925 C C . PHE A 1 359 ? 9.271 8.956 13.581 1.00 60.28 359 PHE A C 1
ATOM 2927 O O . PHE A 1 359 ? 9.713 8.254 14.491 1.00 60.28 359 PHE A O 1
ATOM 2934 N N . ASP A 1 360 ? 8.116 9.615 13.638 1.00 67.06 360 ASP A N 1
ATOM 2935 C CA . ASP A 1 360 ? 7.286 9.678 14.834 1.00 67.06 360 ASP A CA 1
ATOM 2936 C 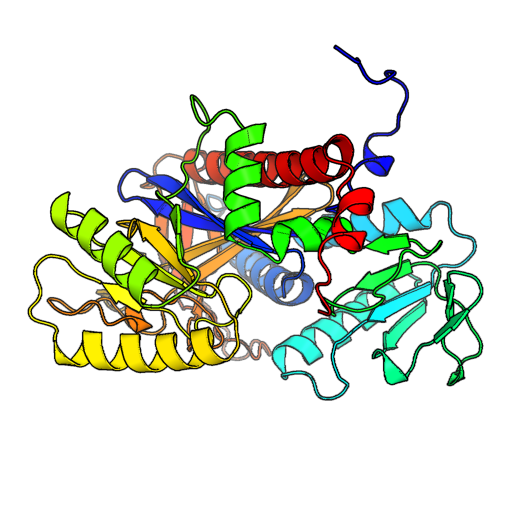C . ASP A 1 360 ? 6.454 8.400 14.959 1.00 67.06 360 ASP A C 1
ATOM 2938 O O . ASP A 1 360 ? 5.544 8.140 14.169 1.00 67.06 360 ASP A O 1
ATOM 2942 N N . ILE A 1 361 ? 6.782 7.597 15.969 1.00 71.00 361 ILE A N 1
ATOM 2943 C CA . ILE A 1 361 ? 5.982 6.448 16.389 1.00 71.00 361 ILE A CA 1
ATOM 2944 C C . ILE A 1 361 ? 5.105 6.904 17.541 1.00 71.00 361 ILE A C 1
ATOM 2946 O O . ILE A 1 361 ? 5.573 7.560 18.474 1.00 71.00 361 ILE A O 1
ATOM 2950 N N . ASP A 1 362 ? 3.832 6.547 17.480 1.00 77.75 362 ASP A N 1
ATOM 2951 C CA . ASP A 1 362 ? 2.905 6.798 18.564 1.00 77.75 362 ASP A CA 1
ATOM 2952 C C . ASP A 1 362 ? 3.375 6.123 19.865 1.00 77.75 362 ASP A C 1
ATOM 2954 O O . ASP A 1 362 ? 3.943 5.028 19.868 1.00 77.75 362 ASP A O 1
ATOM 2958 N N . SER A 1 363 ? 3.108 6.761 21.003 1.00 76.06 363 SER A N 1
ATOM 2959 C CA . SER A 1 363 ? 3.411 6.192 22.316 1.00 76.06 363 SER A CA 1
ATOM 2960 C C . SER A 1 363 ? 2.476 5.041 22.694 1.00 76.06 363 SER A C 1
ATOM 2962 O O . SER A 1 363 ? 2.505 4.587 23.832 1.00 76.06 363 SER A O 1
ATOM 2964 N N . ASN A 1 364 ? 1.637 4.560 21.782 1.00 82.38 364 ASN A N 1
ATOM 2965 C CA . ASN A 1 364 ? 0.765 3.414 21.946 1.00 82.38 364 ASN A CA 1
ATOM 2966 C C . ASN A 1 364 ? 1.163 2.257 21.004 1.00 82.38 364 ASN A C 1
ATOM 2968 O O . ASN A 1 364 ? 1.612 2.450 19.876 1.00 82.38 364 ASN A O 1
ATOM 2972 N N . ILE A 1 365 ? 0.924 1.027 21.453 1.00 86.31 365 ILE A N 1
ATOM 2973 C CA . ILE A 1 365 ? 1.075 -0.215 20.687 1.00 86.31 365 ILE A CA 1
ATOM 2974 C C . ILE A 1 365 ? -0.317 -0.730 20.348 1.00 86.31 365 ILE A C 1
ATOM 2976 O O . ILE A 1 365 ? -1.112 -0.932 21.259 1.00 86.31 365 ILE A O 1
ATOM 2980 N N . LEU A 1 366 ? -0.592 -0.994 19.076 1.00 91.88 366 LEU A N 1
ATOM 2981 C CA . LEU A 1 366 ? -1.780 -1.703 18.623 1.00 91.88 366 LEU A CA 1
ATOM 2982 C C . LEU A 1 366 ? -1.561 -3.213 18.759 1.00 91.88 366 LEU A C 1
ATOM 2984 O O . LEU A 1 366 ? -0.731 -3.807 18.075 1.00 91.88 366 LEU A O 1
ATOM 2988 N N . ILE A 1 367 ? -2.317 -3.845 19.644 1.00 91.62 367 ILE A N 1
ATOM 2989 C CA . ILE A 1 367 ? -2.277 -5.290 19.849 1.00 91.62 367 ILE A CA 1
ATOM 2990 C C . ILE A 1 367 ? -3.448 -5.897 19.100 1.00 91.62 367 ILE A C 1
ATOM 2992 O O . ILE A 1 367 ? -4.576 -5.500 19.359 1.00 91.62 367 ILE A O 1
ATOM 2996 N N . LEU A 1 368 ? -3.192 -6.853 18.212 1.00 93.50 368 LEU A N 1
ATOM 2997 C CA . LEU A 1 368 ? -4.217 -7.639 17.529 1.00 93.50 368 LEU A CA 1
ATOM 2998 C C . LEU A 1 368 ? -4.312 -9.008 18.192 1.00 93.50 368 LEU A C 1
ATOM 3000 O O . LEU A 1 368 ? -3.287 -9.652 18.424 1.00 93.50 368 LEU A O 1
ATOM 3004 N N . ASN A 1 369 ? -5.519 -9.493 18.474 1.00 92.62 369 ASN A N 1
ATOM 3005 C CA . ASN A 1 369 ? -5.641 -10.875 18.926 1.00 92.62 369 ASN A CA 1
ATOM 3006 C C . ASN A 1 369 ? -5.319 -11.858 17.782 1.00 92.62 369 ASN A C 1
ATOM 3008 O O . ASN A 1 369 ? -5.380 -11.524 16.594 1.00 92.62 369 ASN A O 1
ATOM 3012 N N . THR A 1 370 ? -4.984 -13.096 18.144 1.00 93.19 370 THR A N 1
ATOM 3013 C CA . THR A 1 370 ? -4.547 -14.129 17.185 1.00 93.19 370 THR A CA 1
ATOM 3014 C C . THR A 1 370 ? -5.577 -14.383 16.076 1.00 93.19 370 THR A C 1
ATOM 3016 O O . THR A 1 370 ? -5.216 -14.556 14.910 1.00 93.19 370 THR A O 1
ATOM 3019 N N . LYS A 1 371 ? -6.875 -14.345 16.401 1.00 93.44 371 LYS A N 1
ATOM 3020 C CA . LYS A 1 371 ? -7.955 -14.548 15.426 1.00 93.44 371 LYS A CA 1
ATOM 3021 C C . LYS A 1 371 ? -7.997 -13.434 14.377 1.00 93.44 371 LYS A C 1
ATOM 3023 O O . LYS A 1 371 ? -8.061 -13.738 13.187 1.00 93.44 371 LYS A O 1
ATOM 3028 N N . LEU A 1 372 ? -7.966 -12.166 14.792 1.00 94.12 372 LEU A N 1
ATOM 3029 C CA . LEU A 1 372 ? -7.987 -11.023 13.875 1.00 94.12 372 LEU A CA 1
ATOM 3030 C C . LEU A 1 372 ? -6.707 -10.958 13.037 1.00 94.12 372 LEU A C 1
ATOM 3032 O O . LEU A 1 372 ? -6.787 -10.775 11.823 1.00 94.12 372 LEU A O 1
ATOM 3036 N N . PHE A 1 373 ? -5.545 -11.172 13.659 1.00 95.88 373 PHE A N 1
ATOM 3037 C CA . PHE A 1 373 ? -4.269 -11.213 12.948 1.00 95.88 373 PHE A CA 1
ATOM 3038 C C . PHE A 1 373 ? -4.275 -12.265 11.830 1.00 95.88 373 PHE A C 1
ATOM 3040 O O . PHE A 1 373 ? -3.983 -11.945 10.678 1.00 95.88 373 PHE A O 1
ATOM 3047 N N . ASN A 1 374 ? -4.696 -13.496 12.135 1.00 95.44 374 ASN A N 1
ATOM 3048 C CA . ASN A 1 374 ? -4.778 -14.562 11.138 1.00 95.44 374 ASN A CA 1
ATOM 3049 C C . ASN A 1 374 ? -5.787 -14.246 10.026 1.00 95.44 374 ASN A C 1
ATOM 3051 O O . ASN A 1 374 ? -5.496 -14.488 8.857 1.00 95.44 374 ASN A O 1
ATOM 3055 N N . LYS A 1 375 ? -6.946 -13.654 10.355 1.00 95.50 375 LYS A N 1
ATOM 3056 C CA . LYS A 1 375 ? -7.902 -13.193 9.335 1.00 95.50 375 LYS A CA 1
ATOM 3057 C C . LYS A 1 375 ? -7.265 -12.180 8.384 1.00 95.50 375 LYS A C 1
ATOM 3059 O O . LYS A 1 375 ? -7.395 -12.335 7.173 1.00 95.50 375 LYS A O 1
ATOM 3064 N N . LEU A 1 376 ? -6.571 -11.167 8.904 1.00 97.06 376 LEU A N 1
ATOM 3065 C CA . LEU A 1 376 ? -5.890 -10.153 8.091 1.00 97.06 376 LEU A CA 1
ATOM 3066 C C . LEU A 1 376 ? -4.803 -10.767 7.211 1.00 97.06 376 LEU A C 1
ATOM 3068 O O . LEU A 1 376 ? -4.767 -10.507 6.010 1.00 97.06 376 LEU A O 1
ATOM 3072 N N . LYS A 1 377 ? -3.964 -11.620 7.806 1.00 97.19 377 LYS A N 1
ATOM 3073 C CA . LYS A 1 377 ? -2.900 -12.358 7.125 1.00 97.19 377 LYS A CA 1
ATOM 3074 C C . LYS A 1 377 ? -3.436 -13.117 5.910 1.00 97.19 377 LYS A C 1
ATOM 3076 O O . LYS A 1 377 ? -3.002 -12.857 4.791 1.00 97.19 377 LYS A O 1
ATOM 3081 N N . TYR A 1 378 ? -4.402 -14.011 6.121 1.00 96.00 378 TYR A N 1
ATOM 3082 C CA . TYR A 1 378 ? -4.933 -14.849 5.045 1.00 96.00 378 TYR A CA 1
ATOM 3083 C C . TYR A 1 378 ? -5.716 -14.041 4.007 1.00 96.00 378 TYR A C 1
ATOM 3085 O O . TYR A 1 378 ? -5.635 -14.336 2.817 1.00 96.00 378 TYR A O 1
ATOM 3093 N N . SER A 1 379 ? -6.418 -12.985 4.431 1.00 96.56 379 SER A N 1
ATOM 3094 C CA . SER A 1 379 ? -7.111 -12.082 3.504 1.00 96.56 379 SER A CA 1
ATOM 3095 C C . SER A 1 379 ? -6.122 -11.368 2.580 1.00 96.56 379 SER A C 1
ATOM 3097 O O . SER A 1 379 ? -6.342 -11.311 1.374 1.00 96.56 379 SER A O 1
ATOM 3099 N N . ALA A 1 380 ? -5.010 -10.858 3.122 1.00 97.31 380 ALA A N 1
ATOM 3100 C CA . ALA A 1 380 ? -3.985 -10.175 2.338 1.00 97.31 380 ALA A CA 1
ATOM 3101 C C . ALA A 1 380 ? -3.309 -11.115 1.325 1.00 97.31 380 ALA A C 1
ATOM 3103 O O . ALA A 1 380 ? -3.157 -10.755 0.159 1.00 97.31 380 ALA A O 1
ATOM 3104 N N . GLU A 1 381 ? -2.947 -12.330 1.750 1.00 95.88 381 GLU A N 1
ATOM 3105 C CA . GLU A 1 381 ? -2.364 -13.357 0.874 1.00 95.88 381 GLU A CA 1
ATOM 3106 C C . GLU A 1 381 ? -3.332 -13.744 -0.259 1.00 95.88 381 GLU A C 1
ATOM 3108 O O . GLU A 1 381 ? -2.933 -13.809 -1.423 1.00 95.88 381 GLU A O 1
ATOM 3113 N N . ALA A 1 382 ? -4.623 -13.919 0.051 1.00 95.25 382 ALA A N 1
ATOM 3114 C CA . ALA A 1 382 ? -5.654 -14.218 -0.942 1.00 95.25 382 ALA A CA 1
ATOM 3115 C C . ALA A 1 382 ? -5.848 -13.077 -1.957 1.00 95.25 382 ALA A C 1
ATOM 3117 O O . ALA A 1 382 ? -5.958 -13.335 -3.155 1.00 95.25 382 ALA A O 1
ATOM 3118 N N . ILE A 1 383 ? -5.845 -11.819 -1.503 1.00 96.00 383 ILE A N 1
ATOM 3119 C CA . ILE A 1 383 ? -5.955 -10.631 -2.367 1.00 96.00 383 ILE A CA 1
ATOM 3120 C C . ILE A 1 383 ? -4.790 -10.556 -3.353 1.00 96.00 383 ILE A C 1
ATOM 3122 O O . ILE A 1 383 ? -5.010 -10.362 -4.548 1.00 96.00 383 ILE A O 1
ATOM 3126 N N . VAL A 1 384 ? -3.557 -10.744 -2.882 1.00 95.25 384 VAL A N 1
ATOM 3127 C CA . VAL A 1 384 ? -2.374 -10.714 -3.756 1.00 95.25 384 VAL A CA 1
ATOM 3128 C C . VAL A 1 384 ? -2.407 -11.859 -4.760 1.00 95.25 384 VAL A C 1
ATOM 3130 O O . VAL A 1 384 ? -2.165 -11.634 -5.944 1.00 95.25 384 VAL A O 1
ATOM 3133 N N . LYS A 1 385 ? -2.803 -13.059 -4.322 1.00 93.25 385 LYS A N 1
ATOM 3134 C CA . LYS A 1 385 ? -2.993 -14.206 -5.214 1.00 93.25 385 LYS A CA 1
ATOM 3135 C C . LYS A 1 385 ? -4.037 -13.929 -6.301 1.00 93.25 385 LYS A C 1
ATOM 3137 O O . LYS A 1 385 ? -3.806 -14.269 -7.454 1.00 93.25 385 LYS A O 1
ATOM 3142 N N . ALA A 1 386 ? -5.154 -13.290 -5.960 1.00 93.12 386 ALA A N 1
ATOM 3143 C CA . ALA A 1 386 ? -6.189 -12.928 -6.927 1.00 93.12 386 ALA A CA 1
ATOM 3144 C C . ALA A 1 386 ? -5.685 -11.942 -7.995 1.00 93.12 386 ALA A C 1
ATOM 3146 O O . ALA A 1 386 ? -6.041 -12.067 -9.165 1.00 93.12 386 ALA A O 1
ATOM 3147 N N . VAL A 1 387 ? -4.832 -10.984 -7.613 1.00 93.00 387 VAL A N 1
ATOM 3148 C CA . VAL A 1 387 ? -4.174 -10.081 -8.573 1.00 93.00 387 VAL A CA 1
ATOM 3149 C C . VAL A 1 387 ? -3.206 -10.852 -9.473 1.00 93.00 387 VAL A C 1
ATOM 3151 O O . VAL A 1 387 ? -3.264 -10.684 -10.688 1.00 93.00 387 VAL A O 1
ATOM 3154 N N . ASP A 1 388 ? -2.369 -11.726 -8.906 1.00 91.38 388 ASP A N 1
ATOM 3155 C CA . ASP A 1 388 ? -1.454 -12.586 -9.675 1.00 91.38 388 ASP A CA 1
ATOM 3156 C C . ASP A 1 388 ? -2.211 -13.467 -10.690 1.00 91.38 388 ASP A C 1
ATOM 3158 O O . ASP A 1 388 ? -1.822 -13.569 -11.855 1.00 91.38 388 ASP A O 1
ATOM 3162 N N . GLU A 1 389 ? -3.333 -14.066 -10.284 1.00 90.50 389 GLU A N 1
ATOM 3163 C CA . GLU A 1 389 ? -4.185 -14.859 -11.175 1.00 90.50 389 GLU A CA 1
ATOM 3164 C C . GLU A 1 389 ? -4.794 -14.008 -12.296 1.00 90.50 389 GLU A C 1
ATOM 3166 O O . GLU A 1 389 ? -4.820 -14.435 -13.452 1.00 90.50 389 GLU A O 1
ATOM 3171 N N . ALA A 1 390 ? -5.251 -12.792 -11.997 1.00 90.81 390 ALA A N 1
ATOM 3172 C CA . ALA A 1 390 ? -5.793 -11.895 -13.012 1.00 90.81 390 ALA A CA 1
ATOM 3173 C C . ALA A 1 390 ? -4.749 -11.493 -14.063 1.00 90.81 390 ALA A C 1
ATOM 3175 O O . ALA A 1 390 ? -5.070 -11.476 -15.252 1.00 90.81 390 ALA A O 1
ATOM 3176 N N . ILE A 1 391 ? -3.499 -11.247 -13.655 1.00 88.06 391 ILE A N 1
ATOM 3177 C CA . ILE A 1 391 ? -2.385 -10.987 -14.583 1.00 88.06 391 ILE A CA 1
ATOM 3178 C C . ILE A 1 391 ? -2.204 -12.170 -15.539 1.00 88.06 391 ILE A C 1
ATOM 3180 O O . ILE A 1 391 ? -2.094 -11.979 -16.748 1.00 88.06 391 ILE A O 1
ATOM 3184 N N . TYR A 1 392 ? -2.223 -13.393 -15.007 1.00 82.94 392 TYR A N 1
ATOM 3185 C CA . TYR A 1 392 ? -1.995 -14.603 -15.794 1.00 82.94 392 TYR A CA 1
ATOM 3186 C C . TYR A 1 392 ? -3.146 -14.932 -16.757 1.00 82.94 392 TYR A C 1
ATOM 3188 O O . TYR A 1 392 ? -2.908 -15.359 -17.885 1.00 82.94 392 TYR A O 1
ATOM 3196 N N . PHE A 1 393 ? -4.398 -14.769 -16.320 1.00 80.38 393 PHE A N 1
ATOM 3197 C CA . PHE A 1 393 ? -5.564 -15.235 -17.077 1.00 80.38 393 PHE A CA 1
ATOM 3198 C C . PHE A 1 393 ? -6.187 -14.192 -18.004 1.00 80.38 393 PHE A C 1
ATOM 3200 O O . PHE A 1 393 ? -6.879 -14.577 -18.947 1.00 80.38 393 PHE A O 1
ATOM 3207 N N . GLU A 1 394 ? -6.016 -12.896 -17.742 1.00 71.75 394 GLU A N 1
ATOM 3208 C CA . GLU A 1 394 ? -6.690 -11.858 -18.533 1.00 71.75 394 GLU A CA 1
ATOM 3209 C C . GLU A 1 394 ? -5.853 -11.308 -19.695 1.00 71.75 394 GLU A C 1
ATOM 3211 O O . GLU A 1 394 ? -6.381 -10.497 -20.457 1.00 71.75 394 GLU A O 1
ATOM 3216 N N . ASP A 1 395 ? -4.605 -11.772 -19.862 1.00 58.38 395 ASP A N 1
ATOM 3217 C CA . ASP A 1 395 ? -3.650 -11.341 -20.900 1.00 58.38 395 ASP A CA 1
ATOM 3218 C C . ASP A 1 395 ? -3.753 -9.820 -21.144 1.00 58.38 395 ASP A C 1
ATOM 3220 O O . ASP A 1 395 ? -4.023 -9.328 -22.246 1.00 58.38 395 ASP A O 1
ATOM 3224 N N . TYR A 1 396 ? -3.647 -9.054 -20.046 1.00 57.16 396 TYR A N 1
ATOM 3225 C CA . TYR A 1 396 ? -3.840 -7.594 -20.015 1.00 57.16 396 TYR A CA 1
ATOM 3226 C C . TYR A 1 396 ? -2.895 -6.847 -20.976 1.00 57.16 396 TYR A C 1
ATOM 3228 O O . TYR A 1 396 ? -3.193 -5.729 -21.404 1.00 57.16 396 TYR A O 1
ATOM 3236 N N . THR A 1 397 ? -1.804 -7.500 -21.365 1.00 48.44 397 THR A N 1
ATOM 3237 C CA . THR A 1 397 ? -0.816 -7.102 -22.373 1.00 48.44 397 THR A CA 1
ATOM 3238 C C . THR A 1 397 ? -1.424 -6.881 -23.764 1.00 48.44 397 THR A C 1
ATOM 3240 O O . THR A 1 397 ? -0.997 -5.972 -24.466 1.00 48.44 397 THR A O 1
ATOM 3243 N N . ALA A 1 398 ? -2.466 -7.623 -24.162 1.00 43.41 398 ALA A N 1
ATOM 3244 C CA . ALA A 1 398 ? -3.058 -7.516 -25.502 1.00 43.41 398 ALA A CA 1
ATOM 3245 C C . ALA A 1 398 ? -4.143 -6.423 -25.636 1.00 43.41 398 ALA A C 1
ATOM 3247 O O . ALA A 1 398 ? -4.630 -6.151 -26.738 1.00 43.41 398 ALA A O 1
ATOM 3248 N N . LYS A 1 399 ? -4.568 -5.794 -24.527 1.00 42.28 399 LYS A N 1
ATOM 3249 C CA . LYS A 1 399 ? -5.649 -4.784 -24.517 1.00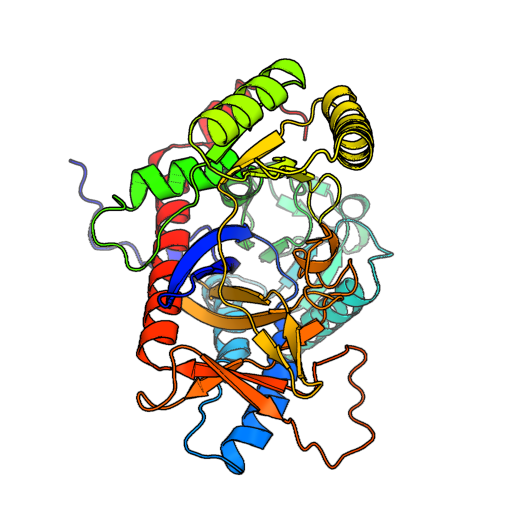 42.28 399 LYS A CA 1
ATOM 3250 C C . LYS A 1 399 ? -5.186 -3.353 -24.243 1.00 42.28 399 LYS A C 1
ATOM 3252 O O . LYS A 1 399 ? -5.906 -2.431 -24.627 1.00 42.28 399 LYS A O 1
ATOM 3257 N N . SER A 1 400 ? -4.011 -3.138 -23.649 1.00 42.81 400 SER A N 1
ATOM 3258 C CA . SER A 1 400 ? -3.463 -1.787 -23.447 1.00 42.81 400 SER A CA 1
ATOM 3259 C C . SER A 1 400 ? -3.036 -1.111 -24.758 1.00 42.81 400 SER A C 1
ATOM 3261 O O . SER A 1 400 ? -3.105 0.108 -24.849 1.00 42.81 400 SER A O 1
ATOM 3263 N N . GLU A 1 401 ? -2.732 -1.867 -25.820 1.00 40.16 401 GLU A N 1
ATOM 3264 C CA . GLU A 1 401 ? -2.487 -1.302 -27.161 1.00 40.16 401 GLU A CA 1
ATOM 3265 C C . GLU A 1 401 ? -3.756 -0.746 -27.838 1.00 40.16 401 GLU A C 1
ATOM 3267 O O . GLU A 1 401 ? -3.662 0.027 -28.790 1.00 40.16 401 GLU A O 1
ATOM 3272 N N . ARG A 1 402 ? -4.960 -1.097 -27.357 1.00 35.75 402 ARG A N 1
ATOM 3273 C CA . ARG A 1 402 ? -6.232 -0.623 -27.944 1.00 35.75 402 ARG A CA 1
ATOM 3274 C C . ARG A 1 402 ? -6.832 0.586 -27.238 1.00 35.75 402 ARG A C 1
ATOM 3276 O O . ARG A 1 402 ? -7.631 1.295 -27.842 1.00 35.75 402 ARG A O 1
ATOM 3283 N N . ASN A 1 403 ? -6.430 0.848 -26.000 1.00 33.97 403 ASN A N 1
ATOM 3284 C CA . ASN A 1 403 ? -6.836 2.036 -25.264 1.00 33.97 403 ASN A CA 1
ATOM 3285 C C . ASN A 1 403 ? -5.604 2.915 -25.126 1.00 33.97 403 ASN A C 1
ATOM 3287 O O . ASN A 1 403 ? -4.756 2.618 -24.296 1.00 33.97 403 ASN A O 1
ATOM 3291 N N . GLY A 1 404 ? -5.502 3.961 -25.952 1.00 27.91 404 GLY A N 1
ATOM 3292 C CA . GLY A 1 404 ? -4.399 4.927 -25.986 1.00 27.91 404 GLY A CA 1
ATOM 3293 C C . GLY A 1 404 ? -4.207 5.719 -24.687 1.00 27.91 404 GLY A C 1
ATOM 3294 O O . GLY A 1 404 ? -4.273 6.945 -24.686 1.00 27.91 404 GLY A O 1
ATOM 3295 N N . CYS A 1 405 ? -3.937 5.031 -23.582 1.00 27.66 405 CYS A N 1
ATOM 3296 C CA . CYS A 1 405 ? -3.396 5.584 -22.360 1.00 27.66 405 CYS A CA 1
ATOM 3297 C C . CYS A 1 405 ? -1.911 5.851 -22.596 1.00 27.66 405 CYS A C 1
ATOM 3299 O O . CYS A 1 405 ? -1.059 4.996 -22.368 1.00 27.66 405 CYS A O 1
ATOM 3301 N N . LYS A 1 406 ? -1.597 7.072 -23.032 1.00 27.78 406 LYS A N 1
ATOM 3302 C CA . LYS A 1 406 ? -0.337 7.686 -22.611 1.00 27.78 406 LYS A CA 1
ATOM 3303 C C . LYS A 1 406 ? -0.444 7.899 -21.098 1.00 27.78 406 LYS A C 1
ATOM 3305 O O . LYS A 1 406 ? -1.259 8.713 -20.670 1.00 27.78 406 LYS A O 1
ATOM 3310 N N . VAL A 1 407 ? 0.313 7.116 -20.329 1.00 33.28 407 VAL A N 1
ATOM 3311 C CA . VAL A 1 407 ? 0.547 7.316 -18.886 1.00 33.28 407 VAL A CA 1
ATOM 3312 C C . VAL A 1 407 ? 1.780 8.182 -18.699 1.00 33.28 407 VAL A C 1
ATOM 3314 O O . VAL A 1 407 ? 2.781 7.916 -19.403 1.00 33.28 407 VAL A O 1
#

pLDDT: mean 84.3, std 16.7, range [27.66, 97.88]

Organism: NCBI:txid37658

Foldseek 3Di:
DDDPDPPDDLLVQFLLQWKKWKWFAAPVLFTATDAMDSADLCQPPLVVLLVLQVVVCVVPVLWFRQQVCQNVLVVVNLVSQCVPPPAQEEEEEDADDPDDPSVVVSQVVVCVSSVVVVHRYDYDYVVQWDQDPQFIARVVVGDTGQEYEYPDQCPPVDHGPHHYRNDNLLCVQRQFGVSLVVLLCVQVVPVPASHHYWDKDKAQAPVSVVVVCVVQLVVVFKKWKDWGRDDDCQLIGTGHNPDPPVPSVVVSSVSVNVCSVVRIMMMITTDRNGDWAQAPVRFTAGKMKMFIAGSLATSGIKMKTAQDTDDPPDPDVSRNDRDVSSVIATASEIEGEPPDDQKHKDAQPDPDDDDVDPGHHGRIHIYGYPVSVVSVRVNRSSSSVSSSVCSVPVVVVVCCVVDPDPD